Protein AF-A0A952P4X9-F1 (afdb_monomer_lite)

Radius of gyration: 35.98 Å; chains: 1; bounding box: 90×105×88 Å

Structure (mmCIF, N/CA/C/O backbone):
data_AF-A0A952P4X9-F1
#
_entry.id   AF-A0A952P4X9-F1
#
loop_
_atom_site.group_PDB
_atom_site.id
_atom_site.type_symbol
_atom_site.label_atom_id
_atom_site.label_alt_id
_atom_site.label_comp_id
_atom_site.label_asym_id
_atom_site.label_entity_id
_atom_site.label_seq_id
_atom_site.pdbx_PDB_ins_code
_atom_site.Cartn_x
_atom_site.Cartn_y
_atom_site.Cartn_z
_atom_site.occupancy
_atom_site.B_iso_or_equiv
_atom_site.auth_seq_id
_atom_site.auth_comp_id
_atom_site.auth_asym_id
_atom_site.auth_atom_id
_atom_site.pdbx_PDB_model_num
ATOM 1 N N . MET A 1 1 ? -51.549 -21.943 11.347 1.00 32.41 1 MET A N 1
ATOM 2 C CA . MET A 1 1 ? -50.900 -23.076 10.657 1.00 32.41 1 MET A CA 1
ATOM 3 C C . MET A 1 1 ? -51.012 -22.858 9.154 1.00 32.41 1 MET A C 1
ATOM 5 O O . MET A 1 1 ? -52.120 -22.736 8.662 1.00 32.41 1 MET A O 1
ATOM 9 N N . THR A 1 2 ? -49.853 -22.797 8.485 1.00 29.44 2 THR A N 1
ATOM 10 C CA . THR A 1 2 ? -49.583 -23.190 7.081 1.00 29.44 2 THR A CA 1
ATOM 11 C C . THR A 1 2 ? -50.312 -22.538 5.893 1.00 29.44 2 THR A C 1
ATOM 13 O O . THR A 1 2 ? -51.457 -22.871 5.633 1.00 29.44 2 THR A O 1
ATOM 16 N N . LYS A 1 3 ? -49.482 -21.843 5.078 1.00 28.17 3 LYS A N 1
ATOM 17 C CA . LYS A 1 3 ? -49.363 -21.866 3.592 1.00 28.17 3 LYS A CA 1
ATOM 18 C C . LYS A 1 3 ? -50.566 -21.354 2.769 1.00 28.17 3 LYS A C 1
ATOM 20 O O . LYS A 1 3 ? -51.696 -21.599 3.129 1.00 28.17 3 LYS A O 1
ATOM 25 N N . SER A 1 4 ? -50.457 -20.780 1.570 1.00 27.16 4 SER A N 1
ATOM 26 C CA . SER A 1 4 ? -49.415 -20.214 0.698 1.00 27.16 4 SER A CA 1
ATOM 27 C C . SER A 1 4 ? -50.123 -19.955 -0.664 1.00 27.16 4 SER A C 1
ATOM 29 O O . SER A 1 4 ? -51.123 -20.608 -0.950 1.00 27.16 4 SER A O 1
ATOM 31 N N . ILE A 1 5 ? -49.508 -19.139 -1.528 1.00 30.95 5 ILE A N 1
ATOM 32 C CA . ILE A 1 5 ? -49.584 -19.115 -3.011 1.00 30.95 5 ILE A CA 1
ATOM 33 C C . ILE A 1 5 ? -50.711 -18.323 -3.755 1.00 30.95 5 ILE A C 1
ATOM 35 O O . ILE A 1 5 ? -51.900 -18.509 -3.532 1.00 30.95 5 ILE A O 1
ATOM 39 N N . ILE A 1 6 ? -50.226 -17.592 -4.785 1.00 30.47 6 ILE A N 1
ATOM 40 C CA . ILE A 1 6 ? -50.795 -17.167 -6.099 1.00 30.47 6 ILE A CA 1
ATOM 41 C C . ILE A 1 6 ? -51.546 -15.820 -6.102 1.00 30.47 6 ILE A C 1
ATOM 43 O O . ILE A 1 6 ? -52.643 -15.722 -5.576 1.00 30.47 6 ILE A O 1
ATOM 47 N N . ALA A 1 7 ? -50.982 -14.690 -6.554 1.00 29.75 7 ALA A N 1
ATOM 48 C CA . ALA A 1 7 ? -50.354 -14.319 -7.841 1.00 29.75 7 ALA A CA 1
ATOM 49 C C . ALA A 1 7 ? -51.344 -14.030 -8.995 1.00 29.75 7 ALA A C 1
ATOM 51 O O . ALA A 1 7 ? -51.836 -14.923 -9.671 1.00 29.75 7 ALA A O 1
ATOM 52 N N . THR A 1 8 ? -51.549 -12.726 -9.196 1.00 28.73 8 THR A N 1
ATOM 53 C CA . THR A 1 8 ? -51.399 -11.974 -10.455 1.00 28.73 8 THR A CA 1
ATOM 54 C C . THR A 1 8 ? -52.226 -12.375 -11.683 1.00 28.73 8 THR A C 1
ATOM 56 O O . THR A 1 8 ? -51.993 -13.377 -12.352 1.00 28.73 8 THR A O 1
ATOM 59 N N . ILE A 1 9 ? -53.129 -11.455 -12.027 1.00 32.53 9 ILE A N 1
ATOM 60 C CA . ILE A 1 9 ? -53.928 -11.379 -13.250 1.00 32.53 9 ILE A CA 1
ATOM 61 C C . ILE A 1 9 ? -53.031 -11.056 -14.456 1.00 32.53 9 ILE A C 1
ATOM 63 O O . ILE A 1 9 ? -52.231 -10.122 -14.422 1.00 32.53 9 ILE A O 1
ATOM 67 N N . SER A 1 10 ? -53.218 -11.832 -15.522 1.00 26.70 10 SER A N 1
ATOM 68 C CA . SER A 1 10 ? -52.676 -11.652 -16.870 1.00 26.70 10 SER A CA 1
ATOM 69 C C . SER A 1 10 ? -53.755 -11.052 -17.777 1.00 26.70 10 SER A C 1
ATOM 71 O O . SER A 1 10 ? -54.879 -11.545 -17.765 1.00 26.70 10 SER A O 1
ATOM 73 N N . SER A 1 11 ? -53.434 -10.012 -18.552 1.00 26.03 11 SER A N 1
ATOM 74 C CA . SER A 1 11 ? -53.257 -10.121 -20.013 1.00 26.03 11 SER A CA 1
ATOM 75 C C . SER A 1 11 ? -53.333 -8.749 -20.693 1.00 26.03 11 SER A C 1
ATOM 77 O O . SER A 1 11 ? -54.352 -8.059 -20.647 1.00 26.03 11 SER A O 1
ATOM 79 N N . GLU A 1 12 ? -52.233 -8.407 -21.356 1.00 29.11 12 GLU A N 1
ATOM 80 C CA . GLU A 1 12 ? -52.056 -7.327 -22.323 1.00 29.11 12 GLU A CA 1
ATOM 81 C C . GLU A 1 12 ? -52.737 -7.594 -23.682 1.00 29.11 12 GLU A C 1
ATOM 83 O O . GLU A 1 12 ? -53.116 -8.721 -23.995 1.00 29.11 12 GLU A O 1
ATOM 88 N N . HIS A 1 13 ? -52.692 -6.535 -24.511 1.00 29.16 13 HIS A N 1
ATOM 89 C CA . HIS A 1 13 ? -52.721 -6.475 -25.985 1.00 29.16 13 HIS A CA 1
ATOM 90 C C . HIS A 1 13 ? -54.099 -6.297 -26.647 1.00 29.16 13 HIS A C 1
ATOM 92 O O . HIS A 1 13 ? -55.073 -6.922 -26.270 1.00 29.16 13 HIS A O 1
ATOM 98 N N . MET A 1 14 ? -54.282 -5.455 -27.674 1.00 25.31 14 MET A N 1
ATOM 99 C CA . MET A 1 14 ? -53.370 -4.799 -28.626 1.00 25.31 14 MET A CA 1
ATOM 100 C C . MET A 1 14 ? -54.181 -3.747 -29.414 1.00 25.31 14 MET A C 1
ATOM 102 O O . MET A 1 14 ? -55.337 -4.019 -29.711 1.00 25.31 14 MET A O 1
ATOM 106 N N . SER A 1 15 ? -53.582 -2.628 -29.854 1.00 24.78 15 SER A N 1
ATOM 107 C CA . SER A 1 15 ? -53.828 -2.032 -31.192 1.00 24.78 15 SER A CA 1
ATOM 108 C C . SER A 1 15 ? -53.040 -0.725 -31.394 1.00 24.78 15 SER A C 1
ATOM 110 O O . SER A 1 15 ? -53.233 0.249 -30.675 1.00 24.78 15 SER A O 1
ATOM 112 N N . LYS A 1 16 ? -52.166 -0.705 -32.410 1.00 34.16 16 LYS A N 1
ATOM 113 C CA . LYS A 1 16 ? -51.400 0.458 -32.916 1.00 34.16 16 LYS A CA 1
ATOM 114 C C . LYS A 1 16 ? -52.328 1.502 -33.572 1.00 34.16 16 LYS A C 1
ATOM 116 O O . LYS A 1 16 ? -53.415 1.139 -34.016 1.00 34.16 16 LYS A O 1
ATOM 121 N N . PRO A 1 17 ? -51.855 2.747 -33.788 1.00 30.44 17 PRO A N 1
ATOM 122 C CA . PRO A 1 17 ? -51.587 3.117 -35.185 1.00 30.44 17 PRO A CA 1
ATOM 123 C C . PRO A 1 17 ? -50.353 4.012 -35.415 1.00 30.44 17 PRO A C 1
ATOM 125 O O . PRO A 1 17 ? -49.915 4.786 -34.569 1.00 30.44 17 PRO A O 1
ATOM 128 N N . LYS A 1 18 ? -49.820 3.898 -36.637 1.00 33.72 18 LYS A N 1
ATOM 129 C CA . LYS A 1 18 ? -48.915 4.847 -37.298 1.00 33.72 18 LYS A CA 1
ATOM 130 C C . LYS A 1 18 ? -49.700 6.118 -37.652 1.00 33.72 18 LYS A C 1
ATOM 132 O O . LYS A 1 18 ? -50.714 5.971 -38.320 1.00 33.72 18 LYS A O 1
ATOM 137 N N . LEU A 1 19 ? -49.208 7.314 -37.318 1.00 28.53 19 LEU A N 1
ATOM 138 C CA . LEU A 1 19 ? -49.185 8.507 -38.189 1.00 28.53 19 LEU A CA 1
ATOM 139 C C . LEU A 1 19 ? -48.650 9.724 -37.416 1.00 28.53 19 LEU A C 1
ATOM 141 O O . LEU A 1 19 ? -49.180 10.067 -36.367 1.00 28.53 19 LEU A O 1
ATOM 145 N N . SER A 1 20 ? -47.652 10.392 -37.997 1.00 29.78 20 SER A N 1
ATOM 146 C CA . SER A 1 20 ? -47.421 11.851 -37.994 1.00 29.78 20 SER A CA 1
ATOM 147 C C . SER A 1 20 ? -45.937 12.185 -37.828 1.00 29.78 20 SER A C 1
ATOM 149 O O . SER A 1 20 ? -45.457 12.618 -36.787 1.00 29.78 20 SER A O 1
ATOM 151 N N . VAL A 1 21 ? -45.206 12.010 -38.929 1.00 34.38 21 VAL A N 1
ATOM 152 C CA . VAL A 1 21 ? -43.845 12.529 -39.154 1.00 34.38 21 VAL A CA 1
ATOM 153 C C . VAL A 1 21 ? -43.867 14.048 -39.441 1.00 34.38 21 VAL A C 1
ATOM 155 O O . VAL A 1 21 ? -42.848 14.640 -39.765 1.00 34.38 21 VAL A O 1
ATOM 158 N N . ALA A 1 22 ? -45.005 14.733 -39.285 1.00 33.94 22 ALA A N 1
ATOM 159 C CA . ALA A 1 22 ? -45.173 16.106 -39.767 1.00 33.94 22 ALA A CA 1
ATOM 160 C C . ALA A 1 22 ? -45.353 17.186 -38.680 1.00 33.94 22 ALA A C 1
ATOM 162 O O . ALA A 1 22 ? -45.488 18.351 -39.036 1.00 33.94 22 ALA A O 1
ATOM 163 N N . MET A 1 23 ? -45.316 16.865 -37.377 1.00 31.58 23 MET A N 1
ATOM 164 C CA . MET A 1 23 ? -45.564 17.871 -36.317 1.00 31.58 23 MET A CA 1
ATOM 165 C C . MET A 1 23 ? -44.428 18.125 -35.314 1.00 31.58 23 MET A C 1
ATOM 167 O O . MET A 1 23 ? -44.605 18.919 -34.398 1.00 31.58 23 MET A O 1
ATOM 171 N N . ILE A 1 24 ? -43.243 17.531 -35.492 1.00 34.97 24 ILE A N 1
ATOM 172 C CA . ILE A 1 24 ? -42.078 17.801 -34.615 1.00 34.97 24 ILE A CA 1
ATOM 173 C C . ILE A 1 24 ? -41.052 18.738 -35.285 1.00 34.97 24 ILE A C 1
ATOM 175 O O . ILE A 1 24 ? -40.188 19.310 -34.628 1.00 34.97 24 ILE A O 1
ATOM 179 N N . VAL A 1 25 ? -41.181 18.997 -36.590 1.00 33.19 25 VAL A N 1
ATOM 180 C CA . VAL A 1 25 ? -40.225 19.847 -37.325 1.00 33.19 25 VAL A CA 1
ATOM 181 C C . VAL A 1 25 ? -40.497 21.351 -37.137 1.00 33.19 25 VAL A C 1
ATOM 183 O O . VAL A 1 25 ? -39.601 22.160 -37.362 1.00 33.19 25 VAL A O 1
ATOM 186 N N . LEU A 1 26 ? -41.672 21.753 -36.633 1.00 30.41 26 LEU A N 1
ATOM 187 C CA . LEU A 1 26 ? -42.006 23.175 -36.448 1.00 30.41 26 LEU A CA 1
ATOM 188 C C . LEU A 1 26 ? -41.774 23.729 -35.028 1.00 30.41 26 LEU A C 1
ATOM 190 O O . LEU A 1 26 ? -41.735 24.944 -34.862 1.00 30.41 26 LEU A O 1
ATOM 194 N N . SER A 1 27 ? -41.544 22.885 -34.017 1.00 30.50 27 SER A N 1
ATOM 195 C CA . SER A 1 27 ? -41.203 23.324 -32.649 1.00 30.50 27 SER A CA 1
ATOM 196 C C . SER A 1 27 ? -39.694 23.449 -32.398 1.00 30.50 27 SER A C 1
ATOM 198 O O . SER A 1 27 ? -39.282 24.045 -31.408 1.00 30.50 27 SER A O 1
ATOM 200 N N . ILE A 1 28 ? -38.849 22.978 -33.324 1.00 36.59 28 ILE A N 1
ATOM 201 C CA . ILE A 1 28 ? -37.382 23.116 -33.235 1.00 36.59 28 ILE A CA 1
ATOM 202 C C . ILE A 1 28 ? -36.884 24.423 -33.889 1.00 36.59 28 ILE A C 1
ATOM 204 O O . ILE A 1 28 ? -35.758 24.855 -33.637 1.00 36.59 28 ILE A O 1
ATOM 208 N N . PHE A 1 29 ? -37.720 25.118 -34.669 1.00 33.12 29 PHE A N 1
ATOM 209 C CA . PHE A 1 29 ? -37.316 26.351 -35.361 1.00 33.12 29 PHE A CA 1
ATOM 210 C C . PHE A 1 29 ? -37.646 27.664 -34.632 1.00 33.12 29 PHE A C 1
ATOM 212 O O . PHE A 1 29 ? -37.093 28.692 -35.009 1.00 33.12 29 PHE A O 1
ATOM 219 N N . PHE A 1 30 ? -38.439 27.644 -33.551 1.00 32.16 30 PHE A N 1
ATOM 220 C CA . PHE A 1 30 ? -38.781 28.860 -32.786 1.00 32.16 30 PHE A CA 1
ATOM 221 C C . PHE A 1 30 ? -38.179 28.965 -31.371 1.00 32.16 30 PHE A C 1
ATOM 223 O O . PHE A 1 30 ? -38.340 29.995 -30.726 1.00 32.16 30 PHE A O 1
ATOM 230 N N . CYS A 1 31 ? -37.387 27.988 -30.911 1.00 29.19 31 CYS A N 1
ATOM 231 C CA . CYS A 1 31 ? -36.657 28.082 -29.631 1.00 29.19 31 CYS A CA 1
ATOM 232 C C . CYS A 1 31 ? -35.165 28.439 -29.769 1.00 29.19 31 CYS A C 1
ATOM 234 O O . CYS A 1 31 ? -34.421 28.336 -28.798 1.00 29.19 31 CYS A O 1
ATOM 236 N N . LYS A 1 32 ? -34.699 28.881 -30.946 1.00 33.06 32 LYS A N 1
ATOM 237 C CA . LYS A 1 32 ? -33.277 29.221 -31.150 1.00 33.06 32 LYS A CA 1
ATOM 238 C C . LYS A 1 32 ? -32.846 30.608 -30.657 1.00 33.06 32 LYS A C 1
ATOM 240 O O . LYS A 1 32 ? -31.648 30.838 -30.596 1.00 33.06 32 LYS A O 1
ATOM 245 N N . ASN A 1 33 ? -33.768 31.482 -30.240 1.00 34.50 33 ASN A N 1
ATOM 246 C CA . ASN A 1 33 ? -33.431 32.854 -29.818 1.00 34.50 33 ASN A CA 1
ATOM 247 C C . ASN A 1 33 ? -33.969 33.268 -28.433 1.00 34.50 33 ASN A C 1
ATOM 249 O O . ASN A 1 33 ? -33.958 34.452 -28.126 1.00 34.50 33 ASN A O 1
ATOM 253 N N . LEU A 1 34 ? -34.430 32.335 -27.586 1.00 31.61 34 LEU A N 1
ATOM 254 C CA . LEU A 1 34 ? -35.015 32.691 -26.274 1.00 31.61 34 LEU A CA 1
ATOM 255 C C . LEU A 1 34 ? -34.485 31.899 -25.066 1.00 31.61 34 LEU A C 1
ATOM 257 O O . LEU A 1 34 ? -35.055 31.972 -23.984 1.00 31.61 34 LEU A O 1
ATOM 261 N N . LEU A 1 35 ? -33.377 31.171 -25.226 1.00 33.81 35 LEU A N 1
ATOM 262 C CA . LEU A 1 35 ? -32.695 30.448 -24.138 1.00 33.81 35 LEU A CA 1
ATOM 263 C C . LEU A 1 35 ? -31.209 30.829 -24.015 1.00 33.81 35 LEU A C 1
ATOM 265 O O . LEU A 1 35 ? -30.405 30.048 -23.519 1.00 33.81 35 LEU A O 1
ATOM 269 N N . ALA A 1 36 ? -30.834 32.026 -24.478 1.00 34.59 36 ALA A N 1
ATOM 270 C CA . ALA A 1 36 ? -29.477 32.553 -24.314 1.00 34.59 36 ALA A CA 1
ATOM 271 C C . ALA A 1 36 ? -29.286 33.390 -23.031 1.00 34.59 36 ALA A C 1
ATOM 273 O O . ALA A 1 36 ? -28.145 33.679 -22.696 1.00 34.59 36 ALA A O 1
ATOM 274 N N . ASP A 1 37 ? -30.357 33.725 -22.298 1.00 37.84 37 ASP A N 1
ATOM 275 C CA . ASP A 1 37 ? -30.310 34.776 -21.261 1.00 37.84 37 ASP A CA 1
ATOM 276 C C . ASP A 1 37 ? -30.652 34.338 -19.822 1.00 37.84 37 ASP A C 1
ATOM 278 O O . ASP A 1 37 ? -30.674 35.177 -18.927 1.00 37.84 37 ASP A O 1
ATOM 282 N N . SER A 1 38 ? -30.911 33.054 -19.530 1.00 42.06 38 SER A N 1
ATOM 283 C CA . SER A 1 38 ? -31.477 32.673 -18.216 1.00 42.06 38 SER A CA 1
ATOM 284 C C . SER A 1 38 ? -30.684 31.679 -17.357 1.00 42.06 38 SER A C 1
ATOM 286 O O . SER A 1 38 ? -31.268 31.103 -16.441 1.00 42.06 38 SER A O 1
ATOM 288 N N . GLN A 1 39 ? -29.384 31.452 -17.587 1.00 47.34 39 GLN A N 1
ATOM 289 C CA . GLN A 1 39 ? -28.577 30.581 -16.703 1.00 47.34 39 GLN A CA 1
ATOM 290 C C . GLN A 1 39 ? -27.158 31.097 -16.404 1.00 47.34 39 GLN A C 1
ATOM 292 O O . GLN A 1 39 ? -26.222 30.314 -16.270 1.00 47.34 39 GLN A O 1
ATOM 297 N N . CYS A 1 40 ? -26.975 32.404 -16.211 1.00 54.59 40 CYS A N 1
ATOM 298 C CA . CYS A 1 40 ? -25.767 32.902 -15.543 1.00 54.59 40 CYS A CA 1
ATOM 299 C C . CYS A 1 40 ? -25.921 32.755 -14.012 1.00 54.59 40 CYS A C 1
ATOM 301 O O . CYS A 1 40 ? -26.041 33.730 -13.277 1.00 54.59 40 CYS A O 1
ATOM 303 N N . THR A 1 41 ? -25.971 31.519 -13.502 1.00 52.53 41 THR A N 1
ATOM 304 C CA . THR A 1 41 ? -25.835 31.257 -12.059 1.00 52.53 41 THR A CA 1
ATOM 305 C C . THR A 1 41 ? -24.380 31.479 -11.654 1.00 52.53 41 THR A C 1
ATOM 307 O O . THR A 1 41 ? -23.528 30.695 -12.061 1.00 52.53 41 THR A O 1
ATOM 310 N N . SER A 1 42 ? -24.109 32.541 -10.882 1.00 56.31 42 SER A N 1
ATOM 311 C CA . SER A 1 42 ? -22.811 32.902 -10.275 1.00 56.31 42 SER A CA 1
ATOM 312 C C . SER A 1 42 ? -21.582 32.408 -11.057 1.00 56.31 42 SER A C 1
ATOM 314 O O . SER A 1 42 ? -20.940 31.410 -10.702 1.00 56.31 42 SER A O 1
ATOM 316 N N . THR A 1 43 ? -21.244 33.121 -12.131 1.00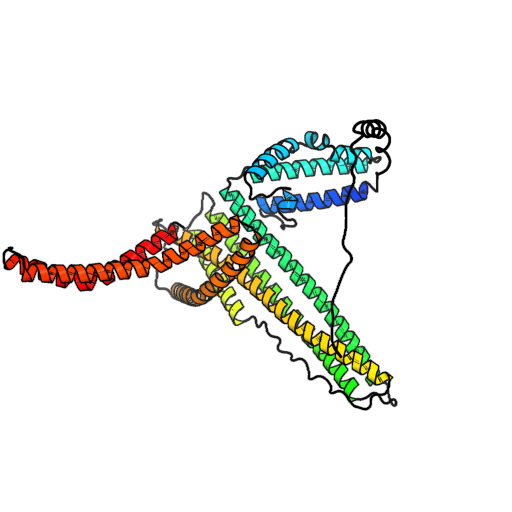 60.22 43 THR A N 1
ATOM 317 C CA . THR A 1 43 ? -20.021 32.918 -12.929 1.00 60.22 43 THR A CA 1
ATOM 318 C C . THR A 1 43 ? -18.777 32.753 -12.079 1.00 60.22 43 THR A C 1
ATOM 320 O O . THR A 1 43 ? -17.944 31.901 -12.374 1.00 60.22 43 THR A O 1
ATOM 323 N N . ASN A 1 44 ? -18.687 33.500 -10.982 1.00 64.12 44 ASN A N 1
ATOM 324 C CA . ASN A 1 44 ? -17.566 33.465 -10.058 1.00 64.12 44 ASN A CA 1
ATOM 325 C C . ASN A 1 44 ? -17.419 32.098 -9.356 1.00 64.12 44 ASN A C 1
ATOM 327 O O . ASN A 1 44 ? -16.320 31.546 -9.284 1.00 64.12 44 ASN A O 1
ATOM 331 N N . THR A 1 45 ? -18.517 31.482 -8.897 1.00 67.69 45 THR A N 1
ATOM 332 C CA . THR A 1 45 ? -18.468 30.150 -8.258 1.00 67.69 45 THR A CA 1
ATOM 333 C C . THR A 1 45 ? -18.158 29.055 -9.282 1.00 67.69 45 THR A C 1
ATOM 335 O O . THR A 1 45 ? -17.364 28.149 -9.011 1.00 67.69 45 THR A O 1
ATOM 338 N N . ALA A 1 46 ? -18.735 29.157 -10.484 1.00 69.06 46 ALA A N 1
ATOM 339 C CA . ALA A 1 46 ? -18.476 28.228 -11.581 1.00 69.06 46 ALA A CA 1
ATOM 340 C C . ALA A 1 46 ? -17.015 28.305 -12.065 1.00 69.06 46 ALA A C 1
ATOM 342 O O . ALA A 1 46 ? -16.364 27.268 -12.198 1.00 69.06 46 ALA A O 1
ATOM 343 N N . LEU A 1 47 ? -16.472 29.513 -12.247 1.00 74.56 47 LEU A N 1
ATOM 344 C CA . LEU A 1 47 ? -15.082 29.751 -12.636 1.00 74.56 47 LEU A CA 1
ATOM 345 C C . LEU A 1 47 ? -14.105 29.264 -11.562 1.00 74.56 47 LEU A C 1
ATOM 347 O O . LEU A 1 47 ? -13.157 28.557 -11.893 1.00 74.56 47 LEU A O 1
ATOM 351 N N . LYS A 1 48 ? -14.363 29.545 -10.276 1.00 78.62 48 LYS A N 1
ATOM 352 C CA . LYS A 1 48 ? -13.538 29.041 -9.163 1.00 78.62 48 LYS A CA 1
ATOM 353 C C . LYS A 1 48 ? -13.502 27.518 -9.109 1.00 78.62 48 LYS A C 1
ATOM 355 O O . LYS A 1 48 ? -12.425 26.941 -8.980 1.00 78.62 48 LYS A O 1
ATOM 360 N N . SER A 1 49 ? -14.651 26.854 -9.256 1.00 78.12 49 SER A N 1
ATOM 361 C CA . SER A 1 49 ? -14.701 25.385 -9.267 1.00 78.12 49 SER A CA 1
ATOM 362 C C . SER A 1 49 ? -13.964 24.784 -10.474 1.00 78.12 49 SER A C 1
ATOM 364 O O . SER A 1 49 ? -13.192 23.838 -10.312 1.00 78.12 49 SER A O 1
ATOM 366 N N . LYS A 1 50 ? -14.134 25.366 -11.672 1.00 80.50 50 LYS A N 1
ATOM 367 C CA . LYS A 1 50 ? -13.433 24.948 -12.896 1.00 80.50 50 LYS A CA 1
ATOM 368 C C . LYS A 1 50 ? -11.928 25.189 -12.798 1.00 80.50 50 LYS A C 1
ATOM 370 O O . LYS A 1 50 ? -11.165 24.307 -13.174 1.00 80.50 50 LYS A O 1
ATOM 375 N N . SER A 1 51 ? -11.506 26.333 -12.262 1.00 81.56 51 SER A N 1
ATOM 376 C CA . SER A 1 51 ? -10.095 26.675 -12.057 1.00 81.56 51 SER A CA 1
ATOM 377 C C . SER A 1 51 ? -9.430 25.742 -11.042 1.00 81.56 51 SER A C 1
ATOM 379 O O . SER A 1 51 ? -8.379 25.178 -11.328 1.00 81.56 51 SER A O 1
ATOM 381 N N . SER A 1 52 ? -10.092 25.460 -9.913 1.00 82.31 52 SER A N 1
ATOM 382 C CA . SER A 1 52 ? -9.590 24.499 -8.922 1.00 82.31 52 SER A CA 1
ATOM 383 C C . SER A 1 52 ? -9.472 23.081 -9.494 1.00 82.31 52 SER A C 1
ATOM 385 O O . SER A 1 52 ? -8.474 22.402 -9.266 1.00 82.31 52 SER A O 1
ATOM 387 N N . ASN A 1 53 ? -10.455 22.620 -10.277 1.00 83.88 53 ASN A N 1
ATOM 388 C CA . ASN A 1 53 ? -10.366 21.317 -10.942 1.00 83.88 53 ASN A CA 1
ATOM 389 C C . ASN A 1 53 ? -9.229 21.285 -11.981 1.00 83.88 53 ASN A C 1
ATOM 391 O O . ASN A 1 53 ? -8.487 20.309 -12.064 1.00 83.88 53 ASN A O 1
ATOM 395 N N . LEU A 1 54 ? -9.057 22.369 -12.741 1.00 84.69 54 LEU A N 1
ATOM 396 C CA . LEU A 1 54 ? -7.973 22.512 -13.709 1.00 84.69 54 LEU A CA 1
ATOM 397 C C . LEU A 1 54 ? -6.595 22.454 -13.037 1.00 84.69 54 LEU A C 1
ATOM 399 O O . LEU A 1 54 ? -5.700 21.783 -13.540 1.00 84.69 54 LEU A O 1
ATOM 403 N N . GLU A 1 55 ? -6.435 23.103 -11.888 1.00 85.81 55 GLU A N 1
ATOM 404 C CA . GLU A 1 55 ? -5.199 23.075 -11.104 1.00 85.81 55 GLU A CA 1
ATOM 405 C C . GLU A 1 55 ? -4.864 21.656 -10.633 1.00 85.81 55 GLU A C 1
ATOM 407 O O . GLU A 1 55 ? -3.757 21.177 -10.869 1.00 85.81 55 GLU A O 1
ATOM 412 N N . LYS A 1 56 ? -5.855 20.911 -10.126 1.00 83.31 56 LYS A N 1
ATOM 413 C CA . LYS A 1 56 ? -5.687 19.490 -9.771 1.00 83.31 56 LYS A CA 1
ATOM 414 C C . LYS A 1 56 ? -5.299 18.615 -10.963 1.00 83.31 56 LYS A C 1
ATOM 416 O O . LYS A 1 56 ? -4.534 17.661 -10.801 1.00 83.31 56 LYS A O 1
ATOM 421 N N . GLN A 1 57 ? -5.819 18.906 -12.159 1.00 85.19 57 GLN A N 1
ATOM 422 C CA . GLN A 1 57 ? -5.428 18.205 -13.387 1.00 85.19 57 GLN A CA 1
ATOM 423 C C . GLN A 1 57 ? -3.991 18.532 -13.793 1.00 85.19 57 GLN A C 1
ATOM 425 O O . GLN A 1 57 ? -3.258 17.621 -14.176 1.00 85.19 57 GLN A O 1
ATOM 430 N N . ILE A 1 58 ? -3.581 19.799 -13.682 1.00 85.62 58 ILE A N 1
ATOM 431 C CA . ILE A 1 58 ? -2.208 20.232 -13.960 1.00 85.62 58 ILE A CA 1
ATOM 432 C C . ILE A 1 58 ? -1.241 19.554 -12.991 1.00 85.62 58 ILE A C 1
ATOM 434 O O . ILE A 1 58 ? -0.293 18.925 -13.452 1.00 85.62 58 ILE A O 1
ATOM 438 N N . GLU A 1 59 ? -1.497 19.598 -11.683 1.00 83.38 59 GLU A N 1
ATOM 439 C CA . GLU A 1 59 ? -0.674 18.913 -10.674 1.00 83.38 59 GLU A CA 1
ATOM 440 C C . GLU A 1 59 ? -0.574 17.409 -10.948 1.00 83.38 59 GLU A C 1
ATOM 442 O O . GLU A 1 59 ? 0.515 16.843 -10.934 1.00 83.38 59 GLU A O 1
ATOM 447 N N . SER A 1 60 ? -1.697 16.767 -11.284 1.00 81.88 60 SER A N 1
ATOM 448 C CA . SER A 1 60 ? -1.745 15.334 -11.590 1.00 81.88 60 SER A CA 1
ATOM 449 C C . SER A 1 60 ? -0.902 14.961 -12.814 1.00 81.88 60 SER A C 1
ATOM 451 O O . SER A 1 60 ? -0.140 13.999 -12.766 1.00 81.88 60 SER A O 1
ATOM 453 N N . ILE A 1 61 ? -0.996 15.713 -13.911 1.00 86.94 61 ILE A N 1
ATOM 454 C CA . ILE A 1 61 ? -0.189 15.450 -15.112 1.00 86.94 61 ILE A CA 1
ATOM 455 C C . ILE A 1 61 ? 1.279 15.838 -14.914 1.00 86.94 61 ILE A C 1
ATOM 457 O O . ILE A 1 61 ? 2.168 15.187 -15.458 1.00 86.94 61 ILE A O 1
ATOM 461 N N . THR A 1 62 ? 1.547 16.876 -14.126 1.00 83.81 62 THR A N 1
ATOM 462 C CA . THR A 1 62 ? 2.916 17.298 -13.817 1.00 83.81 62 THR A CA 1
ATOM 463 C C . THR A 1 62 ? 3.595 16.232 -12.964 1.00 83.81 62 THR A C 1
ATOM 465 O O . THR A 1 62 ? 4.712 15.831 -13.270 1.00 83.81 62 THR A O 1
ATOM 468 N N . PHE A 1 63 ? 2.885 15.643 -12.000 1.00 81.25 63 PHE A N 1
ATOM 469 C CA . PHE A 1 63 ? 3.358 14.466 -11.280 1.00 81.25 63 PHE A CA 1
ATOM 470 C C . PHE A 1 63 ? 3.595 13.270 -12.216 1.00 81.25 63 PHE A C 1
ATOM 472 O O . PHE A 1 63 ? 4.624 12.607 -12.124 1.00 81.25 63 PHE A O 1
ATOM 479 N N . LEU A 1 64 ? 2.689 13.014 -13.164 1.00 83.88 64 LEU A N 1
ATOM 480 C CA . LEU A 1 64 ? 2.843 11.924 -14.134 1.00 83.88 64 LEU A CA 1
ATOM 481 C C . LEU A 1 64 ? 4.100 12.077 -15.012 1.00 83.88 64 LEU A C 1
ATOM 483 O O . LEU A 1 64 ? 4.757 11.085 -15.313 1.00 83.88 64 LEU A O 1
ATOM 487 N N . ILE A 1 65 ? 4.438 13.299 -15.433 1.00 82.62 65 ILE A N 1
ATOM 488 C CA . ILE A 1 65 ? 5.547 13.565 -16.366 1.00 82.62 65 ILE A CA 1
ATOM 489 C C . ILE A 1 65 ? 6.866 13.834 -15.630 1.00 82.62 65 ILE A C 1
ATOM 491 O O . ILE A 1 65 ? 7.923 13.364 -16.050 1.00 82.62 65 ILE A O 1
ATOM 495 N N . GLU A 1 66 ? 6.814 14.618 -14.557 1.00 76.56 66 GLU A N 1
ATOM 496 C CA . GLU A 1 66 ? 7.968 15.228 -13.884 1.00 76.56 66 GLU A CA 1
ATOM 497 C C . GLU A 1 66 ? 8.158 14.706 -12.452 1.00 76.56 66 GLU A C 1
ATOM 499 O O . GLU A 1 66 ? 9.172 15.004 -11.825 1.00 76.56 66 GLU A O 1
ATOM 504 N N . LYS A 1 67 ? 7.217 13.896 -11.938 1.00 67.12 67 LYS A N 1
ATOM 505 C CA . LYS A 1 67 ? 7.190 13.372 -10.557 1.00 67.12 67 LYS A CA 1
ATOM 506 C C . LYS A 1 67 ? 7.256 14.451 -9.473 1.00 67.12 67 LYS A C 1
ATOM 508 O O . LYS A 1 67 ? 7.669 14.177 -8.348 1.00 67.12 67 LYS A O 1
ATOM 513 N N . SER A 1 68 ? 6.833 15.669 -9.794 1.00 52.69 68 SER A N 1
ATOM 514 C CA . SER A 1 68 ? 6.698 16.771 -8.846 1.00 52.69 68 SER A CA 1
ATOM 515 C C . SER A 1 68 ? 5.232 16.926 -8.419 1.00 52.69 68 SER A C 1
ATOM 517 O O . SER A 1 68 ? 4.324 16.891 -9.248 1.00 52.69 68 SER A O 1
ATOM 519 N N . GLY A 1 69 ? 4.988 17.061 -7.112 1.00 60.38 69 GLY A N 1
ATOM 520 C CA . GLY A 1 69 ? 3.637 17.162 -6.537 1.00 60.38 69 GLY A CA 1
ATOM 521 C C . GLY A 1 69 ? 3.027 15.817 -6.117 1.00 60.38 69 GLY A C 1
ATOM 522 O O . GLY A 1 69 ? 3.755 14.870 -5.829 1.00 60.38 69 GLY A O 1
ATOM 523 N N . PHE A 1 70 ? 1.691 15.743 -6.057 1.00 60.22 70 PHE A N 1
ATOM 524 C CA . PHE A 1 70 ? 0.940 14.541 -5.666 1.00 60.22 70 PHE A CA 1
ATOM 525 C C . PHE A 1 70 ? -0.165 14.208 -6.689 1.00 60.22 70 PHE A C 1
ATOM 527 O O . PHE A 1 70 ? -0.817 15.119 -7.208 1.00 60.22 70 PHE A O 1
ATOM 534 N N . PRO A 1 71 ? -0.429 12.919 -6.972 1.00 72.12 71 PRO A N 1
ATOM 535 C CA . PRO A 1 71 ? -1.457 12.506 -7.926 1.00 72.12 71 PRO A CA 1
ATOM 536 C C . PRO A 1 71 ? -2.874 12.676 -7.348 1.00 72.12 71 PRO A C 1
ATOM 538 O O . PRO A 1 71 ? -3.365 11.820 -6.614 1.00 72.12 71 PRO A O 1
ATOM 541 N N . GLN A 1 72 ? -3.562 13.771 -7.691 1.00 69.56 72 GLN A N 1
ATOM 542 C CA . GLN A 1 72 ? -4.886 14.080 -7.128 1.00 69.56 72 GLN A CA 1
ATOM 543 C C . GLN A 1 72 ? -6.060 13.379 -7.839 1.00 69.56 72 GLN A C 1
ATOM 545 O O . GLN A 1 72 ? -7.067 13.057 -7.203 1.00 69.56 72 GLN A O 1
ATOM 550 N N . LEU A 1 73 ? -5.974 13.141 -9.154 1.00 77.56 73 LEU A N 1
ATOM 551 C CA . LEU A 1 73 ? -7.117 12.719 -9.980 1.00 77.56 73 LEU A CA 1
ATOM 552 C C . LEU A 1 73 ? -6.882 11.391 -10.725 1.00 77.56 73 LEU A C 1
ATOM 554 O O . LEU A 1 73 ? -5.754 11.059 -11.057 1.00 77.56 73 LEU A O 1
ATOM 558 N N . PRO A 1 74 ? -7.930 10.600 -11.022 1.00 78.69 74 PRO A N 1
ATOM 559 C CA . PRO A 1 74 ? -7.821 9.466 -11.938 1.00 78.69 74 PRO A CA 1
ATOM 560 C C . PRO A 1 74 ? -7.355 9.913 -13.317 1.00 78.69 74 PRO A C 1
ATOM 562 O O . PRO A 1 74 ? -7.754 10.984 -13.783 1.00 78.69 74 PRO A O 1
ATOM 565 N N . LEU A 1 75 ? -6.563 9.077 -13.990 1.00 80.81 75 LEU A N 1
ATOM 566 C CA . LEU A 1 75 ? -6.062 9.378 -15.331 1.00 80.81 75 LEU A CA 1
ATOM 567 C C . LEU A 1 75 ? -7.210 9.549 -16.330 1.00 80.81 75 LEU A C 1
ATOM 569 O O . LEU A 1 75 ? -7.134 10.404 -17.207 1.00 80.81 75 LEU A O 1
ATOM 573 N N . GLU A 1 76 ? -8.321 8.847 -16.123 1.00 77.94 76 GLU A N 1
ATOM 574 C CA . GLU A 1 76 ? -9.544 8.975 -16.909 1.00 77.94 76 GLU A CA 1
ATOM 575 C C . GLU A 1 76 ? -10.160 10.372 -16.758 1.00 77.94 76 GLU A C 1
ATOM 577 O O . GLU A 1 76 ? -10.649 10.937 -17.729 1.00 77.94 76 GLU A O 1
ATOM 582 N N . LEU A 1 77 ? -10.097 10.987 -15.569 1.00 77.50 77 LEU A N 1
ATOM 583 C CA . LEU A 1 77 ? -10.581 12.361 -15.366 1.00 77.50 77 LEU A CA 1
ATOM 584 C C . LEU A 1 77 ? -9.603 13.406 -15.906 1.00 77.50 77 LEU A C 1
ATOM 586 O O . LEU A 1 77 ? -10.018 14.494 -16.309 1.00 77.50 77 LEU A O 1
ATOM 590 N N . VAL A 1 78 ? -8.312 13.084 -15.923 1.00 80.44 78 VAL A N 1
ATOM 591 C CA . VAL A 1 78 ? -7.262 13.984 -16.395 1.00 80.44 78 VAL A CA 1
ATOM 592 C C . VAL A 1 78 ? -7.216 14.012 -17.926 1.00 80.44 78 VAL A C 1
ATOM 594 O O . VAL A 1 78 ? -7.222 15.090 -18.525 1.00 80.44 78 VAL A O 1
ATOM 597 N N . PHE A 1 79 ? -7.235 12.851 -18.581 1.00 81.06 79 PHE A N 1
ATOM 598 C CA . PHE A 1 79 ? -7.152 12.717 -20.038 1.00 81.06 79 PHE A CA 1
ATOM 599 C C . PHE A 1 79 ? -8.519 12.658 -20.736 1.00 81.06 79 PHE A C 1
ATOM 601 O O . PHE A 1 79 ? -8.599 13.000 -21.922 1.00 81.06 79 PHE A O 1
ATOM 608 N N . GLN A 1 80 ? -9.595 12.347 -19.998 1.00 78.44 80 GLN A N 1
ATOM 609 C CA . GLN A 1 80 ? -10.960 12.116 -20.509 1.00 78.44 80 GLN A CA 1
ATOM 610 C C . GLN A 1 80 ? -11.067 10.923 -21.468 1.00 78.44 80 GLN A C 1
ATOM 612 O O . GLN A 1 80 ? -12.036 10.815 -22.214 1.00 78.44 80 GLN A O 1
ATOM 617 N N . VAL A 1 81 ? -10.063 10.050 -21.458 1.00 78.69 81 VAL A N 1
ATOM 618 C CA . VAL A 1 81 ? -9.973 8.825 -22.254 1.00 78.69 81 VAL A CA 1
ATOM 619 C C . VAL A 1 81 ? -9.247 7.762 -21.446 1.00 78.69 81 VAL A C 1
ATOM 621 O O . VAL A 1 81 ? -8.503 8.096 -20.518 1.00 78.69 81 VAL A O 1
ATOM 624 N N . ASP A 1 82 ? -9.440 6.504 -21.826 1.00 72.38 82 ASP A N 1
ATOM 625 C CA . ASP A 1 82 ? -8.597 5.424 -21.335 1.00 72.38 82 ASP A CA 1
ATOM 626 C C . ASP A 1 82 ? -7.201 5.551 -21.961 1.00 72.38 82 ASP A C 1
ATOM 628 O O . ASP A 1 82 ? -7.041 5.548 -23.183 1.00 72.38 82 ASP A O 1
ATOM 632 N N . VAL A 1 83 ? -6.190 5.714 -21.109 1.00 71.94 83 VAL A N 1
ATOM 633 C CA . VAL A 1 83 ? -4.792 5.903 -21.517 1.00 71.94 83 VAL A CA 1
ATOM 634 C C . VAL A 1 83 ? -4.150 4.575 -21.948 1.00 71.94 83 VAL A C 1
ATOM 636 O O . VAL A 1 83 ? -3.089 4.575 -22.565 1.00 71.94 83 VAL A O 1
ATOM 639 N N . THR A 1 84 ? -4.792 3.442 -21.650 1.00 69.31 84 THR A N 1
ATOM 640 C CA . THR A 1 84 ? -4.329 2.101 -22.031 1.00 69.31 84 THR A CA 1
ATOM 641 C C . THR A 1 84 ? -4.805 1.669 -23.425 1.00 69.31 84 THR A C 1
ATOM 643 O O . THR A 1 84 ? -4.201 0.780 -24.026 1.00 69.31 84 THR A O 1
ATOM 646 N N . ASP A 1 85 ? -5.820 2.340 -23.984 1.00 77.06 85 ASP A N 1
ATOM 647 C CA . ASP A 1 85 ? -6.336 2.103 -25.337 1.00 77.06 85 ASP A CA 1
ATOM 648 C C . ASP A 1 85 ? -5.620 2.999 -26.366 1.00 77.06 85 ASP A C 1
ATOM 650 O O . ASP A 1 85 ? -5.846 4.211 -26.459 1.00 77.06 85 ASP A O 1
ATOM 654 N N . SER A 1 86 ? -4.768 2.385 -27.191 1.00 72.56 86 SER A N 1
ATOM 655 C CA . SER A 1 86 ? -3.938 3.086 -28.179 1.00 72.56 86 SER A CA 1
ATOM 656 C C . SER A 1 86 ? -4.743 3.830 -29.254 1.00 72.56 86 SER A C 1
ATOM 658 O O . SER A 1 86 ? -4.291 4.863 -29.759 1.00 72.56 86 SER A O 1
ATOM 660 N N . GLU A 1 87 ? -5.952 3.373 -29.593 1.00 77.69 87 GLU A N 1
ATOM 661 C CA . GLU A 1 87 ? -6.803 4.031 -30.588 1.00 77.69 87 GLU A CA 1
ATOM 662 C C . GLU A 1 87 ? -7.511 5.255 -29.997 1.00 77.69 87 GLU A C 1
ATOM 664 O O . GLU A 1 87 ? -7.609 6.299 -30.657 1.00 77.69 87 GLU A O 1
ATOM 669 N N . GLN A 1 88 ? -7.942 5.181 -28.735 1.00 78.75 88 GLN A N 1
ATOM 670 C CA . GLN A 1 88 ? -8.483 6.340 -28.019 1.00 78.75 88 GLN A CA 1
ATOM 671 C C . GLN A 1 88 ? -7.412 7.404 -27.774 1.00 78.75 88 GLN A C 1
ATOM 673 O O . GLN A 1 88 ? -7.667 8.589 -28.010 1.00 78.75 88 GLN A O 1
ATOM 678 N N . VAL A 1 89 ? -6.198 6.995 -27.395 1.00 79.00 89 VAL A N 1
ATOM 679 C CA . VAL A 1 89 ? -5.054 7.899 -27.205 1.00 79.00 89 VAL A CA 1
ATOM 680 C C . VAL A 1 89 ? -4.726 8.659 -28.492 1.00 79.00 89 VAL A C 1
ATOM 682 O O . VAL A 1 89 ? -4.598 9.884 -28.460 1.00 79.00 89 VAL A O 1
ATOM 685 N N . LYS A 1 90 ? -4.670 7.986 -29.650 1.00 80.00 90 LYS A N 1
ATOM 686 C CA . LYS A 1 90 ? -4.413 8.647 -30.945 1.00 80.00 90 LYS A CA 1
ATOM 687 C C . LYS A 1 90 ? -5.489 9.668 -31.309 1.00 80.00 90 LYS A C 1
ATOM 689 O O . LYS A 1 90 ? -5.161 10.782 -31.725 1.00 80.00 90 LYS A O 1
ATOM 694 N N . ARG A 1 91 ? -6.772 9.320 -31.146 1.00 82.69 91 ARG A N 1
ATOM 695 C CA . ARG A 1 91 ? -7.886 10.255 -31.397 1.00 82.69 91 ARG A CA 1
ATOM 696 C C . ARG A 1 91 ? -7.793 11.461 -30.474 1.00 82.69 91 ARG A C 1
ATOM 698 O O . ARG A 1 91 ? -7.882 12.600 -30.934 1.00 82.69 91 ARG A O 1
ATOM 705 N N . ARG A 1 92 ? -7.526 11.216 -29.192 1.00 83.88 92 ARG A N 1
ATOM 706 C CA . ARG A 1 92 ? -7.415 12.269 -28.191 1.00 83.88 92 ARG A CA 1
ATOM 707 C C . ARG A 1 92 ? -6.224 13.184 -28.431 1.00 83.88 92 ARG A C 1
ATOM 709 O O . ARG A 1 92 ? -6.360 14.396 -28.299 1.00 83.88 92 ARG A O 1
ATOM 716 N N . LEU A 1 93 ? -5.083 12.643 -28.847 1.00 85.62 93 LEU A N 1
ATOM 717 C CA . LEU A 1 93 ? -3.904 13.424 -29.212 1.00 85.62 93 LEU A CA 1
ATOM 718 C C . LEU A 1 93 ? -4.213 14.417 -30.343 1.00 85.62 93 LEU A C 1
ATOM 720 O O . LEU A 1 93 ? -3.815 15.580 -30.267 1.00 85.62 93 LEU A O 1
ATOM 724 N N . LEU A 1 94 ? -4.959 13.992 -31.368 1.00 85.56 94 LEU A N 1
ATOM 725 C CA . LEU A 1 94 ? -5.364 14.864 -32.477 1.00 85.56 94 LEU A CA 1
ATOM 726 C C . LEU A 1 94 ? -6.318 15.984 -32.039 1.00 85.56 94 LEU A C 1
ATOM 728 O O . LEU A 1 94 ? -6.244 17.089 -32.576 1.00 85.56 94 LEU A O 1
ATOM 732 N N . GLU A 1 95 ? -7.206 15.720 -31.081 1.00 83.25 95 GLU A N 1
ATOM 733 C CA . GLU A 1 95 ? -8.093 16.736 -30.501 1.00 83.25 95 GLU A CA 1
ATOM 734 C C . GLU A 1 95 ? -7.323 17.735 -29.633 1.00 83.25 95 GLU A C 1
ATOM 736 O O . GLU A 1 95 ? -7.460 18.944 -29.806 1.00 83.25 95 GLU A O 1
ATOM 741 N N . VAL A 1 96 ? -6.477 17.237 -28.729 1.00 85.75 96 VAL A N 1
ATOM 742 C CA . VAL A 1 96 ? -5.740 18.061 -27.764 1.00 85.75 96 VAL A CA 1
ATOM 743 C C . VAL A 1 96 ? -4.685 18.923 -28.460 1.00 85.75 96 VAL A C 1
ATOM 745 O O . VAL A 1 96 ? -4.514 20.080 -28.083 1.00 85.75 96 VAL A O 1
ATOM 748 N N . ARG A 1 97 ? -4.044 18.433 -29.534 1.00 86.94 97 ARG A N 1
ATOM 749 C CA . ARG A 1 97 ? -3.106 19.230 -30.353 1.00 86.94 97 ARG A CA 1
ATOM 750 C C . ARG A 1 97 ? -3.739 20.484 -30.954 1.00 86.94 97 ARG A C 1
ATOM 752 O O . ARG A 1 97 ? -3.036 21.467 -31.158 1.00 86.94 97 ARG A O 1
ATOM 759 N N . LYS A 1 98 ? -5.049 20.472 -31.219 1.00 87.44 98 LYS A N 1
ATOM 760 C CA . LYS A 1 98 ? -5.772 21.648 -31.728 1.00 87.44 98 LYS A CA 1
ATOM 761 C C . LYS A 1 98 ? -6.037 22.697 -30.649 1.00 87.44 98 LYS A C 1
ATOM 763 O O . LYS A 1 98 ? -6.455 23.788 -31.003 1.00 87.44 98 LYS A O 1
ATOM 768 N N . LEU A 1 99 ? -5.819 22.368 -29.373 1.00 87.25 99 LEU A N 1
ATOM 769 C CA . LEU A 1 99 ? -6.159 23.186 -28.204 1.00 87.25 99 LEU A CA 1
ATOM 770 C C . LEU A 1 99 ? -4.926 23.576 -27.363 1.00 87.25 99 LEU A C 1
ATOM 772 O O . LEU A 1 99 ? -5.053 23.894 -26.181 1.00 87.25 99 LEU A O 1
ATOM 776 N N . THR A 1 100 ? -3.720 23.519 -27.934 1.00 85.94 100 THR A N 1
ATOM 777 C CA . THR A 1 100 ? -2.456 23.840 -27.238 1.00 85.94 100 THR A CA 1
ATOM 778 C C . THR A 1 100 ? -2.138 25.335 -27.191 1.00 85.94 100 THR A C 1
ATOM 780 O O . THR A 1 100 ? -1.230 25.738 -26.468 1.00 85.94 100 THR A O 1
ATOM 783 N N . THR A 1 101 ? -2.868 26.172 -27.935 1.00 85.00 101 THR A N 1
ATOM 784 C CA . THR A 1 101 ? -2.659 27.630 -27.973 1.00 85.00 101 THR A CA 1
ATOM 785 C C . THR A 1 101 ? -3.806 28.366 -27.292 1.00 85.00 101 THR A C 1
ATOM 787 O O . THR A 1 101 ? -4.951 27.912 -27.325 1.00 85.00 101 THR A O 1
ATOM 790 N N . VAL A 1 102 ? -3.520 29.524 -26.697 1.00 83.69 102 VAL A N 1
ATOM 791 C CA . VAL A 1 102 ? -4.538 30.334 -26.006 1.00 83.69 102 VAL A CA 1
ATOM 792 C C . VAL A 1 102 ? -5.673 30.710 -26.962 1.00 83.69 102 VAL A C 1
ATOM 794 O O . VAL A 1 102 ? -6.832 30.486 -26.629 1.00 83.69 102 VAL A O 1
ATOM 797 N N . ASP A 1 103 ? -5.346 31.145 -28.179 1.00 84.06 103 ASP A N 1
ATOM 798 C CA . ASP A 1 103 ? -6.328 31.534 -29.200 1.00 84.06 103 ASP A CA 1
ATOM 799 C C . ASP A 1 103 ? -7.269 30.375 -29.565 1.00 84.06 103 ASP A C 1
ATOM 801 O O . ASP A 1 103 ? -8.481 30.544 -29.693 1.00 84.06 103 ASP A O 1
ATOM 805 N N . SER A 1 104 ? -6.735 29.154 -29.673 1.00 83.25 104 SER A N 1
ATOM 806 C CA . SER A 1 104 ? -7.553 27.970 -29.954 1.00 83.25 104 SER A CA 1
ATOM 807 C C . SER A 1 104 ? -8.508 27.608 -28.813 1.00 83.25 104 SER A C 1
ATOM 809 O O . SER A 1 104 ? -9.632 27.179 -29.069 1.00 83.25 104 SER A O 1
ATOM 811 N N . VAL A 1 105 ? -8.093 27.822 -27.561 1.00 83.25 105 VAL A N 1
ATOM 812 C CA . VAL A 1 105 ? -8.929 27.603 -26.372 1.00 83.25 105 VAL A CA 1
ATOM 813 C C . VAL A 1 105 ? -10.007 28.681 -26.265 1.00 83.25 105 VAL A C 1
ATOM 815 O O . VAL A 1 105 ? -11.145 28.376 -25.909 1.00 83.25 105 VAL A O 1
ATOM 818 N N . GLN A 1 106 ? -9.684 29.925 -26.613 1.00 83.94 106 GLN A N 1
ATOM 819 C CA . GLN A 1 106 ? -10.632 31.039 -26.596 1.00 83.94 106 GLN A CA 1
ATOM 820 C C . GLN A 1 106 ? -11.773 30.865 -27.608 1.00 83.94 106 GLN A C 1
ATOM 822 O O . GLN A 1 106 ? -12.893 31.288 -27.345 1.00 83.94 106 GLN A O 1
ATOM 827 N N . ASN A 1 107 ? -11.527 30.156 -28.712 1.00 82.50 107 ASN A N 1
ATOM 828 C CA . ASN A 1 107 ? -12.542 29.824 -29.719 1.00 82.50 107 ASN A CA 1
ATOM 829 C C . ASN A 1 107 ? -13.434 28.622 -29.338 1.00 82.50 107 ASN A C 1
ATOM 831 O O . ASN A 1 107 ? -14.189 28.110 -30.168 1.00 82.50 107 ASN A O 1
ATOM 835 N N . THR A 1 108 ? -13.336 28.112 -28.107 1.00 82.19 108 THR A N 1
ATOM 836 C CA . THR A 1 108 ? -14.186 27.008 -27.641 1.00 82.19 108 THR A CA 1
ATOM 837 C C . THR A 1 108 ? -15.516 27.518 -27.092 1.00 82.19 108 THR A C 1
ATOM 839 O O . THR A 1 108 ? -15.592 28.565 -26.449 1.00 82.19 108 THR A O 1
ATOM 842 N N . ARG A 1 109 ? -16.581 26.725 -27.277 1.00 79.62 109 ARG A N 1
ATOM 843 C CA . ARG A 1 109 ? -17.925 27.042 -26.755 1.00 79.62 109 ARG A CA 1
ATOM 844 C C . ARG A 1 109 ? -17.937 27.251 -25.240 1.00 79.62 109 ARG A C 1
ATOM 846 O O . ARG A 1 109 ? -18.692 28.084 -24.750 1.00 79.62 109 ARG A O 1
ATOM 853 N N . ASP A 1 110 ? -17.093 26.517 -24.519 1.00 74.00 110 ASP A N 1
ATOM 854 C CA . ASP A 1 110 ? -16.977 26.613 -23.064 1.00 74.00 110 ASP A CA 1
ATOM 855 C C . ASP A 1 110 ? -16.368 27.949 -22.623 1.00 74.00 110 ASP A C 1
ATOM 857 O O . ASP A 1 110 ? -16.820 28.531 -21.637 1.00 74.00 110 ASP A O 1
ATOM 861 N N . TYR A 1 111 ? -15.370 28.457 -23.355 1.00 80.31 111 TYR A N 1
ATOM 862 C CA . TYR A 1 111 ? -14.786 29.772 -23.093 1.00 80.31 111 TYR A CA 1
ATOM 863 C C . TYR A 1 111 ? -15.762 30.897 -23.444 1.00 80.31 111 TYR A C 1
ATOM 865 O O . TYR A 1 111 ? -15.973 31.802 -22.638 1.00 80.31 111 TYR A O 1
ATOM 873 N N . GLU A 1 112 ? -16.422 30.809 -24.604 1.00 79.62 112 GLU A N 1
ATOM 874 C CA . GLU A 1 112 ? -17.449 31.778 -25.000 1.00 79.62 112 GLU A CA 1
ATOM 875 C C . GLU A 1 112 ? -18.598 31.849 -23.987 1.00 79.62 112 GLU A C 1
ATOM 877 O O . GLU A 1 112 ? -19.080 32.938 -23.683 1.00 79.62 112 GLU A O 1
ATOM 882 N N . ALA A 1 113 ? -19.029 30.711 -23.436 1.00 78.12 113 ALA A N 1
ATOM 883 C CA . ALA A 1 113 ? -20.070 30.668 -22.413 1.00 78.12 113 ALA A CA 1
ATOM 884 C C . ALA A 1 113 ? -19.644 31.370 -21.109 1.00 78.12 113 ALA A C 1
ATOM 886 O O . ALA A 1 113 ? -20.448 32.085 -20.514 1.00 78.12 113 ALA A O 1
ATOM 887 N N . LEU A 1 114 ? -18.382 31.215 -20.686 1.00 75.12 114 LEU A N 1
ATOM 888 C CA . LEU A 1 114 ? -17.834 31.912 -19.515 1.00 75.12 114 LEU A CA 1
ATOM 889 C C . LEU A 1 114 ? -17.722 33.424 -19.752 1.00 75.12 114 LEU A C 1
ATOM 891 O O . LEU A 1 114 ? -18.063 34.206 -18.868 1.00 75.12 114 LEU A O 1
ATOM 895 N N . LEU A 1 115 ? -17.295 33.832 -20.952 1.00 78.19 115 LEU A N 1
ATOM 896 C CA . LEU A 1 115 ? -17.156 35.240 -21.321 1.00 78.19 115 LEU A CA 1
ATOM 897 C C . LEU A 1 115 ? -18.517 35.952 -21.373 1.00 78.19 115 LEU A C 1
ATOM 899 O O . LEU A 1 115 ? -18.652 37.051 -20.838 1.00 78.19 115 LEU A O 1
ATOM 903 N N . ARG A 1 116 ? -19.532 35.313 -21.976 1.00 74.88 116 ARG A N 1
ATOM 904 C CA . ARG A 1 116 ? -20.887 35.876 -22.145 1.00 74.88 116 ARG A CA 1
ATOM 905 C C . ARG A 1 116 ? -21.579 36.190 -20.825 1.00 74.88 116 ARG A C 1
ATOM 907 O O . ARG A 1 116 ? -22.399 37.097 -20.783 1.00 74.88 116 ARG A O 1
ATOM 914 N N . CYS A 1 117 ? -21.243 35.464 -19.764 1.00 68.12 117 CYS A N 1
ATOM 915 C CA . CYS A 1 117 ? -21.802 35.705 -18.441 1.00 68.12 117 CYS A CA 1
ATOM 916 C C . CYS A 1 117 ? -20.943 36.641 -17.560 1.00 68.12 117 CYS A C 1
ATOM 918 O O . CYS A 1 117 ? -21.303 36.858 -16.406 1.00 68.12 117 CYS A O 1
ATOM 920 N N . SER A 1 118 ? -19.827 37.193 -18.060 1.00 69.06 118 SER A N 1
ATOM 921 C CA . SER A 1 118 ? -18.937 38.082 -17.291 1.00 69.06 118 SER A CA 1
ATOM 922 C C . SER A 1 118 ? -19.147 39.561 -17.642 1.00 69.06 118 SER A C 1
ATOM 924 O O . SER A 1 118 ? -19.055 39.948 -18.807 1.00 69.06 118 SER A O 1
ATOM 926 N N . SER A 1 119 ? -19.407 40.407 -16.639 1.00 63.50 119 SER A N 1
ATOM 927 C CA . SER A 1 119 ? -19.583 41.862 -16.815 1.00 63.50 119 SER A CA 1
ATOM 928 C C . SER A 1 119 ? -18.417 42.699 -16.278 1.00 63.50 119 SER A C 1
ATOM 930 O O . SER A 1 119 ? -18.284 43.864 -16.645 1.00 63.50 119 SER A O 1
ATOM 932 N N . GLU A 1 120 ? -17.563 42.134 -15.420 1.00 71.12 120 GLU A N 1
ATOM 933 C CA . GLU A 1 120 ? -16.479 42.861 -14.752 1.00 71.12 120 GLU A CA 1
ATOM 934 C C . GLU A 1 120 ? -15.107 42.613 -15.399 1.00 71.12 120 GLU A C 1
ATOM 936 O O . GLU A 1 120 ? -14.731 41.478 -15.694 1.00 71.12 120 GLU A O 1
ATOM 941 N N . ALA A 1 121 ? -14.296 43.670 -15.534 1.00 69.62 121 ALA A N 1
ATOM 942 C CA . ALA A 1 121 ? -12.939 43.586 -16.093 1.00 69.62 121 ALA A CA 1
ATOM 943 C C . ALA A 1 121 ? -12.015 42.633 -15.305 1.00 69.62 121 ALA A C 1
ATOM 945 O O . ALA A 1 121 ? -11.121 42.005 -15.874 1.00 69.62 121 ALA A O 1
ATOM 946 N N . LYS A 1 122 ? -12.246 42.496 -13.992 1.00 70.94 122 LYS A N 1
ATOM 947 C CA . LYS A 1 122 ? -11.505 41.569 -13.129 1.00 70.94 122 LYS A CA 1
ATOM 948 C C . LYS A 1 122 ? -11.834 40.105 -13.449 1.00 70.94 122 LYS A C 1
ATOM 950 O O . LYS A 1 122 ? -10.917 39.302 -13.590 1.00 70.94 122 LYS A O 1
ATOM 955 N N . GLU A 1 123 ? -13.110 39.774 -13.646 1.00 73.06 123 GLU A N 1
ATOM 956 C CA . GLU A 1 123 ? -13.543 38.421 -14.024 1.00 73.06 123 GLU A CA 1
ATOM 957 C C . GLU A 1 123 ? -13.048 38.040 -15.425 1.00 73.06 123 GLU A C 1
ATOM 959 O O . GLU A 1 123 ? -12.599 36.918 -15.641 1.00 73.06 123 GLU A O 1
ATOM 964 N N . GLN A 1 124 ? -13.026 38.990 -16.363 1.00 78.31 124 GLN A N 1
ATOM 965 C CA . GLN A 1 124 ? -12.463 38.770 -17.701 1.00 78.31 124 GLN A CA 1
ATOM 966 C C . GLN A 1 124 ? -10.962 38.439 -17.659 1.00 78.31 124 GLN A C 1
ATOM 968 O O . GLN A 1 124 ? -10.498 37.573 -18.406 1.00 78.31 124 GLN A O 1
ATOM 973 N N . SER A 1 125 ? -10.202 39.072 -16.757 1.00 80.31 125 SER A N 1
ATOM 974 C CA . SER A 1 125 ? -8.789 38.741 -16.531 1.00 80.31 125 SER A CA 1
ATOM 975 C C . SER A 1 125 ? -8.608 37.328 -15.960 1.00 80.31 125 SER A C 1
ATOM 977 O O . SER A 1 125 ? -7.732 36.595 -16.419 1.00 80.31 125 SER A O 1
ATOM 979 N N . GLU A 1 126 ? -9.438 36.918 -14.996 1.00 81.31 126 GLU A N 1
ATOM 980 C CA . GLU A 1 126 ? -9.404 35.563 -14.417 1.00 81.31 126 GLU A CA 1
ATOM 981 C C . GLU A 1 126 ? -9.797 34.488 -15.452 1.00 81.31 126 GLU A C 1
ATOM 983 O O . GLU A 1 126 ? -9.181 33.423 -15.524 1.00 81.31 126 GLU A O 1
ATOM 988 N N . ILE A 1 127 ? -10.762 34.784 -16.330 1.00 82.31 127 ILE A N 1
ATOM 989 C CA . ILE A 1 127 ? -11.156 33.915 -17.452 1.00 82.31 127 ILE A CA 1
ATOM 990 C C . ILE A 1 127 ? -10.018 33.789 -18.480 1.00 82.31 127 ILE A C 1
ATOM 992 O O . ILE A 1 127 ? -9.752 32.697 -18.991 1.00 82.31 127 ILE A O 1
ATOM 996 N N . ALA A 1 128 ? -9.303 34.878 -18.779 1.00 84.50 128 ALA A N 1
ATOM 997 C CA . ALA A 1 128 ? -8.128 34.837 -19.649 1.00 84.50 128 ALA A CA 1
ATOM 998 C C . ALA A 1 128 ? -6.982 34.008 -19.039 1.00 84.50 128 ALA A C 1
ATOM 1000 O O . ALA A 1 128 ? -6.325 33.249 -19.756 1.00 84.50 128 ALA A O 1
ATOM 1001 N N . GLU A 1 129 ? -6.761 34.098 -17.724 1.00 86.12 129 GLU A N 1
ATOM 1002 C CA . GLU A 1 129 ? -5.803 33.239 -17.021 1.00 86.12 129 GLU A CA 1
ATOM 1003 C C . GLU A 1 129 ? -6.215 31.761 -17.085 1.00 86.12 129 GLU A C 1
ATOM 1005 O O . GLU A 1 129 ? -5.384 30.902 -17.392 1.00 86.12 129 GLU A O 1
ATOM 1010 N N . TYR A 1 130 ? -7.502 31.459 -16.892 1.00 84.62 130 TYR A N 1
ATOM 1011 C CA . TYR A 1 130 ? -8.039 30.107 -17.045 1.00 84.62 130 TYR A CA 1
ATOM 1012 C C . TYR A 1 130 ? -7.744 29.528 -18.439 1.00 84.62 130 TYR A C 1
ATOM 1014 O O . TYR A 1 130 ? -7.239 28.409 -18.539 1.00 84.62 130 TYR A O 1
ATOM 1022 N N . ALA A 1 131 ? -7.949 30.292 -19.520 1.00 85.88 131 ALA A N 1
ATOM 1023 C CA . ALA A 1 131 ? -7.618 29.838 -20.877 1.00 85.88 131 ALA A CA 1
ATOM 1024 C C . ALA A 1 131 ? -6.121 29.539 -21.066 1.00 85.88 131 ALA A C 1
ATOM 1026 O O . ALA A 1 131 ? -5.771 28.539 -21.698 1.00 85.88 131 ALA A O 1
ATOM 1027 N N . ARG A 1 132 ? -5.230 30.353 -20.480 1.00 88.50 132 ARG A N 1
ATOM 1028 C CA . ARG A 1 132 ? -3.780 30.080 -20.491 1.00 88.50 132 ARG A CA 1
ATOM 1029 C C . ARG A 1 132 ? -3.450 28.774 -19.773 1.00 88.50 132 ARG A C 1
ATOM 1031 O O . ARG A 1 132 ? -2.679 27.973 -20.296 1.00 88.50 132 ARG A O 1
ATOM 1038 N N . ARG A 1 133 ? -4.058 28.532 -18.609 1.00 87.88 133 ARG A N 1
ATOM 1039 C CA . ARG A 1 133 ? -3.865 27.292 -17.842 1.00 87.88 133 ARG A CA 1
ATOM 1040 C C . ARG A 1 133 ? -4.412 26.064 -18.582 1.00 87.88 133 ARG A C 1
ATOM 1042 O O . ARG A 1 133 ? -3.782 25.012 -18.548 1.00 87.88 133 ARG A O 1
ATOM 1049 N N . VAL A 1 134 ? -5.527 26.189 -19.307 1.00 87.19 134 VAL A N 1
ATOM 1050 C CA . VAL A 1 134 ? -6.065 25.108 -20.157 1.00 87.19 134 VAL A CA 1
ATOM 1051 C C . VAL A 1 134 ? -5.114 24.793 -21.314 1.00 87.19 134 VAL A C 1
ATOM 1053 O O . VAL A 1 134 ? -4.815 23.624 -21.553 1.00 87.19 134 VAL A O 1
ATOM 1056 N N . ALA A 1 135 ? -4.598 25.817 -22.001 1.00 88.12 135 ALA A N 1
ATOM 1057 C CA . ALA A 1 135 ? -3.605 25.632 -23.058 1.00 88.12 135 ALA A CA 1
ATOM 1058 C C . ALA A 1 135 ? -2.340 24.938 -22.516 1.00 88.12 135 ALA A C 1
ATOM 1060 O O . ALA A 1 135 ? -1.858 23.976 -23.113 1.00 88.12 135 ALA A O 1
ATOM 1061 N N . TYR A 1 136 ? -1.864 25.353 -21.337 1.00 89.44 136 TYR A N 1
ATOM 1062 C CA . TYR A 1 136 ? -0.734 24.724 -20.650 1.00 89.44 136 TYR A CA 1
ATOM 1063 C C . TYR A 1 136 ? -0.988 23.248 -20.308 1.00 89.44 136 TYR A C 1
ATOM 1065 O O . TYR A 1 136 ? -0.166 22.391 -20.634 1.00 89.44 136 TYR A O 1
ATOM 1073 N N . LEU A 1 137 ? -2.152 22.917 -19.738 1.00 89.00 137 LEU A N 1
ATOM 1074 C CA . LEU A 1 137 ? -2.545 21.528 -19.489 1.00 89.00 137 LEU A CA 1
ATOM 1075 C C . LEU A 1 137 ? -2.526 20.695 -20.781 1.00 89.00 137 LEU A C 1
ATOM 1077 O O . LEU A 1 137 ? -2.046 19.563 -20.780 1.00 89.00 137 LEU A O 1
ATOM 1081 N N . ASN A 1 138 ? -3.029 21.244 -21.889 1.00 89.69 138 ASN A N 1
ATOM 1082 C CA . ASN A 1 138 ? -3.051 20.552 -23.178 1.00 89.69 138 ASN A CA 1
ATOM 1083 C C . ASN A 1 138 ? -1.642 20.326 -23.745 1.00 89.69 138 ASN A C 1
ATOM 1085 O O . ASN A 1 138 ? -1.384 19.256 -24.294 1.00 89.69 138 ASN A O 1
ATOM 1089 N N . ILE A 1 139 ? -0.711 21.266 -23.558 1.00 89.25 139 ILE A N 1
ATOM 1090 C CA . ILE A 1 139 ? 0.709 21.071 -23.901 1.00 89.25 139 ILE A CA 1
ATOM 1091 C C . ILE A 1 139 ? 1.289 19.886 -23.122 1.00 89.25 139 ILE A C 1
ATOM 1093 O O . ILE A 1 139 ? 1.938 19.021 -23.711 1.00 89.25 139 ILE A O 1
ATOM 1097 N N . LEU A 1 140 ? 1.019 19.798 -21.818 1.00 87.69 140 LEU A N 1
ATOM 1098 C CA . LEU A 1 140 ? 1.500 18.685 -21.000 1.00 87.69 140 LEU A CA 1
ATOM 1099 C C . LEU A 1 140 ? 0.870 17.344 -21.415 1.00 87.69 140 LEU A C 1
ATOM 1101 O O . LEU A 1 140 ? 1.571 16.339 -21.498 1.00 87.69 140 LEU A O 1
ATOM 1105 N N . LYS A 1 141 ? -0.426 17.324 -21.754 1.00 89.12 141 LYS A N 1
ATOM 1106 C CA . LYS A 1 141 ? -1.094 16.130 -22.306 1.00 89.12 141 LYS A CA 1
ATOM 1107 C C . LYS A 1 141 ? -0.421 15.642 -23.586 1.00 89.12 141 LYS A C 1
ATOM 1109 O O . LYS A 1 141 ? -0.161 14.450 -23.718 1.00 89.12 141 LYS A O 1
ATOM 1114 N N . VAL A 1 142 ? -0.113 16.556 -24.509 1.00 88.50 142 VAL A N 1
ATOM 1115 C CA . VAL A 1 142 ? 0.609 16.229 -25.748 1.00 88.50 142 VAL A CA 1
ATOM 1116 C C . VAL A 1 142 ? 2.003 15.689 -25.433 1.00 88.50 142 VAL A C 1
ATOM 1118 O O . VAL A 1 142 ? 2.354 14.629 -25.938 1.00 88.50 142 VAL A O 1
ATOM 1121 N N . LYS A 1 143 ? 2.753 16.346 -24.537 1.00 87.75 143 LYS A N 1
ATOM 1122 C CA . LYS A 1 143 ? 4.084 15.897 -24.090 1.00 87.75 143 LYS A CA 1
ATOM 1123 C C . LYS A 1 143 ? 4.055 14.466 -23.544 1.00 87.75 143 LYS A C 1
ATOM 1125 O O . LYS A 1 143 ? 4.951 13.686 -23.843 1.00 87.75 143 LYS A O 1
ATOM 1130 N N . PHE A 1 144 ? 3.027 14.111 -22.770 1.00 87.69 144 PHE A N 1
ATOM 1131 C CA . PHE A 1 144 ? 2.847 12.746 -22.277 1.00 87.69 144 PHE A CA 1
ATOM 1132 C C . PHE A 1 144 ? 2.575 11.748 -23.416 1.00 87.69 144 PHE A C 1
ATOM 1134 O O . PHE A 1 144 ? 3.257 10.731 -23.512 1.00 87.69 144 PHE A O 1
ATOM 1141 N N . PHE A 1 145 ? 1.622 12.053 -24.301 1.00 86.12 145 PHE A N 1
ATOM 1142 C CA . PHE A 1 145 ? 1.248 11.178 -25.419 1.00 86.12 145 PHE A CA 1
ATOM 1143 C C . PHE A 1 145 ? 2.343 11.013 -26.486 1.00 86.12 145 PHE A C 1
ATOM 1145 O O . PHE A 1 145 ? 2.279 10.083 -27.285 1.00 86.12 145 PHE A O 1
ATOM 1152 N N . GLU A 1 146 ? 3.338 11.900 -26.521 1.00 85.75 146 GLU A N 1
ATOM 1153 C CA . GLU A 1 146 ? 4.493 11.804 -27.422 1.00 85.75 146 GLU A CA 1
ATOM 1154 C C . GLU A 1 146 ? 5.620 10.911 -26.883 1.00 85.75 146 GLU A C 1
ATOM 1156 O O . GLU A 1 146 ? 6.557 10.601 -27.622 1.00 85.75 146 GLU A O 1
ATOM 1161 N N . PHE A 1 147 ? 5.553 10.458 -25.625 1.00 81.88 147 PHE A N 1
ATOM 1162 C CA . PHE A 1 147 ? 6.511 9.468 -25.131 1.00 81.88 147 PHE A CA 1
ATOM 1163 C C . PHE A 1 147 ? 6.348 8.114 -25.845 1.00 81.88 147 PHE A C 1
ATOM 1165 O O . PHE A 1 147 ? 5.243 7.779 -26.263 1.00 81.88 147 PHE A O 1
ATOM 1172 N N . PRO A 1 148 ? 7.411 7.293 -25.944 1.00 81.81 148 PRO A N 1
ATOM 1173 C CA . PRO A 1 148 ? 7.288 5.910 -26.411 1.00 81.81 148 PRO A CA 1
ATOM 1174 C C . PRO A 1 148 ? 6.297 5.107 -25.553 1.00 81.81 148 PRO A C 1
ATOM 1176 O O . PRO A 1 148 ? 6.252 5.312 -24.338 1.00 81.81 148 PRO A O 1
ATOM 1179 N N . GLU A 1 149 ? 5.549 4.172 -26.153 1.00 75.88 149 GLU A N 1
ATOM 1180 C CA . GLU A 1 149 ? 4.509 3.382 -25.461 1.00 75.88 149 GLU A CA 1
ATOM 1181 C C . GLU A 1 149 ? 5.036 2.681 -24.198 1.00 75.88 149 GLU A C 1
ATOM 1183 O O . GLU A 1 149 ? 4.388 2.719 -23.152 1.00 75.88 149 GLU A O 1
ATOM 1188 N N . ASP A 1 150 ? 6.251 2.130 -24.248 1.00 71.19 150 ASP A N 1
ATOM 1189 C CA . ASP A 1 150 ? 6.886 1.468 -23.100 1.00 71.19 150 ASP A CA 1
ATOM 1190 C C . ASP A 1 150 ? 7.091 2.433 -21.924 1.00 71.19 150 ASP A C 1
ATOM 1192 O O . ASP A 1 150 ? 6.841 2.102 -20.765 1.00 71.19 150 ASP A O 1
ATOM 1196 N N . LYS A 1 151 ? 7.490 3.674 -22.223 1.00 75.00 151 LYS A N 1
ATOM 1197 C CA . LYS A 1 151 ? 7.676 4.720 -21.215 1.00 75.00 151 LYS A CA 1
ATOM 1198 C C . LYS A 1 151 ? 6.335 5.203 -20.669 1.00 75.00 151 LYS A C 1
ATOM 1200 O O . LYS A 1 151 ? 6.234 5.460 -19.472 1.00 75.00 151 LYS A O 1
ATOM 1205 N N . GLN A 1 152 ? 5.307 5.310 -21.512 1.00 76.69 152 GLN A N 1
ATOM 1206 C CA . GLN A 1 152 ? 3.959 5.678 -21.074 1.00 76.69 152 GLN A CA 1
ATOM 1207 C C . GLN A 1 152 ? 3.399 4.654 -20.085 1.00 76.69 152 GLN A C 1
ATOM 1209 O O . GLN A 1 152 ? 2.930 5.054 -19.022 1.00 76.69 152 GLN A O 1
ATOM 1214 N N . LYS A 1 153 ? 3.516 3.351 -20.382 1.00 75.50 153 LYS A N 1
ATOM 1215 C CA . LYS A 1 153 ? 3.065 2.272 -19.486 1.00 75.50 153 LYS A CA 1
ATOM 1216 C C . LYS A 1 153 ? 3.720 2.362 -18.111 1.00 75.50 153 LYS A C 1
ATOM 1218 O O . LYS A 1 153 ? 3.014 2.412 -17.110 1.00 75.50 153 LYS A O 1
ATOM 1223 N N . VAL A 1 154 ? 5.046 2.511 -18.063 1.00 72.44 154 VAL A N 1
ATOM 1224 C CA . VAL A 1 154 ? 5.787 2.651 -16.797 1.00 72.44 154 VAL A CA 1
ATOM 1225 C C . VAL A 1 154 ? 5.333 3.882 -16.002 1.00 72.44 154 VAL A C 1
ATOM 1227 O O . VAL A 1 154 ? 5.199 3.819 -14.780 1.00 72.44 154 VAL A O 1
ATOM 1230 N N . LEU A 1 155 ? 5.087 5.015 -16.668 1.00 78.06 155 LEU A N 1
ATOM 1231 C CA . LEU A 1 155 ? 4.601 6.227 -16.000 1.00 78.06 155 LEU A CA 1
ATOM 1232 C C . LEU A 1 155 ? 3.170 6.057 -15.473 1.00 78.06 155 LEU A C 1
ATOM 1234 O O . LEU A 1 155 ? 2.889 6.480 -14.354 1.00 78.06 155 LEU A O 1
ATOM 1238 N N . VAL A 1 156 ? 2.288 5.414 -16.244 1.00 81.50 156 VAL A N 1
ATOM 1239 C CA . VAL A 1 156 ? 0.899 5.119 -15.858 1.00 81.50 156 VAL A CA 1
ATOM 1240 C C . VAL A 1 156 ? 0.849 4.165 -14.667 1.00 81.50 156 VAL A C 1
ATOM 1242 O O . VAL A 1 156 ? 0.173 4.460 -13.686 1.00 81.50 156 VAL A O 1
ATOM 1245 N N . GLU A 1 157 ? 1.599 3.066 -14.702 1.00 72.50 157 GLU A N 1
ATOM 1246 C CA . GLU A 1 157 ? 1.671 2.098 -13.601 1.00 72.50 157 GLU A CA 1
ATOM 1247 C C . GLU A 1 157 ? 2.196 2.749 -12.316 1.00 72.50 157 GLU A C 1
ATOM 1249 O O . GLU A 1 157 ? 1.606 2.589 -11.244 1.00 72.50 157 GLU A O 1
ATOM 1254 N N . ASN A 1 158 ? 3.254 3.561 -12.425 1.00 70.31 158 ASN A N 1
ATOM 1255 C CA . ASN A 1 158 ? 3.790 4.307 -11.288 1.00 70.31 158 ASN A CA 1
ATOM 1256 C C . ASN A 1 158 ? 2.763 5.313 -10.747 1.00 70.31 158 ASN A C 1
ATOM 1258 O O . ASN A 1 158 ? 2.567 5.402 -9.539 1.00 70.31 158 ASN A O 1
ATOM 1262 N N . TYR A 1 159 ? 2.052 6.026 -11.625 1.00 77.31 159 TYR A N 1
ATOM 1263 C CA . TYR A 1 159 ? 1.002 6.965 -11.236 1.00 77.31 159 TYR A CA 1
ATOM 1264 C C . TYR A 1 159 ? -0.145 6.283 -10.490 1.00 77.31 159 TYR A C 1
ATOM 1266 O O . TYR A 1 159 ? -0.554 6.754 -9.429 1.00 77.31 159 TYR A O 1
ATOM 1274 N N . ILE A 1 160 ? -0.652 5.168 -11.023 1.00 75.19 160 ILE A N 1
ATOM 1275 C CA . ILE A 1 160 ? -1.739 4.396 -10.413 1.00 75.19 160 ILE A CA 1
ATOM 1276 C C . ILE A 1 160 ? -1.305 3.881 -9.037 1.00 75.19 160 ILE A C 1
ATOM 1278 O O . ILE A 1 160 ? -2.038 4.077 -8.069 1.00 75.19 160 ILE A O 1
ATOM 1282 N N . SER A 1 161 ? -0.095 3.317 -8.933 1.00 66.00 161 SER A N 1
ATOM 1283 C CA . SER A 1 161 ? 0.495 2.887 -7.658 1.00 66.00 161 SER A CA 1
ATOM 1284 C C . SER A 1 161 ? 0.602 4.050 -6.666 1.00 66.00 161 SER A C 1
ATOM 1286 O O . SER A 1 161 ? 0.115 3.965 -5.549 1.00 66.00 161 SER A O 1
ATOM 1288 N N . GLN A 1 162 ? 1.179 5.188 -7.054 1.00 67.12 162 GLN A N 1
ATOM 1289 C CA . GLN A 1 162 ? 1.347 6.335 -6.149 1.00 67.12 162 GLN A CA 1
ATOM 1290 C C . GLN A 1 162 ? 0.014 6.963 -5.723 1.00 67.12 162 GLN A C 1
ATOM 1292 O O . GLN A 1 162 ? -0.124 7.478 -4.613 1.00 67.12 162 GLN A O 1
ATOM 1297 N N . ARG A 1 163 ? -0.995 6.913 -6.591 1.00 71.25 163 ARG A N 1
ATOM 1298 C CA . ARG A 1 163 ? -2.330 7.413 -6.279 1.00 71.25 163 ARG A CA 1
ATOM 1299 C C . ARG A 1 163 ? -3.091 6.498 -5.331 1.00 71.25 163 ARG A C 1
ATOM 1301 O O . ARG A 1 163 ? -3.786 7.018 -4.458 1.00 71.25 163 ARG A O 1
ATOM 1308 N N . SER A 1 164 ? -2.969 5.175 -5.472 1.00 65.38 164 SER A N 1
ATOM 1309 C CA . SER A 1 164 ? -3.527 4.258 -4.473 1.00 65.38 164 SER A CA 1
ATOM 1310 C C . SER A 1 164 ? -2.905 4.547 -3.108 1.00 65.38 164 SER A C 1
ATOM 1312 O O . SER A 1 164 ? -3.645 4.854 -2.181 1.00 65.38 164 SER A O 1
ATOM 1314 N N . LEU A 1 165 ? -1.573 4.690 -3.036 1.00 62.09 165 LEU A N 1
ATOM 1315 C CA . LEU A 1 165 ? -0.865 5.064 -1.802 1.00 62.09 165 LEU A CA 1
ATOM 1316 C C . LEU A 1 165 ? -1.396 6.352 -1.153 1.00 62.09 165 LEU A C 1
ATOM 1318 O O . LEU A 1 165 ? -1.629 6.405 0.057 1.00 62.09 165 LEU A O 1
ATOM 1322 N N . SER A 1 166 ? -1.599 7.406 -1.949 1.00 64.62 166 SER A N 1
ATOM 1323 C CA . SER A 1 166 ? -2.110 8.688 -1.451 1.00 64.62 166 SER A CA 1
ATOM 1324 C C . SER A 1 166 ? -3.546 8.576 -0.923 1.00 64.62 166 SER A C 1
ATOM 1326 O O . SER A 1 166 ? -3.859 9.104 0.150 1.00 64.62 166 SER A O 1
ATOM 1328 N N . ASN A 1 167 ? -4.409 7.833 -1.622 1.00 67.19 167 ASN A N 1
ATOM 1329 C CA . ASN A 1 167 ? -5.769 7.550 -1.164 1.00 67.19 167 ASN A CA 1
ATOM 1330 C C . ASN A 1 167 ? -5.778 6.701 0.116 1.00 67.19 167 ASN A C 1
ATOM 1332 O O . ASN A 1 167 ? -6.588 6.951 1.013 1.00 67.19 167 ASN A O 1
ATOM 1336 N N . ASP A 1 168 ? -4.857 5.749 0.244 1.00 61.91 168 ASP A N 1
ATOM 1337 C CA . ASP A 1 168 ? -4.738 4.896 1.425 1.00 61.91 168 ASP A CA 1
ATOM 1338 C C . ASP A 1 168 ? -4.267 5.702 2.640 1.00 61.91 168 ASP A C 1
ATOM 1340 O O . ASP A 1 168 ? -4.739 5.485 3.757 1.00 61.91 168 ASP A O 1
ATOM 1344 N N . ARG A 1 169 ? -3.390 6.697 2.442 1.00 64.69 169 ARG A N 1
ATOM 1345 C CA . ARG A 1 169 ? -2.988 7.639 3.499 1.00 64.69 169 ARG A CA 1
ATOM 1346 C C . ARG A 1 169 ? -4.153 8.517 3.953 1.00 64.69 169 ARG A C 1
ATOM 1348 O O . ARG A 1 169 ? -4.377 8.657 5.153 1.00 64.69 169 ARG A O 1
ATOM 1355 N N . ALA A 1 170 ? -4.935 9.048 3.013 1.00 68.00 170 ALA A N 1
ATOM 1356 C CA . ALA A 1 170 ? -6.140 9.814 3.333 1.00 68.00 170 ALA A CA 1
ATOM 1357 C C . ALA A 1 170 ? -7.196 8.958 4.060 1.00 68.00 170 ALA A C 1
ATOM 1359 O O . ALA A 1 170 ? -7.929 9.464 4.908 1.00 68.00 170 ALA A O 1
ATOM 1360 N N . THR A 1 171 ? -7.268 7.662 3.753 1.00 70.12 171 THR A N 1
ATOM 1361 C CA . THR A 1 171 ? -8.171 6.713 4.422 1.00 70.12 171 THR A CA 1
ATOM 1362 C C . THR A 1 171 ? -7.736 6.444 5.860 1.00 70.12 171 THR A C 1
ATOM 1364 O O . THR A 1 171 ? -8.559 6.549 6.767 1.00 70.12 171 THR A O 1
ATOM 1367 N N . VAL A 1 172 ? -6.440 6.202 6.094 1.00 73.38 172 VAL A N 1
ATOM 1368 C CA . VAL A 1 172 ? -5.886 6.045 7.452 1.00 73.38 172 VAL A CA 1
ATOM 1369 C C . VAL A 1 172 ? -6.103 7.315 8.281 1.00 73.38 172 VAL A C 1
ATOM 1371 O O . VAL A 1 172 ? -6.577 7.222 9.407 1.00 73.38 172 VAL A O 1
ATOM 1374 N N . GLN A 1 173 ? -5.863 8.504 7.719 1.00 74.19 173 GLN A N 1
ATOM 1375 C CA . GLN A 1 173 ? -6.096 9.776 8.422 1.00 74.19 173 GLN A CA 1
ATOM 1376 C C . GLN A 1 173 ? -7.571 10.012 8.774 1.00 74.19 173 GLN A C 1
ATOM 1378 O O . GLN A 1 173 ? -7.876 10.506 9.858 1.00 74.19 173 GLN A O 1
ATOM 1383 N N . LYS A 1 174 ? -8.503 9.630 7.892 1.00 80.38 174 LYS A N 1
ATOM 1384 C CA . LYS A 1 174 ? -9.941 9.676 8.198 1.00 80.38 174 LYS A CA 1
ATOM 1385 C C . LYS A 1 174 ? -10.312 8.736 9.343 1.00 80.38 174 LYS A C 1
ATOM 1387 O O . LYS A 1 174 ? -11.115 9.113 10.192 1.00 80.38 174 LYS A O 1
ATOM 1392 N N . GLU A 1 175 ? -9.742 7.532 9.380 1.00 79.69 175 GLU A N 1
ATOM 1393 C CA . GLU A 1 175 ? -9.979 6.587 10.478 1.00 79.69 175 GLU A CA 1
ATOM 1394 C C . GLU A 1 175 ? -9.351 7.072 11.795 1.00 79.69 175 GLU A C 1
ATOM 1396 O O . GLU A 1 175 ? -9.971 6.910 12.844 1.00 79.69 175 GLU A O 1
ATOM 1401 N N . VAL A 1 176 ? -8.197 7.753 11.757 1.00 82.69 176 VAL A N 1
ATOM 1402 C CA . VAL A 1 176 ? -7.624 8.433 12.936 1.00 82.69 176 VAL A CA 1
ATOM 1403 C C . VAL A 1 176 ? -8.611 9.464 13.483 1.00 82.69 176 VAL A C 1
ATOM 1405 O O . VAL A 1 176 ? -9.018 9.351 14.634 1.00 82.69 176 VAL A O 1
ATOM 1408 N N . GLN A 1 177 ? -9.087 10.392 12.646 1.00 82.12 177 GLN A N 1
ATOM 1409 C CA . GLN A 1 177 ? -10.051 11.422 13.063 1.00 82.12 177 GLN A CA 1
ATOM 1410 C C . GLN A 1 177 ? -11.344 10.817 13.622 1.00 82.12 177 GLN A C 1
ATOM 1412 O O . GLN A 1 177 ? -11.881 11.280 14.629 1.00 82.12 177 GLN A O 1
ATOM 1417 N N . LYS A 1 178 ? -11.849 9.754 12.985 1.00 85.88 178 LYS A N 1
ATOM 1418 C CA . LYS A 1 178 ? -13.039 9.038 13.450 1.00 85.88 178 LYS A CA 1
ATOM 1419 C C . LYS A 1 178 ? -12.813 8.390 14.818 1.00 85.88 178 LYS A C 1
ATOM 1421 O O . LYS A 1 178 ? -13.700 8.439 15.667 1.00 85.88 178 LYS A O 1
ATOM 1426 N N . THR A 1 179 ? -11.646 7.789 15.030 1.00 82.62 179 THR A N 1
ATOM 1427 C CA . THR A 1 179 ? -11.306 7.112 16.287 1.00 82.62 179 THR A CA 1
ATOM 1428 C C . THR A 1 179 ? -11.049 8.116 17.409 1.00 82.62 179 THR A C 1
ATOM 1430 O O . THR A 1 179 ? -11.489 7.886 18.530 1.00 82.62 179 THR A O 1
ATOM 1433 N N . GLU A 1 180 ? -10.432 9.265 17.120 1.00 83.62 180 GLU A N 1
ATOM 1434 C CA . GLU A 1 180 ? -10.276 10.372 18.077 1.00 83.62 180 GLU A CA 1
ATOM 1435 C C . GLU A 1 180 ? -11.631 10.931 18.530 1.00 83.62 180 GLU A C 1
ATOM 1437 O O . GLU A 1 180 ? -11.848 11.153 19.725 1.00 83.62 180 GLU A O 1
ATOM 1442 N N . ALA A 1 181 ? -12.576 11.101 17.600 1.00 84.31 181 ALA A N 1
ATOM 1443 C CA . ALA A 1 181 ? -13.934 11.522 17.934 1.00 84.31 181 ALA A CA 1
ATOM 1444 C C . ALA A 1 181 ? -14.648 10.486 18.821 1.00 84.31 181 ALA A C 1
ATOM 1446 O O . ALA A 1 181 ? -15.248 10.854 19.831 1.00 84.31 181 ALA A O 1
ATOM 1447 N N . ALA A 1 182 ? -14.530 9.195 18.490 1.00 80.69 182 ALA A N 1
ATOM 1448 C CA . ALA A 1 182 ? -15.107 8.108 19.280 1.00 80.69 182 ALA A CA 1
ATOM 1449 C C . ALA A 1 182 ? -14.482 8.000 20.684 1.00 80.69 182 ALA A C 1
ATOM 1451 O O . ALA A 1 182 ? -15.201 7.785 21.658 1.00 80.69 182 ALA A O 1
ATOM 1452 N N . LEU A 1 183 ? -13.164 8.197 20.804 1.00 85.06 183 LEU A N 1
ATOM 1453 C CA . LEU A 1 183 ? -12.463 8.242 22.089 1.00 85.06 183 LEU A CA 1
ATOM 1454 C C . LEU A 1 183 ? -12.972 9.401 22.952 1.00 85.06 183 LEU A C 1
ATOM 1456 O O . LEU A 1 183 ? -13.287 9.204 24.123 1.00 85.06 183 LEU A O 1
ATOM 1460 N N . THR A 1 184 ? -13.095 10.592 22.363 1.00 83.62 184 THR A N 1
ATOM 1461 C CA . THR A 1 184 ? -13.606 11.783 23.058 1.00 83.62 184 THR A CA 1
ATOM 1462 C C . THR A 1 184 ? -15.037 11.562 23.555 1.00 83.62 184 THR A C 1
ATOM 1464 O O . THR A 1 184 ? -15.369 11.908 24.689 1.00 83.62 184 THR A O 1
ATOM 1467 N N . GLU A 1 185 ? -15.887 10.940 22.734 1.00 84.88 185 GLU A N 1
ATOM 1468 C CA . GLU A 1 185 ? -17.258 10.588 23.112 1.00 84.88 185 GLU A CA 1
ATOM 1469 C C . GLU A 1 185 ? -17.295 9.560 24.255 1.00 84.88 185 GLU A C 1
ATOM 1471 O O . GLU A 1 185 ? -18.041 9.743 25.220 1.00 84.88 185 GLU A O 1
ATOM 1476 N N . ALA A 1 186 ? -16.482 8.501 24.180 1.00 78.88 186 ALA A N 1
ATOM 1477 C CA . ALA A 1 186 ? -16.397 7.474 25.217 1.00 78.88 186 ALA A CA 1
ATOM 1478 C C . ALA A 1 186 ? -15.901 8.054 26.552 1.00 78.88 186 ALA A C 1
ATOM 1480 O O . ALA A 1 186 ? -16.499 7.795 27.594 1.00 78.88 186 ALA A O 1
ATOM 1481 N N . GLN A 1 187 ? -14.868 8.902 26.521 1.00 84.44 187 GLN A N 1
ATOM 1482 C CA . GLN A 1 187 ? -14.357 9.598 27.705 1.00 84.44 187 GLN A CA 1
ATOM 1483 C C . GLN A 1 187 ? -15.407 10.537 28.311 1.00 84.44 187 GLN A C 1
ATOM 1485 O O . GLN A 1 187 ? -15.605 10.525 29.523 1.00 84.44 187 GLN A O 1
ATOM 1490 N N . SER A 1 188 ? -16.140 11.289 27.483 1.00 85.00 188 SER A N 1
ATOM 1491 C CA . SER A 1 188 ? -17.225 12.157 27.955 1.00 85.00 188 SER A CA 1
ATOM 1492 C C . SER A 1 188 ? -18.343 11.367 28.649 1.00 85.00 188 SER A C 1
ATOM 1494 O O . SER A 1 188 ? -18.791 11.762 29.728 1.00 85.00 188 SER A O 1
ATOM 1496 N N . LYS A 1 189 ? -18.761 10.227 28.080 1.00 82.44 189 LYS A N 1
ATOM 1497 C CA . LYS A 1 189 ? -19.761 9.335 28.695 1.00 82.44 189 LYS A CA 1
ATOM 1498 C C . LYS A 1 189 ? -19.251 8.700 29.987 1.00 82.44 189 LYS A C 1
ATOM 1500 O O . LYS A 1 189 ? -20.027 8.545 30.929 1.00 82.44 189 LYS A O 1
ATOM 1505 N N . LEU A 1 190 ? -17.961 8.365 30.052 1.00 80.69 190 LEU A N 1
ATOM 1506 C CA . LEU A 1 190 ? -17.326 7.845 31.260 1.00 80.69 190 LEU A CA 1
ATOM 1507 C C . LEU A 1 190 ? -17.376 8.886 32.391 1.00 80.69 190 LEU A C 1
ATOM 1509 O O . LEU A 1 190 ? -17.852 8.566 33.479 1.00 80.69 190 LEU A O 1
ATOM 1513 N N . SER A 1 191 ? -16.995 10.139 32.114 1.00 78.69 191 SER A N 1
ATOM 1514 C CA . SER A 1 191 ? -17.046 11.240 33.088 1.00 78.69 191 SER A CA 1
ATOM 1515 C C . SER A 1 191 ? -18.465 11.499 33.607 1.00 78.69 191 SER A C 1
ATOM 1517 O O . SER A 1 191 ? -18.677 11.560 34.817 1.00 78.69 191 SER A O 1
ATOM 1519 N N . GLN A 1 192 ? -19.460 11.540 32.714 1.00 79.44 192 GLN A N 1
ATOM 1520 C CA . GLN A 1 192 ? -20.869 11.681 33.107 1.00 79.44 192 GLN A CA 1
ATOM 1521 C C . GLN A 1 192 ? -21.334 10.514 33.989 1.00 79.44 192 GLN A C 1
ATOM 1523 O O . GLN A 1 192 ? -22.019 10.718 34.992 1.00 79.44 192 GLN A O 1
ATOM 1528 N N . SER A 1 193 ? -20.937 9.280 33.659 1.00 67.81 193 SER A N 1
ATOM 1529 C CA . SER A 1 193 ? -21.296 8.106 34.461 1.00 67.81 193 SER A CA 1
ATOM 1530 C C . SER A 1 193 ? -20.671 8.133 35.862 1.00 67.81 193 SER A C 1
ATOM 1532 O O . SER A 1 193 ? -21.338 7.743 36.817 1.00 67.81 193 SER A O 1
ATOM 1534 N N . SER A 1 194 ? -19.446 8.658 36.002 1.00 62.72 194 SER A N 1
ATOM 1535 C CA . SER A 1 194 ? -18.774 8.804 37.298 1.00 62.72 194 SER A CA 1
ATOM 1536 C C . SER A 1 194 ? -19.380 9.902 38.174 1.00 62.72 194 SER A C 1
ATOM 1538 O O . SER A 1 194 ? -19.523 9.702 39.376 1.00 62.72 194 SER A O 1
ATOM 1540 N N . GLU A 1 195 ? -19.812 11.024 37.589 1.00 61.50 195 GLU A N 1
ATOM 1541 C CA . GLU A 1 195 ? -20.503 12.098 38.322 1.00 61.50 195 GLU A CA 1
ATOM 1542 C C . GLU A 1 195 ? -21.868 11.625 38.838 1.00 61.50 195 GLU A C 1
ATOM 1544 O O . GLU A 1 195 ? -22.236 11.873 39.983 1.00 61.50 195 GLU A O 1
ATOM 1549 N N . THR A 1 196 ? -22.587 10.840 38.031 1.00 58.22 196 THR A N 1
ATOM 1550 C CA . THR A 1 196 ? -23.899 10.298 38.418 1.00 58.22 196 THR A CA 1
ATOM 1551 C C . THR A 1 196 ? -23.810 9.216 39.512 1.00 58.22 196 THR A C 1
ATOM 1553 O O . THR A 1 196 ? -24.822 8.910 40.141 1.00 58.22 196 THR A O 1
ATOM 1556 N N . PHE A 1 197 ? -22.628 8.624 39.727 1.00 51.97 197 PHE A N 1
ATOM 1557 C CA . PHE A 1 197 ? -22.338 7.665 40.804 1.00 51.97 197 PHE A CA 1
ATOM 1558 C C . PHE A 1 197 ? -21.972 8.355 42.129 1.00 51.97 197 PHE A C 1
ATOM 1560 O O . PHE A 1 197 ? -22.164 7.766 43.189 1.00 51.97 197 PHE A O 1
ATOM 1567 N N . GLY A 1 198 ? -21.446 9.586 42.077 1.00 46.53 198 GLY A N 1
ATOM 1568 C CA . GLY A 1 198 ? -21.002 10.339 43.255 1.00 46.53 198 GLY A CA 1
ATOM 1569 C C . GLY A 1 198 ? -22.114 11.068 44.017 1.00 46.53 198 GLY A C 1
ATOM 1570 O O . GLY A 1 198 ? -21.923 11.372 45.190 1.00 46.53 198 GLY A O 1
ATOM 1571 N N . ASP A 1 199 ? -23.262 11.318 43.377 1.00 44.09 199 ASP A N 1
ATOM 1572 C CA . ASP A 1 199 ? -24.314 12.215 43.895 1.00 44.09 199 ASP A CA 1
ATOM 1573 C C . ASP A 1 199 ? -25.637 11.522 44.289 1.00 44.09 199 ASP A C 1
ATOM 1575 O O . ASP A 1 199 ? -26.565 12.181 44.762 1.00 44.09 199 ASP A O 1
ATOM 1579 N N . SER A 1 200 ? -25.785 10.203 44.107 1.00 44.16 200 SER A N 1
ATOM 1580 C CA . SER A 1 200 ? -27.055 9.513 44.392 1.00 44.16 200 SER A CA 1
ATOM 1581 C C . SER A 1 200 ? -27.050 8.760 45.723 1.00 44.16 200 SER A C 1
ATOM 1583 O O . SER A 1 200 ? -26.934 7.538 45.752 1.00 44.16 200 SER A O 1
ATOM 1585 N N . ASP A 1 201 ? -27.287 9.490 46.813 1.00 40.75 201 ASP A N 1
ATOM 1586 C CA . ASP A 1 201 ? -27.491 8.968 48.177 1.00 40.75 201 ASP A CA 1
ATOM 1587 C C . ASP A 1 201 ? -28.914 8.387 48.402 1.00 40.75 201 ASP A C 1
ATOM 1589 O O . ASP A 1 201 ? -29.441 8.350 49.513 1.00 40.75 201 ASP A O 1
ATOM 1593 N N . GLY A 1 202 ? -29.597 7.942 47.340 1.00 43.38 202 GLY A N 1
ATOM 1594 C CA . GLY A 1 202 ? -30.944 7.379 47.469 1.00 43.38 202 GLY A CA 1
ATOM 1595 C C . GLY A 1 202 ? -31.763 7.347 46.185 1.00 43.38 202 GLY A C 1
ATOM 1596 O O . GLY A 1 202 ? -32.655 8.166 45.998 1.00 43.38 202 GLY A O 1
ATOM 1597 N N . ALA A 1 203 ? -31.512 6.370 45.319 1.00 39.69 203 ALA A N 1
ATOM 1598 C CA . ALA A 1 203 ? -32.515 5.804 44.415 1.00 39.69 203 ALA A CA 1
ATOM 1599 C C . ALA A 1 203 ? -31.974 4.474 43.888 1.00 39.69 203 ALA A C 1
ATOM 1601 O O . ALA A 1 203 ? -30.799 4.378 43.548 1.00 39.69 203 ALA A O 1
ATOM 1602 N N . SER A 1 204 ? -32.823 3.455 43.839 1.00 46.44 204 SER A N 1
ATOM 1603 C CA . SER A 1 204 ? -32.533 2.088 43.407 1.00 46.44 204 SER A CA 1
ATOM 1604 C C . SER A 1 204 ? -32.102 1.995 41.934 1.00 46.44 204 SER A C 1
ATOM 1606 O O . SER A 1 204 ? -32.863 1.516 41.099 1.00 46.44 204 SER A O 1
ATOM 1608 N N . LYS A 1 205 ? -30.898 2.457 41.594 1.00 56.06 205 LYS A N 1
ATOM 1609 C CA . LYS A 1 205 ? -30.227 2.061 40.355 1.00 56.06 205 LYS A CA 1
ATOM 1610 C C . LYS A 1 205 ? -29.648 0.680 40.597 1.00 56.06 205 LYS A C 1
ATOM 1612 O O . LYS A 1 205 ? -28.874 0.512 41.532 1.00 56.06 205 LYS A O 1
ATOM 1617 N N . ASP A 1 206 ? -30.053 -0.289 39.789 1.00 66.31 206 ASP A N 1
ATOM 1618 C CA . ASP A 1 206 ? -29.498 -1.639 39.810 1.00 66.31 206 ASP A CA 1
ATOM 1619 C C . ASP A 1 206 ? -27.969 -1.541 39.643 1.00 66.31 206 ASP A C 1
ATOM 1621 O O . ASP A 1 206 ? -27.466 -1.176 38.573 1.00 66.31 206 ASP A O 1
ATOM 1625 N N . GLU A 1 207 ? -27.241 -1.734 40.745 1.00 71.56 207 GLU A N 1
ATOM 1626 C CA . GLU A 1 207 ? -25.804 -1.454 40.869 1.00 71.56 207 GLU A CA 1
ATOM 1627 C C . GLU A 1 207 ? -25.018 -2.234 39.805 1.00 71.56 207 GLU A C 1
ATOM 1629 O O . GLU A 1 207 ? -24.131 -1.687 39.148 1.00 71.56 207 GLU A O 1
ATOM 1634 N N . ASP A 1 208 ? -25.465 -3.457 39.516 1.00 76.12 208 ASP A N 1
ATOM 1635 C CA . ASP A 1 208 ? -24.916 -4.342 38.491 1.00 76.12 208 ASP A CA 1
ATOM 1636 C C . ASP A 1 208 ? -25.061 -3.777 37.067 1.00 76.12 208 ASP A C 1
ATOM 1638 O O . ASP A 1 208 ? -24.134 -3.869 36.258 1.00 76.12 208 ASP A O 1
ATOM 1642 N N . LEU A 1 209 ? -26.197 -3.148 36.734 1.00 79.06 209 LEU A N 1
ATOM 1643 C CA . LEU A 1 209 ? -26.402 -2.513 35.424 1.00 79.06 209 LEU A CA 1
ATOM 1644 C C . LEU A 1 209 ? -25.533 -1.265 35.272 1.00 79.06 209 LEU A C 1
ATOM 1646 O O . LEU A 1 209 ? -25.010 -0.989 34.187 1.00 79.06 209 LEU A O 1
ATOM 1650 N N . ALA A 1 210 ? -25.378 -0.504 36.352 1.00 77.06 210 ALA A N 1
ATOM 1651 C CA . ALA A 1 210 ? -24.531 0.675 36.367 1.00 77.06 210 ALA A CA 1
ATOM 1652 C C . ALA A 1 210 ? -23.050 0.288 36.193 1.00 77.06 210 ALA A C 1
ATOM 1654 O O . ALA A 1 210 ? -22.375 0.862 35.336 1.00 77.06 210 ALA A O 1
ATOM 1655 N N . VAL A 1 211 ? -22.582 -0.747 36.901 1.00 82.69 211 VAL A N 1
ATOM 1656 C CA . VAL A 1 211 ? -21.240 -1.331 36.740 1.00 82.69 211 VAL A CA 1
ATOM 1657 C C . VAL A 1 211 ? -21.038 -1.883 35.325 1.00 82.69 211 VAL A C 1
ATOM 1659 O O . VAL A 1 211 ? -20.041 -1.575 34.675 1.00 82.69 211 VAL A O 1
ATOM 1662 N N . ALA A 1 212 ? -22.001 -2.626 34.775 1.00 84.12 212 ALA A N 1
ATOM 1663 C CA . ALA A 1 212 ? -21.891 -3.164 33.419 1.00 84.12 212 ALA A CA 1
ATOM 1664 C C . ALA A 1 212 ? -21.778 -2.058 32.350 1.00 84.12 212 ALA A C 1
ATOM 1666 O O . ALA A 1 212 ? -21.017 -2.190 31.385 1.00 84.12 212 ALA A O 1
ATOM 1667 N N . LYS A 1 213 ? -22.504 -0.943 32.519 1.00 83.31 213 LYS A N 1
ATOM 1668 C CA . LYS A 1 213 ? -22.401 0.229 31.636 1.00 83.31 213 LYS A CA 1
ATOM 1669 C C . LYS A 1 213 ? -21.033 0.903 31.747 1.00 83.31 213 LYS A C 1
ATOM 1671 O O . LYS A 1 213 ? -20.453 1.213 30.707 1.00 83.31 213 LYS A O 1
ATOM 1676 N N . THR A 1 214 ? -20.508 1.120 32.955 1.00 84.69 214 THR A N 1
ATOM 1677 C CA . THR A 1 214 ? -19.189 1.751 33.141 1.00 84.69 214 THR A CA 1
ATOM 1678 C C . THR A 1 214 ? -18.068 0.869 32.599 1.00 84.69 214 THR A C 1
ATOM 1680 O O . THR A 1 214 ? -17.223 1.368 31.859 1.00 84.69 214 THR A O 1
ATOM 1683 N N . THR A 1 215 ? -18.110 -0.447 32.842 1.00 87.44 215 THR A N 1
ATOM 1684 C CA . THR A 1 215 ? -17.143 -1.404 32.273 1.00 87.44 215 THR A CA 1
ATOM 1685 C C . THR A 1 215 ? -17.185 -1.410 30.742 1.00 87.44 215 THR A C 1
ATOM 1687 O O . THR A 1 215 ? -16.137 -1.423 30.099 1.00 87.44 215 THR A O 1
ATOM 1690 N N . LEU A 1 216 ? -18.375 -1.340 30.128 1.00 86.88 216 LEU A N 1
ATOM 1691 C CA . LEU A 1 216 ? -18.495 -1.243 28.670 1.00 86.88 216 LEU A CA 1
ATOM 1692 C C . LEU A 1 216 ? -17.918 0.076 28.129 1.00 86.88 216 LEU A C 1
ATOM 1694 O O . LEU A 1 216 ? -17.244 0.060 27.103 1.00 86.88 216 LEU A O 1
ATOM 1698 N N . GLN A 1 217 ? -18.160 1.211 28.795 1.00 86.12 217 GLN A N 1
ATOM 1699 C CA . GLN A 1 217 ? -17.588 2.500 28.378 1.00 86.12 217 GLN A CA 1
ATOM 1700 C C . GLN A 1 217 ? -16.064 2.530 28.532 1.00 86.12 217 GLN A C 1
ATOM 1702 O O . GLN A 1 217 ? -15.376 3.021 27.638 1.00 86.12 217 GLN A O 1
ATOM 1707 N N . GLN A 1 218 ? -15.532 1.953 29.612 1.00 87.94 218 GLN A N 1
ATOM 1708 C CA . GLN A 1 218 ? -14.093 1.802 29.807 1.00 87.94 218 GLN A CA 1
ATOM 1709 C C . GLN A 1 218 ? -13.478 0.934 28.703 1.00 87.94 218 GLN A C 1
ATOM 1711 O O . GLN A 1 218 ? -12.529 1.363 28.054 1.00 87.94 218 GLN A O 1
ATOM 1716 N N . TYR A 1 219 ? -14.096 -0.213 28.394 1.00 90.44 219 TYR A N 1
ATOM 1717 C CA . TYR A 1 219 ? -13.698 -1.046 27.258 1.00 90.44 219 TYR A CA 1
ATOM 1718 C C . TYR A 1 219 ? -13.669 -0.251 25.943 1.00 90.44 219 TYR A C 1
ATOM 1720 O O . TYR A 1 219 ? -12.708 -0.360 25.188 1.00 90.44 219 TYR A O 1
ATOM 1728 N N . LEU A 1 220 ? -14.696 0.559 25.651 1.00 88.12 220 LEU A N 1
ATOM 1729 C CA . LEU A 1 220 ? -14.745 1.353 24.418 1.00 88.12 220 LEU A CA 1
ATOM 1730 C C . LEU A 1 220 ? -13.616 2.393 24.349 1.00 88.12 220 LEU A C 1
ATOM 1732 O O . LEU A 1 220 ? -13.035 2.579 23.278 1.00 88.12 220 LEU A O 1
ATOM 1736 N N . ALA A 1 221 ? -13.289 3.042 25.469 1.00 86.81 221 ALA A N 1
ATOM 1737 C CA . ALA A 1 221 ? -12.194 4.007 25.549 1.00 86.81 221 ALA A CA 1
ATOM 1738 C C . ALA A 1 221 ? -10.819 3.337 25.377 1.00 86.81 221 ALA A C 1
ATOM 1740 O O . ALA A 1 221 ? -10.003 3.797 24.571 1.00 86.81 221 ALA A O 1
ATOM 1741 N N . ASP A 1 222 ? -10.581 2.220 26.066 1.00 88.12 222 ASP A N 1
ATOM 1742 C CA . ASP A 1 222 ? -9.332 1.461 25.966 1.00 88.12 222 ASP A CA 1
ATOM 1743 C C . ASP A 1 222 ? -9.160 0.897 24.544 1.00 88.12 222 ASP A C 1
ATOM 1745 O O . ASP A 1 222 ? -8.096 1.020 23.935 1.00 88.12 222 ASP A O 1
ATOM 1749 N N . TYR A 1 223 ? -10.237 0.366 23.956 1.00 87.25 223 TYR A N 1
ATOM 1750 C CA . TYR A 1 223 ? -10.249 -0.170 22.595 1.00 87.25 223 TYR A CA 1
ATOM 1751 C C . TYR A 1 223 ? -9.959 0.895 21.528 1.00 87.25 223 TYR A C 1
ATOM 1753 O O . TYR A 1 223 ? -9.218 0.640 20.571 1.00 87.25 223 TYR A O 1
ATOM 1761 N N . ALA A 1 224 ? -10.526 2.096 21.682 1.00 87.00 224 ALA A N 1
ATOM 1762 C CA . ALA A 1 224 ? -10.248 3.230 20.804 1.00 87.00 224 ALA A CA 1
ATOM 1763 C C . ALA A 1 224 ? -8.794 3.713 20.945 1.00 87.00 224 ALA A C 1
ATOM 1765 O O . ALA A 1 224 ? -8.152 4.024 19.940 1.00 87.00 224 ALA A O 1
ATOM 1766 N N . THR A 1 225 ? -8.253 3.710 22.166 1.00 88.94 225 THR A N 1
ATOM 1767 C CA . THR A 1 225 ? -6.853 4.067 22.441 1.00 88.94 225 THR A CA 1
ATOM 1768 C C . THR A 1 225 ? -5.891 3.079 21.781 1.00 88.94 225 THR A C 1
ATOM 1770 O O . THR A 1 225 ? -5.035 3.492 20.998 1.00 88.94 225 THR A O 1
ATOM 1773 N N . GLU A 1 226 ? -6.097 1.773 21.984 1.00 89.12 226 GLU A N 1
ATOM 1774 C CA . GLU A 1 226 ? -5.310 0.709 21.341 1.00 89.12 226 GLU A CA 1
ATOM 1775 C C . GLU A 1 226 ? -5.374 0.823 19.806 1.00 89.12 226 GLU A C 1
ATOM 1777 O O . GLU A 1 226 ? -4.390 0.616 19.093 1.00 89.12 226 GLU A O 1
ATOM 1782 N N . HIS A 1 227 ? -6.541 1.187 19.260 1.00 88.00 227 HIS A N 1
ATOM 1783 C CA . HIS A 1 227 ? -6.675 1.394 17.822 1.00 88.00 227 HIS A CA 1
ATOM 1784 C C . HIS A 1 227 ? -5.914 2.608 17.307 1.00 88.00 227 HIS A C 1
ATOM 1786 O O . HIS A 1 227 ? -5.311 2.521 16.238 1.00 88.00 227 HIS A O 1
ATOM 1792 N N . LEU A 1 228 ? -5.916 3.715 18.047 1.00 87.88 228 LEU A N 1
ATOM 1793 C CA . LEU A 1 228 ? -5.141 4.897 17.691 1.00 87.88 228 LEU A CA 1
ATOM 1794 C C . LEU A 1 228 ? -3.641 4.618 17.708 1.00 87.88 228 LEU A C 1
ATOM 1796 O O . LEU A 1 228 ? -2.941 5.045 16.792 1.00 87.88 228 LEU A O 1
ATOM 1800 N N . GLU A 1 229 ? -3.148 3.879 18.700 1.00 88.44 229 GLU A N 1
ATOM 1801 C CA . GLU A 1 229 ? -1.749 3.444 18.747 1.00 88.44 229 GLU A CA 1
ATOM 1802 C C . GLU A 1 229 ? -1.391 2.584 17.533 1.00 88.44 229 GLU A C 1
ATOM 1804 O O . GLU A 1 229 ? -0.382 2.835 16.870 1.00 88.44 229 GLU A O 1
ATOM 1809 N N . PHE A 1 230 ? -2.266 1.641 17.170 1.00 88.75 230 PHE A N 1
ATOM 1810 C CA . PHE A 1 230 ? -2.116 0.859 15.947 1.00 88.75 230 PHE A CA 1
ATOM 1811 C C . PHE A 1 230 ? -2.061 1.749 14.692 1.00 88.75 230 PHE A C 1
ATOM 1813 O O . PHE A 1 230 ? -1.170 1.580 13.862 1.00 88.75 230 PHE A O 1
ATOM 1820 N N . LEU A 1 231 ? -2.982 2.708 14.534 1.00 88.19 231 LEU A N 1
ATOM 1821 C CA . LEU A 1 231 ? -3.014 3.584 13.355 1.00 88.19 231 LEU A CA 1
ATOM 1822 C C . LEU A 1 231 ? -1.771 4.485 13.271 1.00 88.19 231 LEU A C 1
ATOM 1824 O O . LEU A 1 231 ? -1.232 4.665 12.178 1.00 88.19 231 LEU A O 1
ATOM 1828 N N . LYS A 1 232 ? -1.272 4.989 14.407 1.00 87.62 232 LYS A N 1
ATOM 1829 C CA . LYS A 1 232 ? -0.020 5.761 14.479 1.00 87.62 232 LYS A CA 1
ATOM 1830 C C . LYS A 1 232 ? 1.188 4.922 14.069 1.00 87.62 232 LYS A C 1
ATOM 1832 O O . LYS A 1 232 ? 2.000 5.380 13.268 1.00 87.62 232 LYS A O 1
ATOM 1837 N N . LEU A 1 233 ? 1.271 3.679 14.550 1.00 88.06 233 LEU A N 1
ATOM 1838 C CA . LEU A 1 233 ? 2.318 2.744 14.140 1.00 88.06 233 LEU A CA 1
ATOM 1839 C C . LEU A 1 233 ? 2.260 2.478 12.628 1.00 88.06 233 LEU A C 1
ATOM 1841 O O . LEU A 1 233 ? 3.290 2.481 11.959 1.00 88.06 233 LEU A O 1
ATOM 1845 N N . ILE A 1 234 ? 1.063 2.287 12.063 1.00 88.12 234 ILE A N 1
ATOM 1846 C CA . ILE A 1 234 ? 0.890 2.130 10.612 1.00 88.12 234 ILE A CA 1
ATOM 1847 C C . ILE A 1 234 ? 1.376 3.369 9.854 1.00 88.12 234 ILE A C 1
ATOM 1849 O O . ILE A 1 234 ? 2.047 3.217 8.834 1.00 88.12 234 ILE A O 1
ATOM 1853 N N . GLU A 1 235 ? 1.063 4.579 10.321 1.00 86.12 235 GLU A N 1
ATOM 1854 C CA . GLU A 1 235 ? 1.527 5.812 9.677 1.00 86.12 235 GLU A CA 1
ATOM 1855 C C . GLU A 1 235 ? 3.059 5.922 9.699 1.00 86.12 235 GLU A C 1
ATOM 1857 O O . GLU A 1 235 ? 3.665 6.200 8.664 1.00 86.12 235 GLU A O 1
ATOM 1862 N N . GLU A 1 236 ? 3.702 5.610 10.825 1.00 87.75 236 GLU A N 1
ATOM 1863 C CA . GLU A 1 236 ? 5.165 5.580 10.942 1.00 87.75 236 GLU A CA 1
ATOM 1864 C C . GLU A 1 236 ? 5.804 4.576 9.966 1.00 87.75 236 GLU A C 1
ATOM 1866 O O . GLU A 1 236 ? 6.780 4.886 9.268 1.00 87.75 236 GLU A O 1
ATOM 1871 N N . LYS A 1 237 ? 5.233 3.368 9.868 1.00 88.38 237 LYS A N 1
ATOM 1872 C CA . LYS A 1 237 ? 5.710 2.341 8.932 1.00 88.38 237 LYS A CA 1
ATOM 1873 C C . LYS A 1 237 ? 5.488 2.762 7.479 1.00 88.38 237 LYS A C 1
ATOM 1875 O O . LYS A 1 237 ? 6.385 2.562 6.663 1.00 88.38 237 LYS A O 1
ATOM 1880 N N . LYS A 1 238 ? 4.353 3.394 7.155 1.00 86.12 238 LYS A N 1
ATOM 1881 C CA . LYS A 1 238 ? 4.080 3.954 5.819 1.00 86.12 238 LYS A CA 1
ATOM 1882 C C . LYS A 1 238 ? 5.102 5.023 5.433 1.00 86.12 238 LYS A C 1
ATOM 1884 O O . LYS A 1 238 ? 5.676 4.939 4.354 1.00 86.12 238 LYS A O 1
ATOM 1889 N N . VAL A 1 239 ? 5.406 5.967 6.326 1.00 86.12 239 VAL A N 1
ATOM 1890 C CA . VAL A 1 239 ? 6.421 7.010 6.080 1.00 86.12 239 VAL A CA 1
ATOM 1891 C C . VAL A 1 239 ? 7.803 6.399 5.832 1.00 86.12 239 VAL A C 1
ATOM 1893 O O . VAL A 1 239 ? 8.532 6.836 4.939 1.00 86.12 239 VAL A O 1
ATOM 1896 N N . SER A 1 240 ? 8.158 5.365 6.597 1.00 88.12 240 SER A N 1
ATOM 1897 C CA . SER A 1 240 ? 9.421 4.643 6.419 1.00 88.12 240 SER A CA 1
ATOM 1898 C C . SER A 1 240 ? 9.483 3.925 5.065 1.00 88.12 240 SER A C 1
ATOM 1900 O O . SER A 1 240 ? 10.500 4.005 4.375 1.00 88.12 240 SER A O 1
ATOM 1902 N N . LEU A 1 241 ? 8.388 3.280 4.647 1.00 87.19 241 LEU A N 1
ATOM 1903 C CA . LEU A 1 241 ? 8.288 2.629 3.340 1.00 87.19 241 LEU A CA 1
ATOM 1904 C C . LEU A 1 241 ? 8.357 3.634 2.182 1.00 87.19 241 LEU A C 1
ATOM 1906 O O . LEU A 1 241 ? 9.071 3.390 1.211 1.00 87.19 241 LEU A O 1
ATOM 1910 N N . ASP A 1 242 ? 7.671 4.774 2.293 1.00 82.25 242 ASP A N 1
ATOM 1911 C CA . ASP A 1 242 ? 7.700 5.847 1.291 1.00 82.25 242 ASP A CA 1
ATOM 1912 C C . ASP A 1 242 ? 9.123 6.376 1.079 1.00 82.25 242 ASP A C 1
ATOM 1914 O O . ASP A 1 242 ? 9.540 6.626 -0.055 1.00 82.25 242 ASP A O 1
ATOM 1918 N N . LYS A 1 243 ? 9.901 6.495 2.163 1.00 86.75 243 LYS A N 1
ATOM 1919 C CA . LYS A 1 243 ? 11.312 6.881 2.095 1.00 86.75 243 LYS A CA 1
ATOM 1920 C C . LYS A 1 243 ? 12.137 5.857 1.311 1.00 86.75 243 LYS A C 1
ATOM 1922 O O . LYS A 1 243 ? 12.826 6.241 0.368 1.00 86.75 243 LYS A O 1
ATOM 1927 N N . ILE A 1 244 ? 12.024 4.569 1.647 1.00 86.94 244 ILE A N 1
ATOM 1928 C CA . ILE A 1 244 ? 12.727 3.489 0.931 1.00 86.94 244 ILE A CA 1
ATOM 1929 C C . ILE A 1 244 ? 12.324 3.491 -0.550 1.00 86.94 244 ILE A C 1
ATOM 1931 O O . ILE A 1 244 ? 13.182 3.441 -1.433 1.00 86.94 244 ILE A O 1
ATOM 1935 N N . LYS A 1 245 ? 11.024 3.621 -0.844 1.00 85.19 245 LYS A N 1
ATOM 1936 C CA . LYS A 1 245 ? 10.496 3.687 -2.212 1.00 85.19 245 LYS A CA 1
ATOM 1937 C C . LYS A 1 245 ? 11.086 4.858 -2.996 1.00 85.19 245 LYS A C 1
ATOM 1939 O O . LYS A 1 245 ? 11.485 4.684 -4.147 1.00 85.19 245 LYS A O 1
ATOM 1944 N N . ALA A 1 246 ? 11.157 6.045 -2.396 1.00 80.75 246 ALA A N 1
ATOM 1945 C CA . ALA A 1 246 ? 11.738 7.223 -3.035 1.00 80.75 246 ALA A CA 1
ATOM 1946 C C . ALA A 1 246 ? 13.229 7.023 -3.349 1.00 80.75 246 ALA A C 1
ATOM 1948 O O . ALA A 1 246 ? 13.679 7.354 -4.448 1.00 80.75 246 ALA A O 1
ATOM 1949 N N . GLU A 1 247 ? 13.985 6.433 -2.421 1.00 84.31 247 GLU A N 1
ATOM 1950 C CA . GLU A 1 247 ? 15.409 6.144 -2.605 1.00 84.31 247 GLU A CA 1
ATOM 1951 C C . GLU A 1 247 ? 15.641 5.090 -3.703 1.00 84.31 247 GLU A C 1
ATOM 1953 O O . GLU A 1 247 ? 16.486 5.289 -4.577 1.00 84.31 247 GLU A O 1
ATOM 1958 N N . VAL A 1 248 ? 14.854 4.006 -3.729 1.00 84.06 248 VAL A N 1
ATOM 1959 C CA . VAL A 1 248 ? 14.873 3.002 -4.812 1.00 84.06 248 VAL A CA 1
ATOM 1960 C C . VAL A 1 248 ? 14.518 3.645 -6.155 1.00 84.06 248 VAL A C 1
ATOM 1962 O O . VAL A 1 248 ? 15.250 3.477 -7.131 1.00 84.06 248 VAL A O 1
ATOM 1965 N N . GLY A 1 249 ? 13.452 4.445 -6.206 1.00 77.69 249 GLY A N 1
ATOM 1966 C CA . GLY A 1 249 ? 13.027 5.147 -7.416 1.00 77.69 249 GLY A CA 1
ATOM 1967 C C . GLY A 1 249 ? 14.089 6.107 -7.963 1.00 77.69 249 GLY A C 1
ATOM 1968 O O . GLY A 1 249 ? 14.290 6.171 -9.178 1.00 77.69 249 GLY A O 1
ATOM 1969 N N . ALA A 1 250 ? 14.809 6.812 -7.087 1.00 81.62 250 ALA A N 1
ATOM 1970 C CA . ALA A 1 250 ? 15.913 7.688 -7.472 1.00 81.62 250 ALA A CA 1
ATOM 1971 C C . ALA A 1 250 ? 17.103 6.902 -8.050 1.00 81.62 250 ALA A C 1
ATOM 1973 O O . ALA A 1 250 ? 17.715 7.341 -9.026 1.00 81.62 250 ALA A O 1
ATOM 1974 N N . LEU A 1 251 ? 17.421 5.730 -7.492 1.00 83.12 251 LEU A N 1
ATOM 1975 C CA . LEU A 1 251 ? 18.478 4.867 -8.025 1.00 83.12 251 LEU A CA 1
ATOM 1976 C C . LEU A 1 251 ? 18.110 4.275 -9.387 1.00 83.12 251 LEU A C 1
ATOM 1978 O O . LEU A 1 251 ? 18.956 4.270 -10.278 1.00 83.12 251 LEU A O 1
ATOM 1982 N N . ILE A 1 252 ? 16.855 3.854 -9.580 1.00 81.06 252 ILE A N 1
ATOM 1983 C CA . ILE A 1 252 ? 16.355 3.399 -10.887 1.00 81.06 252 ILE A CA 1
ATOM 1984 C C . ILE A 1 252 ? 16.514 4.510 -11.933 1.00 81.06 252 ILE A C 1
ATOM 1986 O O . ILE A 1 252 ? 16.993 4.259 -13.033 1.00 81.06 252 ILE A O 1
ATOM 1990 N N . GLN A 1 253 ? 16.173 5.756 -11.593 1.00 78.56 253 GLN A N 1
ATOM 1991 C CA . GLN A 1 253 ? 16.332 6.883 -12.520 1.00 78.56 253 GLN A CA 1
ATOM 1992 C C . GLN A 1 253 ? 17.790 7.147 -12.899 1.00 78.56 253 GLN A C 1
ATOM 1994 O O . GLN A 1 253 ? 18.073 7.453 -14.055 1.00 78.56 253 GLN A O 1
ATOM 1999 N N . ARG A 1 254 ? 18.719 7.035 -11.943 1.00 81.56 254 ARG A N 1
ATOM 2000 C CA . ARG A 1 254 ? 20.151 7.188 -12.231 1.00 81.56 254 ARG A CA 1
ATOM 2001 C C . ARG A 1 254 ? 20.685 6.038 -13.082 1.00 81.56 254 ARG A C 1
ATOM 2003 O O . ARG A 1 254 ? 21.496 6.290 -13.965 1.00 81.56 254 ARG A O 1
ATOM 2010 N N . GLU A 1 255 ? 20.224 4.812 -12.847 1.00 82.69 255 GLU A N 1
ATOM 2011 C CA . GLU A 1 255 ? 20.595 3.632 -13.642 1.00 82.69 255 GLU A CA 1
ATOM 2012 C C . GLU A 1 255 ? 20.130 3.740 -15.099 1.00 82.69 255 GLU A C 1
ATOM 2014 O O . GLU A 1 255 ? 20.868 3.361 -16.000 1.00 82.69 255 GLU A O 1
ATOM 2019 N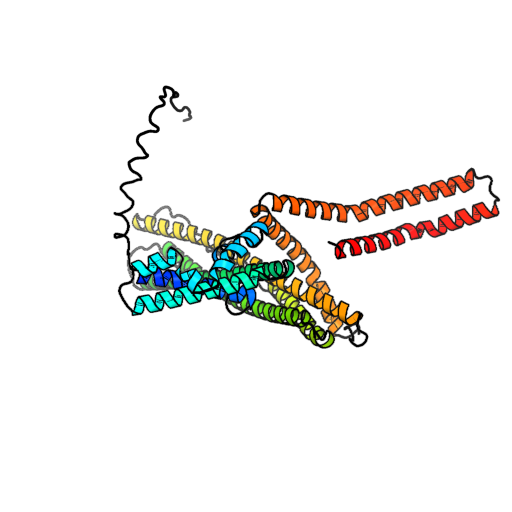 N . GLN A 1 256 ? 18.966 4.348 -15.332 1.00 79.62 256 GLN A N 1
ATOM 2020 C CA . GLN A 1 256 ? 18.417 4.598 -16.669 1.00 79.62 256 GLN A CA 1
ATOM 2021 C C . GLN A 1 256 ? 19.040 5.801 -17.397 1.00 79.62 256 GLN A C 1
ATOM 2023 O O . GLN A 1 256 ? 18.648 6.097 -18.525 1.00 79.62 256 GLN A O 1
ATOM 2028 N N . SER A 1 257 ? 19.963 6.532 -16.767 1.00 78.88 257 SER A N 1
ATOM 2029 C CA . SER A 1 257 ? 20.620 7.679 -17.398 1.00 78.88 257 SER A CA 1
ATOM 2030 C C . SER A 1 257 ? 21.779 7.242 -18.300 1.00 78.88 257 SER A C 1
ATOM 2032 O O . SER A 1 257 ? 22.500 6.298 -17.980 1.00 78.88 257 SER A O 1
ATOM 2034 N N . ASP A 1 258 ? 22.013 7.971 -19.395 1.00 67.38 258 ASP A N 1
ATOM 2035 C CA . ASP A 1 258 ? 23.040 7.630 -20.400 1.00 67.38 258 ASP A CA 1
ATOM 2036 C C . ASP A 1 258 ? 24.479 7.559 -19.837 1.00 67.38 258 ASP A C 1
ATOM 2038 O O . ASP A 1 258 ? 25.357 6.956 -20.450 1.00 67.38 258 ASP A O 1
ATOM 2042 N N . ASN A 1 259 ? 24.726 8.136 -18.652 1.00 70.00 259 ASN A N 1
ATOM 2043 C CA . ASN A 1 259 ? 26.026 8.164 -17.967 1.00 70.00 259 ASN A CA 1
ATOM 2044 C C . ASN A 1 259 ? 26.051 7.330 -16.670 1.00 70.00 259 ASN A C 1
ATOM 2046 O O . ASN A 1 259 ? 26.838 7.616 -15.765 1.00 70.00 259 ASN A O 1
ATOM 2050 N N . ALA A 1 260 ? 25.180 6.328 -16.534 1.00 75.69 260 ALA A N 1
ATOM 2051 C CA . ALA A 1 260 ? 25.078 5.529 -15.316 1.00 75.69 260 ALA A CA 1
ATOM 2052 C C . ALA A 1 260 ? 26.400 4.813 -14.964 1.00 75.69 260 ALA A C 1
ATOM 2054 O O . ALA A 1 260 ? 26.851 3.902 -15.660 1.00 75.69 260 ALA A O 1
ATOM 2055 N N . ASN A 1 261 ? 27.008 5.182 -13.831 1.00 83.00 261 ASN A N 1
ATOM 2056 C CA . ASN A 1 261 ? 28.165 4.473 -13.289 1.00 83.00 261 ASN A CA 1
ATOM 2057 C C . ASN A 1 261 ? 27.712 3.311 -12.392 1.00 83.00 261 ASN A C 1
ATOM 2059 O O . ASN A 1 261 ? 27.401 3.491 -11.215 1.00 83.00 261 ASN A O 1
ATOM 2063 N N . VAL A 1 262 ? 27.707 2.098 -12.948 1.00 82.12 262 VAL A N 1
ATOM 2064 C CA . VAL A 1 262 ? 27.250 0.875 -12.263 1.00 82.12 262 VAL A CA 1
ATOM 2065 C C . VAL A 1 262 ? 27.974 0.638 -10.930 1.00 82.12 262 VAL A C 1
ATOM 2067 O O . VAL A 1 262 ? 27.334 0.248 -9.955 1.00 82.12 262 VAL A O 1
ATOM 2070 N N . ALA A 1 263 ? 29.280 0.915 -10.854 1.00 80.94 263 ALA A N 1
ATOM 2071 C CA . ALA A 1 263 ? 30.072 0.695 -9.640 1.00 80.94 263 ALA A CA 1
ATOM 2072 C C . ALA A 1 263 ? 29.675 1.637 -8.488 1.00 80.94 263 ALA A C 1
ATOM 2074 O O . ALA A 1 263 ? 29.790 1.272 -7.321 1.00 80.94 263 ALA A O 1
ATOM 2075 N N . GLU A 1 264 ? 29.176 2.831 -8.809 1.00 85.31 264 GLU A N 1
ATOM 2076 C CA . GLU A 1 264 ? 28.700 3.812 -7.829 1.00 85.31 264 GLU A CA 1
ATOM 2077 C C . GLU A 1 264 ? 27.254 3.533 -7.391 1.00 85.31 264 GLU A C 1
ATOM 2079 O O . GLU A 1 264 ? 26.888 3.773 -6.242 1.00 85.31 264 GLU A O 1
ATOM 2084 N N . LEU A 1 265 ? 26.433 2.982 -8.291 1.00 86.19 265 LEU A N 1
ATOM 2085 C CA . LEU A 1 265 ? 25.020 2.682 -8.038 1.00 86.19 265 LEU A CA 1
ATOM 2086 C C . LEU A 1 265 ? 24.798 1.364 -7.284 1.00 86.19 265 LEU A C 1
ATOM 2088 O O . LEU A 1 265 ? 23.786 1.215 -6.595 1.00 86.19 265 LEU A O 1
ATOM 2092 N N . LEU A 1 266 ? 25.725 0.410 -7.390 1.00 86.06 266 LEU A N 1
ATOM 2093 C CA . LEU A 1 266 ? 25.574 -0.917 -6.793 1.00 86.06 266 LEU A CA 1
ATOM 2094 C C . LEU A 1 266 ? 25.537 -0.897 -5.247 1.00 86.06 266 LEU A C 1
ATOM 2096 O O . LEU A 1 266 ? 24.599 -1.474 -4.692 1.00 86.06 266 LEU A O 1
ATOM 2100 N N . PRO A 1 267 ? 26.457 -0.222 -4.520 1.00 87.06 267 PRO A N 1
ATOM 2101 C CA . PRO A 1 267 ? 26.407 -0.176 -3.056 1.00 87.06 267 PRO A CA 1
ATOM 2102 C C . PRO A 1 267 ? 25.114 0.421 -2.466 1.00 87.06 267 PRO A C 1
ATOM 2104 O O . PRO A 1 267 ? 24.541 -0.222 -1.582 1.00 87.06 267 PRO A O 1
ATOM 2107 N N . PRO A 1 268 ? 24.604 1.589 -2.921 1.00 87.88 268 PRO A N 1
ATOM 2108 C CA . PRO A 1 268 ? 23.345 2.124 -2.403 1.00 87.88 268 PRO A CA 1
ATOM 2109 C C . PRO A 1 268 ? 22.139 1.274 -2.826 1.00 87.88 268 PRO A C 1
ATOM 2111 O O . PRO A 1 268 ? 21.203 1.126 -2.047 1.00 87.88 268 PRO A O 1
ATOM 2114 N N . SER A 1 269 ? 22.168 0.633 -4.003 1.00 87.56 269 SER A N 1
ATOM 2115 C CA . SER A 1 269 ? 21.118 -0.321 -4.387 1.00 87.56 269 SER A CA 1
ATOM 2116 C C . SER A 1 269 ? 21.092 -1.554 -3.482 1.00 87.56 269 SER A C 1
ATOM 2118 O O . SER A 1 269 ? 20.007 -2.044 -3.170 1.00 87.56 269 SER A O 1
ATOM 2120 N N . ASN A 1 270 ? 22.257 -2.058 -3.061 1.00 87.44 270 ASN A N 1
ATOM 2121 C CA . ASN A 1 270 ? 22.352 -3.173 -2.119 1.00 87.44 270 ASN A CA 1
ATOM 2122 C C . ASN A 1 270 ? 21.774 -2.776 -0.760 1.00 87.44 270 ASN A C 1
ATOM 2124 O O . ASN A 1 270 ? 20.945 -3.497 -0.219 1.00 87.44 270 ASN A O 1
ATOM 2128 N N . LEU A 1 271 ? 22.156 -1.596 -0.260 1.00 88.62 271 LEU A N 1
ATOM 2129 C CA . LEU A 1 271 ? 21.677 -1.077 1.018 1.00 88.62 271 LEU A CA 1
ATOM 2130 C C . LEU A 1 271 ? 20.153 -0.901 1.033 1.00 88.62 271 LEU A C 1
ATOM 2132 O O . LEU A 1 271 ? 19.507 -1.326 1.985 1.00 88.62 271 LEU A O 1
ATOM 2136 N N . ASN A 1 272 ? 19.565 -0.336 -0.022 1.00 86.56 272 ASN A N 1
ATOM 2137 C CA . ASN A 1 272 ? 18.112 -0.154 -0.092 1.00 86.56 272 ASN A CA 1
ATOM 2138 C C . ASN A 1 272 ? 17.373 -1.492 -0.156 1.00 86.56 272 ASN A C 1
ATOM 2140 O O . ASN A 1 272 ? 16.306 -1.643 0.438 1.00 86.56 272 ASN A O 1
ATOM 2144 N N . TRP A 1 273 ? 17.941 -2.487 -0.843 1.00 89.62 273 TRP A N 1
ATOM 2145 C CA . TRP A 1 273 ? 17.403 -3.843 -0.819 1.00 89.62 273 TRP A CA 1
ATOM 2146 C C . TRP A 1 273 ? 17.463 -4.445 0.592 1.00 89.62 273 TRP A C 1
ATOM 2148 O O . TRP A 1 273 ? 16.449 -4.956 1.060 1.00 89.62 273 TRP A O 1
ATOM 2158 N N . GLU A 1 274 ? 18.600 -4.326 1.291 1.00 89.00 274 GLU A N 1
ATOM 2159 C CA . GLU A 1 274 ? 18.753 -4.781 2.682 1.00 89.00 274 GLU A CA 1
ATOM 2160 C C . GLU A 1 274 ? 17.711 -4.116 3.597 1.00 89.00 274 GLU A C 1
ATOM 2162 O O . GLU A 1 274 ? 16.983 -4.803 4.307 1.00 89.00 274 GLU A O 1
ATOM 2167 N N . GLN A 1 275 ? 17.564 -2.791 3.517 1.00 89.75 275 GLN A N 1
ATOM 2168 C CA . GLN A 1 275 ? 16.570 -2.039 4.288 1.00 89.75 275 GLN A CA 1
ATOM 2169 C C . GLN A 1 275 ? 15.135 -2.475 3.982 1.00 89.75 275 GLN A C 1
ATOM 2171 O O . GLN A 1 275 ? 14.308 -2.548 4.888 1.00 89.75 275 GLN A O 1
ATOM 2176 N N . THR A 1 276 ? 14.831 -2.789 2.720 1.00 87.00 276 THR A N 1
ATOM 2177 C CA . THR A 1 276 ? 13.500 -3.273 2.334 1.00 87.00 276 THR A CA 1
ATOM 2178 C C . THR A 1 276 ? 13.229 -4.667 2.902 1.00 87.00 276 THR A C 1
ATOM 2180 O O . THR A 1 276 ? 12.125 -4.936 3.375 1.00 87.00 276 THR A O 1
ATOM 2183 N N . VAL A 1 277 ? 14.229 -5.555 2.883 1.00 87.44 277 VAL A N 1
ATOM 2184 C CA . VAL A 1 277 ? 14.141 -6.894 3.488 1.00 87.44 277 VAL A CA 1
ATOM 2185 C C . VAL A 1 277 ? 13.902 -6.788 4.989 1.00 87.44 277 VAL A C 1
ATOM 2187 O O . VAL A 1 277 ? 12.966 -7.402 5.505 1.00 87.44 277 VAL A O 1
ATOM 2190 N N . ASP A 1 278 ? 14.714 -5.981 5.669 1.00 87.12 278 ASP A N 1
ATOM 2191 C CA . ASP A 1 278 ? 14.646 -5.796 7.115 1.00 87.12 278 ASP A CA 1
ATOM 2192 C C . ASP A 1 278 ? 13.288 -5.170 7.508 1.00 87.12 278 ASP A C 1
ATOM 2194 O O . ASP A 1 278 ? 12.636 -5.648 8.437 1.00 87.12 278 ASP A O 1
ATOM 2198 N N . PHE A 1 279 ? 12.789 -4.190 6.737 1.00 88.00 279 PHE A N 1
ATOM 2199 C CA . PHE A 1 279 ? 11.454 -3.603 6.917 1.00 88.00 279 PHE A CA 1
ATOM 2200 C C . PHE A 1 279 ? 10.333 -4.641 6.785 1.00 88.00 279 PHE A C 1
ATOM 2202 O O . PHE A 1 279 ? 9.426 -4.684 7.613 1.00 88.00 279 PHE A O 1
ATOM 2209 N N . ILE A 1 280 ? 10.386 -5.503 5.766 1.00 84.44 280 ILE A N 1
ATOM 2210 C CA . ILE A 1 280 ? 9.383 -6.559 5.575 1.00 84.44 280 ILE A CA 1
ATOM 2211 C C . ILE A 1 280 ? 9.443 -7.578 6.715 1.00 84.44 280 ILE A C 1
ATOM 2213 O O . ILE A 1 280 ? 8.397 -7.973 7.226 1.00 84.44 280 ILE A O 1
ATOM 2217 N N . SER A 1 281 ? 10.638 -7.999 7.134 1.00 82.31 281 SER A N 1
ATOM 2218 C CA . SER A 1 281 ? 10.792 -8.946 8.245 1.00 82.31 281 SER A CA 1
ATOM 2219 C C . SER A 1 281 ? 10.187 -8.388 9.537 1.00 82.31 281 SER A C 1
ATOM 2221 O O . SER A 1 281 ? 9.395 -9.069 10.197 1.00 82.31 281 SER A O 1
ATOM 2223 N N . ASP A 1 282 ? 10.471 -7.122 9.848 1.00 83.75 282 ASP A N 1
ATOM 2224 C CA . ASP A 1 282 ? 9.879 -6.407 10.979 1.00 83.75 282 ASP A CA 1
ATOM 2225 C C . ASP A 1 282 ? 8.349 -6.310 10.858 1.00 83.75 282 ASP A C 1
ATOM 2227 O O . ASP A 1 282 ? 7.616 -6.597 11.802 1.00 83.75 282 ASP A O 1
ATOM 2231 N N . LEU A 1 283 ? 7.835 -6.024 9.664 1.00 80.81 283 LEU A N 1
ATOM 2232 C CA . LEU A 1 283 ? 6.401 -5.912 9.413 1.00 80.81 283 LEU A CA 1
ATOM 2233 C C . LEU A 1 283 ? 5.641 -7.246 9.549 1.00 80.81 283 LEU A C 1
ATOM 2235 O O . LEU A 1 283 ? 4.460 -7.274 9.908 1.00 80.81 283 LEU A O 1
ATOM 2239 N N . PHE A 1 284 ? 6.297 -8.372 9.271 1.00 71.88 284 PHE A N 1
ATOM 2240 C CA . PHE A 1 284 ? 5.721 -9.704 9.471 1.00 71.88 284 PHE A CA 1
ATOM 2241 C C . PHE A 1 284 ? 5.805 -10.184 10.921 1.00 71.88 284 PHE A C 1
ATOM 2243 O O . PHE A 1 284 ? 4.898 -10.887 11.365 1.00 71.88 284 PHE A O 1
ATOM 2250 N N . LYS A 1 285 ? 6.853 -9.804 11.661 1.00 71.88 285 LYS A N 1
ATOM 2251 C CA . LYS A 1 285 ? 7.062 -10.224 13.056 1.00 71.88 285 LYS A CA 1
ATOM 2252 C C . LYS A 1 285 ? 6.388 -9.302 14.079 1.00 71.88 285 LYS A C 1
ATOM 2254 O O . LYS A 1 285 ? 5.961 -9.785 15.122 1.00 71.88 285 LYS A O 1
ATOM 2259 N N . GLY A 1 286 ? 6.304 -8.001 13.800 1.00 61.66 286 GLY A N 1
ATOM 2260 C CA . GLY A 1 286 ? 5.956 -6.968 14.781 1.00 61.66 286 GLY A CA 1
ATOM 2261 C C . GLY A 1 286 ? 4.520 -6.441 14.730 1.00 61.66 286 GLY A C 1
ATOM 2262 O O . GLY A 1 286 ? 4.043 -5.895 15.721 1.00 61.66 286 GLY A O 1
ATOM 2263 N N . LEU A 1 287 ? 3.798 -6.599 13.615 1.00 68.25 287 LEU A N 1
ATOM 2264 C CA . LEU A 1 287 ? 2.432 -6.072 13.485 1.00 68.25 287 LEU A CA 1
ATOM 2265 C C . LEU A 1 287 ? 1.391 -7.105 13.916 1.00 68.25 287 LEU A C 1
ATOM 2267 O O . LEU A 1 287 ? 0.950 -7.952 13.134 1.00 68.25 287 LEU A O 1
ATOM 2271 N N . ASN A 1 288 ? 0.988 -7.009 15.184 1.00 64.81 288 ASN A N 1
ATOM 2272 C CA . ASN A 1 288 ? -0.102 -7.800 15.729 1.00 64.81 288 ASN A CA 1
ATOM 2273 C C . ASN A 1 288 ? -1.445 -7.197 15.287 1.00 64.81 288 ASN A C 1
ATOM 2275 O O . ASN A 1 288 ? -1.771 -6.057 15.606 1.00 64.81 288 ASN A O 1
ATOM 2279 N N . VAL A 1 289 ? -2.205 -7.955 14.497 1.00 68.25 289 VAL A N 1
ATOM 2280 C CA . VAL A 1 289 ? -3.489 -7.507 13.925 1.00 68.25 289 VAL A CA 1
ATOM 2281 C C . VAL A 1 289 ? -4.640 -7.676 14.927 1.00 68.25 289 VAL A C 1
ATOM 2283 O O . VAL A 1 289 ? -5.672 -7.007 14.828 1.00 68.25 289 VAL A O 1
ATOM 2286 N N . GLY A 1 290 ? -4.456 -8.579 15.896 1.00 66.00 290 GLY A N 1
ATOM 2287 C CA . GLY A 1 290 ? -5.404 -8.840 16.973 1.00 66.00 290 GLY A CA 1
ATOM 2288 C C . GLY A 1 290 ? -5.477 -7.696 17.982 1.00 66.00 290 GLY A C 1
ATOM 2289 O O . GLY A 1 290 ? -4.565 -6.879 18.084 1.00 66.00 290 GLY A O 1
ATOM 2290 N N . THR A 1 291 ? -6.581 -7.651 18.722 1.00 67.31 291 THR A N 1
ATOM 2291 C CA . THR A 1 291 ? -6.762 -6.718 19.840 1.00 67.31 291 THR A CA 1
ATOM 2292 C C . THR A 1 291 ? -6.363 -7.433 21.120 1.00 67.31 291 THR A C 1
ATOM 2294 O O . THR A 1 291 ? -6.676 -8.615 21.269 1.00 67.31 291 THR A O 1
ATOM 2297 N N . GLN A 1 292 ? -5.660 -6.753 22.022 1.00 74.50 292 GLN A N 1
ATOM 2298 C CA . GLN A 1 292 ? -5.269 -7.343 23.310 1.00 74.50 292 GLN A CA 1
ATOM 2299 C C . GLN A 1 292 ? -6.379 -7.188 24.351 1.00 74.50 292 GLN A C 1
ATOM 2301 O O . GLN A 1 292 ? -6.417 -7.922 25.333 1.00 74.50 292 GLN A O 1
ATOM 2306 N N . ILE A 1 293 ? -7.292 -6.248 24.109 1.00 79.88 293 ILE A N 1
ATOM 2307 C CA . ILE A 1 293 ? -8.443 -5.987 24.962 1.00 79.88 293 ILE A CA 1
ATOM 2308 C C . ILE A 1 293 ? -9.595 -6.913 24.563 1.00 79.88 293 ILE A C 1
ATOM 2310 O O . ILE A 1 293 ? -10.019 -6.953 23.397 1.00 79.88 293 ILE A O 1
ATOM 2314 N N . ASP A 1 294 ? -10.118 -7.635 25.552 1.00 81.94 294 ASP A N 1
ATOM 2315 C CA . ASP A 1 294 ? -11.300 -8.473 25.408 1.00 81.94 294 ASP A CA 1
ATOM 2316 C C . ASP A 1 294 ? -12.578 -7.729 25.783 1.00 81.94 294 ASP A C 1
ATOM 2318 O O . ASP A 1 294 ? -12.632 -6.955 26.737 1.00 81.94 294 ASP A O 1
ATOM 2322 N N . LEU A 1 295 ? -13.625 -7.975 24.992 1.00 85.50 295 LEU A N 1
ATOM 2323 C CA . LEU A 1 295 ? -14.965 -7.478 25.278 1.00 85.50 295 LEU A CA 1
ATOM 2324 C C . LEU A 1 295 ? -15.468 -8.166 26.559 1.00 85.50 295 LEU A C 1
ATOM 2326 O O . LEU A 1 295 ? -15.467 -9.400 26.582 1.00 85.50 295 LEU A O 1
ATOM 2330 N N . PRO A 1 296 ? -15.916 -7.416 27.584 1.00 86.50 296 PRO A N 1
ATOM 2331 C CA . PRO A 1 296 ? -16.430 -8.000 28.820 1.00 86.50 296 PRO A CA 1
ATOM 2332 C C . PRO A 1 296 ? -17.638 -8.907 28.557 1.00 86.50 296 PRO A C 1
ATOM 2334 O O . PRO A 1 296 ? -18.315 -8.786 27.530 1.00 86.50 296 PRO A O 1
ATOM 2337 N N . GLU A 1 297 ? -17.928 -9.821 29.480 1.00 86.56 297 GLU A N 1
ATOM 2338 C CA . GLU A 1 297 ? -19.133 -10.647 29.397 1.00 86.56 297 GLU A CA 1
ATOM 2339 C C . GLU A 1 297 ? -20.396 -9.778 29.550 1.00 86.56 297 GLU A C 1
ATOM 2341 O O . GLU A 1 297 ? -20.392 -8.804 30.309 1.00 86.56 297 GLU A O 1
ATOM 2346 N N . PRO A 1 298 ? -21.469 -10.061 28.788 1.00 87.25 298 PRO A N 1
ATOM 2347 C CA . PRO A 1 298 ? -22.695 -9.282 28.876 1.00 87.25 298 PRO A CA 1
ATOM 2348 C C . PRO A 1 298 ? -23.420 -9.569 30.194 1.00 87.25 298 PRO A C 1
ATOM 2350 O O . PRO A 1 298 ? -23.481 -10.715 30.632 1.00 87.25 298 PRO A O 1
ATOM 2353 N N . LEU A 1 299 ? -24.046 -8.544 30.776 1.00 84.12 299 LEU A N 1
ATOM 2354 C CA . LEU A 1 299 ? -24.901 -8.719 31.951 1.00 84.12 299 LEU A CA 1
ATOM 2355 C C . LEU A 1 299 ? -26.107 -9.622 31.628 1.00 84.12 299 LEU A C 1
ATOM 2357 O O . LEU A 1 299 ? -26.871 -9.346 30.691 1.00 84.12 299 LEU A O 1
ATOM 2361 N N . GLU A 1 300 ? -26.301 -10.678 32.421 1.00 81.44 300 GLU A N 1
ATOM 2362 C CA . GLU A 1 300 ? -27.434 -11.592 32.270 1.00 81.44 300 GLU A CA 1
ATOM 2363 C C . GLU A 1 300 ? -28.780 -10.878 32.498 1.00 81.44 300 GLU A C 1
ATOM 2365 O O . GLU A 1 300 ? -28.878 -9.960 33.317 1.00 81.44 300 GLU A O 1
ATOM 2370 N N . PRO A 1 301 ? -29.842 -11.267 31.770 1.00 73.06 301 PRO A N 1
ATOM 2371 C CA . PRO A 1 301 ? -31.152 -10.653 31.929 1.00 73.06 301 PRO A CA 1
ATOM 2372 C C . PRO A 1 301 ? -31.736 -10.985 33.304 1.00 73.06 301 PRO A C 1
ATOM 2374 O O . PRO A 1 301 ? -32.003 -12.146 33.615 1.00 73.06 301 PRO A O 1
ATOM 2377 N N . GLN A 1 302 ? -31.987 -9.959 34.116 1.00 69.00 302 GLN A N 1
ATOM 2378 C CA . GLN A 1 302 ? -32.695 -10.128 35.379 1.00 69.00 302 GLN A CA 1
ATOM 2379 C C . GLN A 1 302 ? -34.215 -10.219 35.159 1.00 69.00 302 GLN A C 1
ATOM 2381 O O . GLN A 1 302 ? -34.798 -9.519 34.333 1.00 69.00 302 GLN A O 1
ATOM 2386 N N . ASN A 1 303 ? -34.890 -11.064 35.944 1.00 57.78 303 ASN A N 1
ATOM 2387 C CA . ASN A 1 303 ? -36.341 -11.290 35.846 1.00 57.78 303 ASN A CA 1
ATOM 2388 C C . ASN A 1 303 ? -37.201 -10.169 36.477 1.00 57.78 303 ASN A C 1
ATOM 2390 O O . ASN A 1 303 ? -38.427 -10.277 36.471 1.00 57.78 303 ASN A O 1
ATOM 2394 N N . LYS A 1 304 ? -36.593 -9.131 37.072 1.00 61.16 304 LYS A N 1
ATOM 2395 C CA . LYS A 1 304 ? -37.283 -8.086 37.850 1.00 61.16 304 LYS A CA 1
ATOM 2396 C C . LYS A 1 304 ? -36.693 -6.691 37.610 1.00 61.16 304 LYS A C 1
ATOM 2398 O O . LYS A 1 304 ? -36.200 -6.067 38.540 1.00 61.16 304 LYS A O 1
ATOM 2403 N N . PHE A 1 305 ? -36.764 -6.193 36.382 1.00 62.88 305 PHE A N 1
ATOM 2404 C CA . PHE A 1 305 ? -36.496 -4.776 36.129 1.00 62.88 305 PHE A CA 1
ATOM 2405 C C . PHE A 1 305 ? -37.755 -3.935 36.380 1.00 62.88 305 PHE A C 1
ATOM 2407 O O . PHE A 1 305 ? -38.865 -4.379 36.072 1.00 62.88 305 PHE A O 1
ATOM 2414 N N . SER A 1 306 ? -37.592 -2.723 36.920 1.00 67.19 306 SER A N 1
ATOM 2415 C CA . SER A 1 306 ? -38.625 -1.688 36.802 1.00 67.19 306 SER A CA 1
ATOM 2416 C C . SER A 1 306 ? -38.790 -1.283 35.325 1.00 67.19 306 SER A C 1
ATOM 2418 O O . SER A 1 306 ? -37.911 -1.557 34.505 1.00 67.19 306 SER A O 1
ATOM 2420 N N . ASP A 1 307 ? -39.897 -0.632 34.947 1.00 68.88 307 ASP A N 1
ATOM 2421 C CA . ASP A 1 307 ? -40.125 -0.221 33.548 1.00 68.88 307 ASP A CA 1
ATOM 2422 C C . ASP A 1 307 ? -39.019 0.722 33.011 1.00 68.88 307 ASP A C 1
ATOM 2424 O O . ASP A 1 307 ? -38.685 0.678 31.822 1.00 68.88 307 ASP A O 1
ATOM 2428 N N . GLU A 1 308 ? -38.410 1.543 33.876 1.00 69.00 308 GLU A N 1
ATOM 2429 C CA . GLU A 1 308 ? -37.260 2.396 33.533 1.00 69.00 308 GLU A CA 1
ATOM 2430 C C . GLU A 1 308 ? -35.963 1.587 33.391 1.00 69.00 308 GLU A C 1
ATOM 2432 O O . GLU A 1 308 ? -35.262 1.732 32.384 1.00 69.00 308 GLU A O 1
ATOM 2437 N N . ASP A 1 309 ? -35.687 0.661 34.313 1.00 69.50 309 ASP A N 1
ATOM 2438 C CA . ASP A 1 309 ? -34.492 -0.192 34.248 1.00 69.50 309 ASP A CA 1
ATOM 2439 C C . ASP A 1 309 ? -34.532 -1.147 33.050 1.00 69.50 309 ASP A C 1
ATOM 2441 O O . ASP A 1 309 ? -33.506 -1.425 32.431 1.00 69.50 309 ASP A O 1
ATOM 2445 N N . ALA A 1 310 ? -35.721 -1.602 32.645 1.00 76.25 310 ALA A N 1
ATOM 2446 C CA . ALA A 1 310 ? -35.900 -2.439 31.462 1.00 76.25 310 ALA A CA 1
ATOM 2447 C C . ALA A 1 310 ? -35.514 -1.688 30.175 1.00 76.25 310 ALA A C 1
ATOM 2449 O O . ALA A 1 310 ? -34.889 -2.252 29.267 1.00 76.25 310 ALA A O 1
ATOM 2450 N N . LYS A 1 311 ? -35.842 -0.392 30.095 1.00 79.88 311 LYS A N 1
ATOM 2451 C CA . LYS A 1 311 ? -35.452 0.475 28.975 1.00 79.88 311 LYS A CA 1
ATOM 2452 C C . LYS A 1 311 ? -33.943 0.717 28.971 1.00 79.88 311 LYS A C 1
ATOM 2454 O O . LYS A 1 311 ? -33.308 0.638 27.912 1.00 79.88 311 LYS A O 1
ATOM 2459 N N . ASP A 1 312 ? -33.363 0.938 30.140 1.00 77.75 312 ASP A N 1
ATOM 2460 C CA . ASP A 1 312 ? -31.932 1.154 30.321 1.00 77.75 312 ASP A CA 1
ATOM 2461 C C . ASP A 1 312 ? -31.095 -0.100 30.027 1.00 77.75 312 ASP A C 1
ATOM 2463 O O . ASP A 1 312 ? -30.081 -0.012 29.326 1.00 77.75 312 ASP A O 1
ATOM 2467 N N . TYR A 1 313 ? -31.557 -1.274 30.456 1.00 82.75 313 TYR A N 1
ATOM 2468 C CA . TYR A 1 313 ? -30.983 -2.573 30.108 1.00 82.75 313 TYR A CA 1
ATOM 2469 C C . TYR A 1 313 ? -31.073 -2.834 28.598 1.00 82.75 313 TYR A C 1
ATOM 2471 O O . TYR A 1 313 ? -30.089 -3.229 27.971 1.00 82.75 313 TYR A O 1
ATOM 2479 N N . SER A 1 314 ? -32.214 -2.527 27.965 1.00 84.31 314 SER A N 1
ATOM 2480 C CA . SER A 1 314 ? -32.364 -2.670 26.508 1.00 84.31 314 SER A CA 1
ATOM 2481 C C . SER A 1 314 ? -31.386 -1.784 25.723 1.00 84.31 314 SER A C 1
ATOM 2483 O O . SER A 1 314 ? -30.903 -2.175 24.657 1.00 84.31 314 SER A O 1
ATOM 2485 N N . THR A 1 315 ? -31.063 -0.604 26.260 1.00 86.12 315 THR A N 1
ATOM 2486 C CA . THR A 1 315 ? -30.089 0.326 25.676 1.00 86.12 315 THR A CA 1
ATOM 2487 C C . THR A 1 315 ? -28.668 -0.207 25.845 1.00 86.12 315 THR A C 1
ATOM 2489 O O . THR A 1 315 ? -27.901 -0.209 24.883 1.00 86.12 315 THR A O 1
ATOM 2492 N N . TYR A 1 316 ? -28.341 -0.741 27.025 1.00 86.38 316 TYR A N 1
ATOM 2493 C CA . TYR A 1 316 ? -27.065 -1.408 27.286 1.00 86.38 316 TYR A CA 1
ATOM 2494 C C . TYR A 1 316 ? -26.836 -2.608 26.353 1.00 86.38 316 TYR A C 1
ATOM 2496 O O . TYR A 1 316 ? -25.804 -2.670 25.690 1.00 86.38 316 TYR A O 1
ATOM 2504 N N . ILE A 1 317 ? -27.805 -3.520 26.219 1.00 89.50 317 ILE A N 1
ATOM 2505 C CA . ILE A 1 317 ? -27.667 -4.703 25.352 1.00 89.50 317 ILE A CA 1
ATOM 2506 C C . ILE A 1 317 ? -27.499 -4.314 23.879 1.00 89.50 317 ILE A C 1
ATOM 2508 O O . ILE A 1 317 ? -26.720 -4.944 23.159 1.00 89.50 317 ILE A O 1
ATOM 2512 N N . LYS A 1 318 ? -28.180 -3.255 23.418 1.00 90.25 318 LYS A N 1
ATOM 2513 C CA . LYS A 1 318 ? -27.960 -2.705 22.071 1.00 90.25 318 LYS A CA 1
ATOM 2514 C C . LYS A 1 318 ? -26.537 -2.176 21.906 1.00 90.25 318 LYS A C 1
ATOM 2516 O O . LYS A 1 318 ? -25.866 -2.583 20.960 1.00 90.25 318 LYS A O 1
ATOM 2521 N N . ALA A 1 319 ? -26.061 -1.355 22.842 1.00 87.00 319 ALA A N 1
ATOM 2522 C CA . ALA A 1 319 ? -24.697 -0.826 22.818 1.00 87.00 319 ALA A CA 1
ATOM 2523 C C . ALA A 1 319 ? -23.643 -1.947 22.866 1.00 87.00 319 ALA A C 1
ATOM 2525 O O . ALA A 1 319 ? -22.656 -1.906 22.137 1.00 87.00 319 ALA A O 1
ATOM 2526 N N . TYR A 1 320 ? -23.880 -2.995 23.659 1.00 90.50 320 TYR A N 1
ATOM 2527 C CA . TYR A 1 320 ? -23.025 -4.177 23.720 1.00 90.50 320 TYR A CA 1
ATOM 2528 C C . TYR A 1 320 ? -22.981 -4.926 22.378 1.00 90.50 320 TYR A C 1
ATOM 2530 O O . TYR A 1 320 ? -21.911 -5.283 21.879 1.00 90.50 320 TYR A O 1
ATOM 2538 N N . ALA A 1 321 ? -24.141 -5.147 21.752 1.00 88.50 321 ALA A N 1
ATOM 2539 C CA . ALA A 1 321 ? -24.224 -5.793 20.444 1.00 88.50 321 ALA A CA 1
ATOM 2540 C C . ALA A 1 321 ? -23.535 -4.967 19.343 1.00 88.50 321 ALA A C 1
ATOM 2542 O O . ALA A 1 321 ? -22.887 -5.536 18.460 1.00 88.50 321 ALA A O 1
ATOM 2543 N N . GLU A 1 322 ? -23.646 -3.639 19.401 1.00 89.38 322 GLU A N 1
ATOM 2544 C CA . GLU A 1 322 ? -22.935 -2.714 18.515 1.00 89.38 322 GLU A CA 1
ATOM 2545 C C . GLU A 1 322 ? -21.421 -2.771 18.738 1.00 89.38 322 GLU A C 1
ATOM 2547 O O . GLU A 1 322 ? -20.684 -2.936 17.767 1.00 89.38 322 GLU A O 1
ATOM 2552 N N . ALA A 1 323 ? -20.953 -2.756 19.989 1.00 87.25 323 ALA A N 1
ATOM 2553 C CA . ALA A 1 323 ? -19.535 -2.894 20.331 1.00 87.25 323 ALA A CA 1
ATOM 2554 C C . ALA A 1 323 ? -18.947 -4.224 19.829 1.00 87.25 323 ALA A C 1
ATOM 2556 O O . ALA A 1 323 ? -17.847 -4.259 19.272 1.00 87.25 323 ALA A O 1
ATOM 2557 N N . LYS A 1 324 ? -19.706 -5.321 19.943 1.00 88.25 324 LYS A N 1
ATOM 2558 C CA . LYS A 1 324 ? -19.312 -6.636 19.418 1.00 88.25 324 LYS A CA 1
ATOM 2559 C C . LYS A 1 324 ? -19.152 -6.634 17.894 1.00 88.25 324 LYS A C 1
ATOM 2561 O O . LYS A 1 324 ? -18.198 -7.220 17.386 1.00 88.25 324 LYS A O 1
ATOM 2566 N N . ARG A 1 325 ? -20.066 -5.987 17.160 1.00 86.31 325 ARG A N 1
ATOM 2567 C CA . ARG A 1 325 ? -19.961 -5.836 15.695 1.00 86.31 325 ARG A CA 1
ATOM 2568 C C . ARG A 1 325 ? -18.793 -4.934 15.312 1.00 86.31 325 ARG A C 1
ATOM 2570 O O . ARG A 1 325 ? -17.987 -5.322 14.475 1.00 86.31 325 ARG A O 1
ATOM 2577 N N . ALA A 1 326 ? -18.660 -3.791 15.982 1.00 83.88 326 ALA A N 1
ATOM 2578 C CA . ALA A 1 326 ? -17.579 -2.842 15.754 1.00 83.88 326 ALA A CA 1
ATOM 2579 C C . ALA A 1 326 ? -16.199 -3.487 15.955 1.00 83.88 326 ALA A C 1
ATOM 2581 O O . ALA A 1 326 ? -15.308 -3.256 15.142 1.00 83.88 326 ALA A O 1
ATOM 2582 N N . ARG A 1 327 ? -16.039 -4.360 16.964 1.00 84.00 327 ARG A N 1
ATOM 2583 C CA . ARG A 1 327 ? -14.799 -5.128 17.176 1.00 84.00 327 ARG A CA 1
ATOM 2584 C C . ARG A 1 327 ? -14.437 -5.973 15.951 1.00 84.00 327 ARG A C 1
ATOM 2586 O O . ARG A 1 327 ? -13.294 -5.937 15.507 1.00 84.00 327 ARG A O 1
ATOM 2593 N N . LEU A 1 328 ? -15.400 -6.712 15.394 1.00 81.81 328 LEU A N 1
ATOM 2594 C CA . LEU A 1 328 ? -15.176 -7.563 14.219 1.00 81.81 328 LEU A CA 1
ATOM 2595 C C . LEU A 1 328 ? -14.831 -6.738 12.976 1.00 81.81 328 LEU A C 1
ATOM 2597 O O . LEU A 1 328 ? -13.839 -7.035 12.307 1.00 81.81 328 LEU A O 1
ATOM 2601 N N . ASP A 1 329 ? -15.610 -5.692 12.701 1.00 82.56 329 ASP A N 1
ATOM 2602 C CA . ASP A 1 329 ? -15.386 -4.801 11.559 1.00 82.56 329 ASP A CA 1
ATOM 2603 C C . ASP A 1 329 ? -14.008 -4.134 11.651 1.00 82.56 329 ASP A C 1
ATOM 2605 O O . ASP A 1 329 ? -13.271 -4.046 10.669 1.00 82.56 329 ASP A O 1
ATOM 2609 N N . GLN A 1 330 ? -13.612 -3.705 12.848 1.00 83.12 330 GLN A N 1
ATOM 2610 C CA . GLN A 1 330 ? -12.318 -3.079 13.068 1.00 83.12 330 GLN A CA 1
ATOM 2611 C C . GLN A 1 330 ? -11.160 -4.077 12.945 1.00 83.12 330 GLN A C 1
ATOM 2613 O O . GLN A 1 330 ? -10.146 -3.738 12.340 1.00 83.12 330 GLN A O 1
ATOM 2618 N N . THR A 1 331 ? -11.287 -5.319 13.424 1.00 81.44 331 THR A N 1
ATOM 2619 C CA . THR A 1 331 ? -10.272 -6.363 13.180 1.00 81.44 331 THR A CA 1
ATOM 2620 C C . THR A 1 331 ? -10.108 -6.657 11.686 1.00 81.44 331 THR A C 1
ATOM 2622 O O . THR A 1 331 ? -8.979 -6.796 11.206 1.00 81.44 331 THR A O 1
ATOM 2625 N N . GLN A 1 332 ? -11.206 -6.699 10.923 1.00 79.19 332 GLN A N 1
ATOM 2626 C CA . GLN A 1 332 ? -11.145 -6.850 9.466 1.00 79.19 332 GLN A CA 1
ATOM 2627 C C . GLN A 1 332 ? -10.406 -5.676 8.816 1.00 79.19 332 GLN A C 1
ATOM 2629 O O . GLN A 1 332 ? -9.470 -5.899 8.051 1.00 79.19 332 GLN A O 1
ATOM 2634 N N . LYS A 1 333 ? -10.736 -4.437 9.197 1.00 81.31 333 LYS A N 1
ATOM 2635 C CA . LYS A 1 333 ? -10.042 -3.236 8.709 1.00 81.31 333 LYS A CA 1
ATOM 2636 C C . LYS A 1 333 ? -8.557 -3.223 9.059 1.00 81.31 333 LYS A C 1
ATOM 2638 O O . LYS A 1 333 ? -7.734 -2.936 8.198 1.00 81.31 333 LYS A O 1
ATOM 2643 N N . ARG A 1 334 ? -8.183 -3.565 10.298 1.00 83.69 334 ARG A N 1
ATOM 2644 C CA . ARG A 1 334 ? -6.769 -3.677 10.707 1.00 83.69 334 ARG A CA 1
ATOM 2645 C C . ARG A 1 334 ? -6.029 -4.692 9.834 1.00 83.69 334 ARG A C 1
ATOM 2647 O O . ARG A 1 334 ? -4.911 -4.428 9.402 1.00 83.69 334 ARG A O 1
ATOM 2654 N N . THR A 1 335 ? -6.672 -5.821 9.532 1.00 80.88 335 THR A N 1
ATOM 2655 C CA . THR A 1 335 ? -6.121 -6.855 8.644 1.00 80.88 335 THR A CA 1
ATOM 2656 C C . THR A 1 335 ? -5.918 -6.328 7.227 1.00 80.88 335 THR A C 1
ATOM 2658 O O . THR A 1 335 ? -4.865 -6.550 6.635 1.00 80.88 335 THR A O 1
ATOM 2661 N N . GLU A 1 336 ? -6.905 -5.615 6.688 1.00 77.94 336 GLU A N 1
ATOM 2662 C CA . GLU A 1 336 ? -6.838 -5.003 5.361 1.00 77.94 336 GLU A CA 1
ATOM 2663 C C . GLU A 1 336 ? -5.706 -3.973 5.270 1.00 77.94 336 GLU A C 1
ATOM 2665 O O . GLU A 1 336 ? -4.863 -4.084 4.385 1.00 77.94 336 GLU A O 1
ATOM 2670 N N . ILE A 1 337 ? -5.610 -3.059 6.241 1.00 82.00 337 ILE A N 1
ATOM 2671 C CA . ILE A 1 337 ? -4.557 -2.034 6.318 1.00 82.00 337 ILE A CA 1
ATOM 2672 C C . ILE A 1 337 ? -3.158 -2.667 6.372 1.00 82.00 337 ILE A C 1
ATOM 2674 O O . ILE A 1 337 ? -2.241 -2.216 5.685 1.00 82.00 337 ILE A O 1
ATOM 2678 N N . VAL A 1 338 ? -2.975 -3.720 7.177 1.00 82.88 338 VAL A N 1
ATOM 2679 C CA . VAL A 1 338 ? -1.684 -4.423 7.270 1.00 82.88 338 VAL A CA 1
ATOM 2680 C C . VAL A 1 338 ? -1.362 -5.157 5.973 1.00 82.88 338 VAL A C 1
ATOM 2682 O O . VAL A 1 338 ? -0.215 -5.135 5.534 1.00 82.88 338 VAL A O 1
ATOM 2685 N N . ASN A 1 339 ? -2.345 -5.802 5.345 1.00 76.88 339 ASN A N 1
ATOM 2686 C CA . ASN A 1 339 ? -2.136 -6.512 4.085 1.00 76.88 339 ASN A CA 1
ATOM 2687 C C . ASN A 1 339 ? -1.811 -5.563 2.927 1.00 76.88 339 ASN A C 1
ATOM 2689 O O . ASN A 1 339 ? -0.951 -5.890 2.112 1.00 76.88 339 ASN A O 1
ATOM 2693 N N . ASP A 1 340 ? -2.447 -4.396 2.881 1.00 75.88 340 ASP A N 1
ATOM 2694 C CA . ASP A 1 340 ? -2.122 -3.327 1.938 1.00 75.88 340 ASP A CA 1
ATOM 2695 C C . ASP A 1 340 ? -0.670 -2.855 2.124 1.00 75.88 340 ASP A C 1
ATOM 2697 O O . ASP A 1 340 ? 0.133 -2.890 1.191 1.00 75.88 340 ASP A O 1
ATOM 2701 N N . LEU A 1 341 ? -0.270 -2.553 3.363 1.00 81.88 341 LEU A N 1
ATOM 2702 C CA . LEU A 1 341 ? 1.106 -2.157 3.662 1.00 81.88 341 LEU A CA 1
ATOM 2703 C C . LEU A 1 341 ? 2.131 -3.255 3.312 1.00 81.88 341 LEU A C 1
ATOM 2705 O O . LEU A 1 341 ? 3.192 -2.960 2.759 1.00 81.88 341 LEU A O 1
ATOM 2709 N N . ARG A 1 342 ? 1.806 -4.530 3.575 1.00 79.25 342 ARG A N 1
ATOM 2710 C CA . ARG A 1 342 ? 2.611 -5.688 3.138 1.00 79.25 342 ARG A CA 1
ATOM 2711 C C . ARG A 1 342 ? 2.779 -5.694 1.628 1.00 79.25 342 ARG A C 1
ATOM 2713 O O . ARG A 1 342 ? 3.896 -5.827 1.139 1.00 79.25 342 ARG A O 1
ATOM 2720 N N . PHE A 1 343 ? 1.678 -5.560 0.897 1.00 76.31 343 PHE A N 1
ATOM 2721 C CA . PHE A 1 343 ? 1.675 -5.581 -0.559 1.00 76.31 343 PHE A CA 1
ATOM 2722 C C . PHE A 1 343 ? 2.572 -4.484 -1.143 1.00 76.31 343 PHE A C 1
ATOM 2724 O O . PHE A 1 343 ? 3.420 -4.771 -1.988 1.00 76.31 343 PHE A O 1
ATOM 2731 N N . GLN A 1 344 ? 2.460 -3.258 -0.635 1.00 75.69 344 GLN A N 1
ATOM 2732 C CA . GLN A 1 344 ? 3.303 -2.138 -1.055 1.00 75.69 344 GLN A CA 1
ATOM 2733 C C . GLN A 1 344 ? 4.783 -2.403 -0.763 1.00 75.69 344 GLN A C 1
ATOM 2735 O O . GLN A 1 344 ? 5.636 -2.190 -1.626 1.00 75.69 344 GLN A O 1
ATOM 2740 N N . ALA A 1 345 ? 5.096 -2.939 0.420 1.00 82.94 345 ALA A N 1
ATOM 2741 C CA . ALA A 1 345 ? 6.461 -3.309 0.772 1.00 82.94 345 ALA A CA 1
ATOM 2742 C C . ALA A 1 345 ? 7.035 -4.363 -0.190 1.00 82.94 345 ALA A C 1
ATOM 2744 O O . ALA A 1 345 ? 8.184 -4.254 -0.617 1.00 82.94 345 ALA A O 1
ATOM 2745 N N . PHE A 1 346 ? 6.225 -5.338 -0.615 1.00 78.00 346 PHE A N 1
ATOM 2746 C CA . PHE A 1 346 ? 6.640 -6.334 -1.604 1.00 78.00 346 PHE A CA 1
ATOM 2747 C C . PHE A 1 346 ? 6.882 -5.772 -2.998 1.00 78.00 346 PHE A C 1
ATOM 2749 O O . PHE A 1 346 ? 7.795 -6.241 -3.684 1.00 78.00 346 PHE A O 1
AT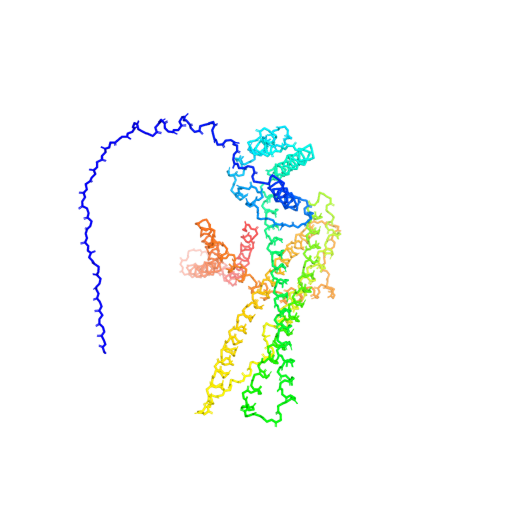OM 2756 N N . GLN A 1 347 ? 6.098 -4.783 -3.425 1.00 75.12 347 GLN A N 1
ATOM 2757 C CA . GLN A 1 347 ? 6.362 -4.089 -4.684 1.00 75.12 347 GLN A CA 1
ATOM 2758 C C . GLN A 1 347 ? 7.737 -3.419 -4.638 1.00 75.12 347 GLN A C 1
ATOM 2760 O O . GLN A 1 347 ? 8.571 -3.683 -5.503 1.00 75.12 347 GLN A O 1
ATOM 2765 N N . VAL A 1 348 ? 8.020 -2.666 -3.571 1.00 82.31 348 VAL A N 1
ATOM 2766 C CA . VAL A 1 348 ? 9.322 -2.007 -3.374 1.00 82.31 348 VAL A CA 1
ATOM 2767 C C . VAL A 1 348 ? 10.461 -3.026 -3.310 1.00 82.31 348 VAL A C 1
ATOM 2769 O O . VAL A 1 348 ? 11.503 -2.820 -3.926 1.00 82.31 348 VAL A O 1
ATOM 2772 N N . LEU A 1 349 ? 10.263 -4.169 -2.644 1.00 83.69 349 LEU A N 1
ATOM 2773 C CA . LEU A 1 349 ? 11.257 -5.246 -2.608 1.00 83.69 349 LEU A CA 1
ATOM 2774 C C . LEU A 1 349 ? 11.549 -5.803 -3.998 1.00 83.69 349 LEU A C 1
ATOM 2776 O O . LEU A 1 349 ? 12.700 -6.102 -4.319 1.00 83.69 349 LEU A O 1
ATOM 2780 N N . THR A 1 350 ? 10.505 -5.984 -4.802 1.00 78.56 350 THR A N 1
ATOM 2781 C CA . THR A 1 350 ? 10.629 -6.505 -6.163 1.00 78.56 350 THR A CA 1
ATOM 2782 C C . THR A 1 350 ? 11.403 -5.517 -7.028 1.00 78.56 350 THR A C 1
ATOM 2784 O O . THR A 1 350 ? 12.370 -5.916 -7.674 1.00 78.56 350 THR A O 1
ATOM 2787 N N . GLU A 1 351 ? 11.060 -4.229 -6.970 1.00 77.19 351 GLU A N 1
ATOM 2788 C CA . GLU A 1 351 ? 11.775 -3.156 -7.672 1.00 77.19 351 GLU A CA 1
ATOM 2789 C C . GLU A 1 351 ? 13.246 -3.067 -7.236 1.00 77.19 351 GLU A C 1
ATOM 2791 O O . GLU A 1 351 ? 14.150 -3.070 -8.076 1.00 77.19 351 GLU A O 1
ATOM 2796 N N . ALA A 1 352 ? 13.507 -3.061 -5.924 1.00 83.75 352 ALA A N 1
ATOM 2797 C CA . ALA A 1 352 ? 14.856 -3.021 -5.364 1.00 83.75 352 ALA A CA 1
ATOM 2798 C C . ALA A 1 352 ? 15.671 -4.267 -5.748 1.00 83.75 352 ALA A C 1
ATOM 2800 O O . ALA A 1 352 ? 16.846 -4.161 -6.102 1.00 83.75 352 ALA A O 1
ATOM 2801 N N . GLY A 1 353 ? 15.051 -5.450 -5.722 1.00 83.25 353 GLY A N 1
ATOM 2802 C CA . GLY A 1 353 ? 15.671 -6.715 -6.111 1.00 83.25 353 GLY A CA 1
ATOM 2803 C C . GLY A 1 353 ? 15.997 -6.783 -7.603 1.00 83.25 353 GLY A C 1
ATOM 2804 O O . GLY A 1 353 ? 17.093 -7.208 -7.971 1.00 83.25 353 GLY A O 1
ATOM 2805 N N . GLN A 1 354 ? 15.091 -6.316 -8.466 1.00 80.44 354 GLN A N 1
ATOM 2806 C CA . GLN A 1 354 ? 15.323 -6.220 -9.909 1.00 80.44 354 GLN A CA 1
ATOM 2807 C C . GLN A 1 354 ? 16.440 -5.226 -10.233 1.00 80.44 354 GLN A C 1
ATOM 2809 O O . GLN A 1 354 ? 17.340 -5.554 -11.008 1.00 80.44 354 GLN A O 1
ATOM 2814 N N . LEU A 1 355 ? 16.422 -4.036 -9.620 1.00 82.75 355 LEU A N 1
ATOM 2815 C CA . LEU A 1 355 ? 17.493 -3.049 -9.758 1.00 82.75 355 LEU A CA 1
ATOM 2816 C C . LEU A 1 355 ? 18.840 -3.656 -9.351 1.00 82.75 355 LEU A C 1
ATOM 2818 O O . LEU A 1 355 ? 19.781 -3.644 -10.145 1.00 82.75 355 LEU A O 1
ATOM 2822 N N . ARG A 1 356 ? 18.905 -4.257 -8.158 1.00 85.88 356 ARG A N 1
ATOM 2823 C CA . ARG A 1 356 ? 20.103 -4.919 -7.632 1.00 85.88 356 ARG A CA 1
ATOM 2824 C C . ARG A 1 356 ? 20.610 -5.990 -8.599 1.00 85.88 356 ARG A C 1
ATOM 2826 O O . ARG A 1 356 ? 21.781 -5.976 -8.964 1.00 85.88 356 ARG A O 1
ATOM 2833 N N . SER A 1 357 ? 19.735 -6.881 -9.068 1.00 82.00 357 SER A N 1
ATOM 2834 C CA . SER A 1 357 ? 20.099 -7.954 -10.002 1.00 82.00 357 SER A CA 1
ATOM 2835 C C . SER A 1 357 ? 20.631 -7.421 -11.336 1.00 82.00 357 SER A C 1
ATOM 2837 O O . SER A 1 357 ? 21.611 -7.957 -11.854 1.00 82.00 357 SER A O 1
ATOM 2839 N N . ARG A 1 358 ? 20.015 -6.372 -11.900 1.00 82.62 358 ARG A N 1
ATOM 2840 C CA . ARG A 1 358 ? 20.489 -5.739 -13.145 1.00 82.62 358 ARG A CA 1
ATOM 2841 C C . ARG A 1 358 ? 21.856 -5.092 -12.959 1.00 82.62 358 ARG A C 1
ATOM 2843 O O . ARG A 1 358 ? 22.744 -5.302 -13.783 1.00 82.62 358 ARG A O 1
ATOM 2850 N N . LEU A 1 359 ? 22.050 -4.367 -11.857 1.00 85.88 359 LEU A N 1
ATOM 2851 C CA . LEU A 1 359 ? 23.332 -3.745 -11.535 1.00 85.88 359 LEU A CA 1
ATOM 2852 C C . LEU A 1 359 ? 24.430 -4.793 -11.321 1.00 85.88 359 LEU A C 1
ATOM 2854 O O . LEU A 1 359 ? 25.522 -4.616 -11.852 1.00 85.88 359 LEU A O 1
ATOM 2858 N N . PHE A 1 360 ? 24.151 -5.911 -10.642 1.00 84.38 360 PHE A N 1
ATOM 2859 C CA . PHE A 1 360 ? 25.106 -7.022 -10.524 1.00 84.38 360 PHE A CA 1
ATOM 2860 C C . PHE A 1 360 ? 25.455 -7.637 -11.882 1.00 84.38 360 PHE A C 1
ATOM 2862 O O . PHE A 1 360 ? 26.633 -7.825 -12.177 1.00 84.38 360 PHE A O 1
ATOM 2869 N N . LEU A 1 361 ? 24.462 -7.888 -12.741 1.00 82.19 361 LEU A N 1
ATOM 2870 C CA . LEU A 1 361 ? 24.694 -8.419 -14.087 1.00 82.19 361 LEU A CA 1
ATOM 2871 C C . LEU A 1 361 ? 25.573 -7.476 -14.932 1.00 82.19 361 LEU A C 1
ATOM 2873 O O . LEU A 1 361 ? 26.477 -7.924 -15.638 1.00 82.19 361 LEU A O 1
ATOM 2877 N N . ASN A 1 362 ? 25.321 -6.168 -14.862 1.00 81.25 362 ASN A N 1
ATOM 2878 C CA . ASN A 1 362 ? 26.087 -5.158 -15.594 1.00 81.25 362 ASN A CA 1
ATOM 2879 C C . ASN A 1 362 ? 27.492 -4.958 -15.004 1.00 81.25 362 ASN A C 1
ATOM 2881 O O . ASN A 1 362 ? 28.456 -4.757 -15.747 1.00 81.25 362 ASN A O 1
ATOM 2885 N N . CYS A 1 363 ? 27.622 -5.073 -13.683 1.00 82.25 363 CYS A N 1
ATOM 2886 C CA . CYS A 1 363 ? 28.893 -5.082 -12.969 1.00 82.25 363 CYS A CA 1
ATOM 2887 C C . CYS A 1 363 ? 29.754 -6.266 -13.431 1.00 82.25 363 CYS A C 1
ATOM 2889 O O . CYS A 1 363 ? 30.889 -6.065 -13.847 1.00 82.25 363 CYS A O 1
ATOM 2891 N N . ASP A 1 364 ? 29.177 -7.469 -13.508 1.00 77.06 364 ASP A N 1
ATOM 2892 C CA . ASP A 1 364 ? 29.863 -8.688 -13.957 1.00 77.06 364 ASP A CA 1
ATOM 2893 C C . ASP A 1 364 ? 30.346 -8.622 -15.416 1.00 77.06 364 ASP A C 1
ATOM 2895 O O . ASP A 1 364 ? 31.324 -9.273 -15.787 1.00 77.06 364 ASP A O 1
ATOM 2899 N N . ARG A 1 365 ? 29.669 -7.835 -16.260 1.00 76.62 365 ARG A N 1
ATOM 2900 C CA . ARG A 1 365 ? 30.065 -7.593 -17.657 1.00 76.62 365 ARG A CA 1
ATOM 2901 C C . ARG A 1 365 ? 31.195 -6.570 -17.791 1.00 76.62 365 ARG A C 1
ATOM 2903 O O . ARG A 1 365 ? 31.821 -6.502 -18.847 1.00 76.62 365 ARG A O 1
ATOM 2910 N N . THR A 1 366 ? 31.471 -5.787 -16.749 1.00 70.75 366 THR A N 1
ATOM 2911 C CA . THR A 1 366 ? 32.422 -4.672 -16.787 1.00 70.75 366 THR A CA 1
ATOM 2912 C C . THR A 1 366 ? 33.636 -4.989 -15.916 1.00 70.75 366 THR A C 1
ATOM 2914 O O . THR A 1 366 ? 33.534 -5.075 -14.700 1.00 70.75 366 THR A O 1
ATOM 2917 N N . SER A 1 367 ? 34.833 -5.082 -16.502 1.00 58.41 367 SER A N 1
ATOM 2918 C CA . SER A 1 367 ? 36.067 -5.501 -15.801 1.00 58.41 367 SER A CA 1
ATOM 2919 C C . SER A 1 367 ? 36.555 -4.572 -14.671 1.00 58.41 367 SER A C 1
ATOM 2921 O O . SER A 1 367 ? 37.617 -4.809 -14.106 1.00 58.41 367 SER A O 1
ATOM 2923 N N . LYS A 1 368 ? 35.840 -3.477 -14.393 1.00 64.94 368 LYS A N 1
ATOM 2924 C CA . LYS A 1 368 ? 36.171 -2.449 -13.391 1.00 64.94 368 LYS A CA 1
ATOM 2925 C C . LYS A 1 368 ? 35.239 -2.464 -12.178 1.00 64.94 368 LYS A C 1
ATOM 2927 O O . LYS A 1 368 ? 35.329 -1.571 -11.342 1.00 64.94 368 LYS A O 1
ATOM 2932 N N . CYS A 1 369 ? 34.324 -3.425 -12.106 1.00 68.88 369 CYS A N 1
ATOM 2933 C CA . CYS A 1 369 ? 33.361 -3.521 -11.026 1.00 68.88 369 CYS A CA 1
ATOM 2934 C C . CYS A 1 369 ? 33.611 -4.817 -10.249 1.00 68.88 369 CYS A C 1
ATOM 2936 O O . CYS A 1 369 ? 33.335 -5.911 -10.739 1.00 68.88 369 CYS A O 1
ATOM 2938 N N . ASP A 1 370 ? 34.164 -4.690 -9.041 1.00 63.69 370 ASP A N 1
ATOM 2939 C CA . ASP A 1 370 ? 34.271 -5.807 -8.106 1.00 63.69 370 ASP A CA 1
ATOM 2940 C C . ASP A 1 370 ? 32.875 -6.093 -7.546 1.00 63.69 370 ASP A C 1
ATOM 2942 O O . ASP A 1 370 ? 32.466 -5.567 -6.508 1.00 63.69 370 ASP A O 1
ATOM 2946 N N . GLY A 1 371 ? 32.112 -6.920 -8.263 1.00 58.06 371 GLY A N 1
ATOM 2947 C CA . GLY A 1 371 ? 30.872 -7.479 -7.741 1.00 58.06 371 GLY A CA 1
ATOM 2948 C C . GLY A 1 371 ? 31.170 -8.157 -6.405 1.00 58.06 371 GLY A C 1
ATOM 2949 O O . GLY A 1 371 ? 32.152 -8.891 -6.304 1.00 58.06 371 GLY A O 1
ATOM 2950 N N . HIS A 1 372 ? 30.358 -7.886 -5.379 1.00 59.97 372 HIS A N 1
ATOM 2951 C CA . HIS A 1 372 ? 30.479 -8.382 -4.000 1.00 59.97 372 HIS A CA 1
ATOM 2952 C C . HIS A 1 372 ? 30.473 -9.930 -3.894 1.00 59.97 372 HIS A C 1
ATOM 2954 O O . HIS A 1 372 ? 29.561 -10.532 -3.341 1.00 59.97 372 HIS A O 1
ATOM 2960 N N . ARG A 1 373 ? 31.502 -10.595 -4.422 1.00 59.84 373 ARG A N 1
ATOM 2961 C C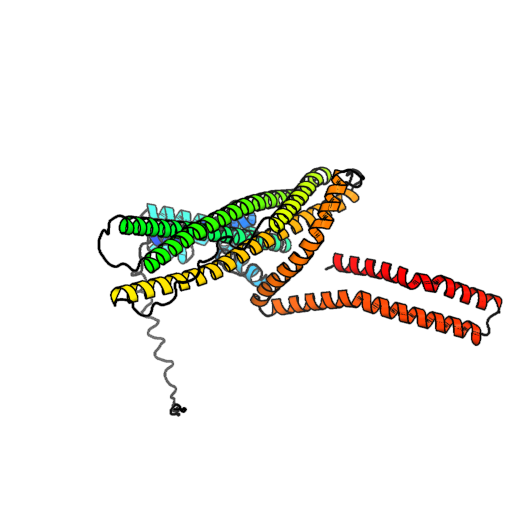A . ARG A 1 373 ? 31.674 -12.055 -4.492 1.00 59.84 373 ARG A CA 1
ATOM 2962 C C . ARG A 1 373 ? 32.682 -12.575 -3.467 1.00 59.84 373 ARG A C 1
ATOM 2964 O O . ARG A 1 373 ? 32.916 -13.777 -3.386 1.00 59.84 373 ARG A O 1
ATOM 2971 N N . SER A 1 374 ? 33.298 -11.687 -2.689 1.00 63.50 374 SER A N 1
ATOM 2972 C CA . SER A 1 374 ? 34.200 -12.076 -1.609 1.00 63.50 374 SER A CA 1
ATOM 2973 C C . SER A 1 374 ? 33.421 -12.722 -0.459 1.00 63.50 374 SER A C 1
ATOM 2975 O O . SER A 1 374 ? 32.315 -12.309 -0.122 1.00 63.50 374 SER A O 1
ATOM 2977 N N . LEU A 1 375 ? 33.979 -13.748 0.176 1.00 58.91 375 LEU A N 1
ATOM 2978 C CA . LEU A 1 375 ? 33.412 -14.298 1.408 1.00 58.91 375 LEU A CA 1
ATOM 2979 C C . LEU A 1 375 ? 33.728 -13.331 2.559 1.00 58.91 375 LEU A C 1
ATOM 2981 O O . LEU A 1 375 ? 34.773 -13.429 3.193 1.00 58.91 375 LEU A O 1
ATOM 2985 N N . ASN A 1 376 ? 32.848 -12.354 2.781 1.00 72.69 376 ASN A N 1
ATOM 2986 C CA . ASN A 1 376 ? 32.926 -11.378 3.870 1.00 72.69 376 ASN A CA 1
ATOM 2987 C C . ASN A 1 376 ? 31.654 -11.463 4.732 1.00 72.69 376 ASN A C 1
ATOM 2989 O O . ASN A 1 376 ? 30.594 -11.841 4.233 1.00 72.69 376 ASN A O 1
ATOM 2993 N N . ALA A 1 377 ? 31.740 -11.073 6.007 1.00 72.12 377 ALA A N 1
ATOM 2994 C CA . ALA A 1 377 ? 30.627 -11.052 6.957 1.00 72.12 377 ALA A CA 1
ATOM 2995 C C . ALA A 1 377 ? 29.390 -10.324 6.404 1.00 72.12 377 ALA A C 1
ATOM 2997 O O . ALA A 1 377 ? 28.270 -10.789 6.596 1.00 72.12 377 ALA A O 1
ATOM 2998 N N . LYS A 1 378 ? 29.593 -9.241 5.637 1.00 73.38 378 LYS A N 1
ATOM 2999 C CA . LYS A 1 378 ? 28.509 -8.524 4.950 1.00 73.38 378 LYS A CA 1
ATOM 3000 C C . LYS A 1 378 ? 27.781 -9.396 3.915 1.00 73.38 378 LYS A C 1
ATOM 3002 O O . LYS A 1 378 ? 26.561 -9.467 3.925 1.00 73.38 378 LYS A O 1
ATOM 3007 N N . ASN A 1 379 ? 28.518 -10.120 3.075 1.00 70.38 379 ASN A N 1
ATOM 3008 C CA . ASN A 1 379 ? 27.924 -10.970 2.037 1.00 70.38 379 ASN A CA 1
ATOM 3009 C C . ASN A 1 379 ? 27.246 -12.214 2.633 1.00 70.38 379 ASN A C 1
ATOM 3011 O O . ASN A 1 379 ? 26.276 -12.722 2.076 1.00 70.38 379 ASN A O 1
ATOM 3015 N N . LEU A 1 380 ? 27.727 -12.687 3.787 1.00 73.38 380 LEU A N 1
ATOM 3016 C CA . LEU A 1 380 ? 27.087 -13.769 4.531 1.00 73.38 380 LEU A CA 1
ATOM 3017 C C . LEU A 1 380 ? 25.763 -13.315 5.172 1.00 73.38 380 LEU A C 1
ATOM 3019 O O . LEU A 1 380 ? 24.790 -14.065 5.153 1.00 73.38 380 LEU A O 1
ATOM 3023 N N . ALA A 1 381 ? 25.709 -12.081 5.685 1.00 76.56 381 ALA A N 1
ATOM 3024 C CA . ALA A 1 381 ? 24.474 -11.465 6.170 1.00 76.56 381 ALA A CA 1
ATOM 3025 C C . ALA A 1 381 ? 23.460 -11.250 5.033 1.00 76.56 381 ALA A C 1
ATOM 3027 O O . ALA A 1 381 ? 22.286 -11.578 5.189 1.00 76.56 381 ALA A O 1
ATOM 3028 N N . ASP A 1 382 ? 23.912 -10.800 3.861 1.00 75.12 382 ASP A N 1
ATOM 3029 C CA . ASP A 1 382 ? 23.059 -10.666 2.673 1.00 75.12 382 ASP A CA 1
ATOM 3030 C C . ASP A 1 382 ? 22.507 -12.015 2.195 1.00 75.12 382 ASP A C 1
ATOM 3032 O O . ASP A 1 382 ? 21.349 -12.105 1.791 1.00 75.12 382 ASP A O 1
ATOM 3036 N N . PHE A 1 383 ? 23.306 -13.080 2.282 1.00 75.44 383 PHE A N 1
ATOM 3037 C CA . PHE A 1 383 ? 22.846 -14.435 1.988 1.00 75.44 383 PHE A CA 1
ATOM 3038 C C . PHE A 1 383 ? 21.799 -14.923 3.000 1.00 75.44 383 PHE A C 1
ATOM 3040 O O . PHE A 1 383 ? 20.791 -15.510 2.607 1.00 75.44 383 PHE A O 1
ATOM 3047 N N . ALA A 1 384 ? 21.996 -14.650 4.294 1.00 77.44 384 ALA A N 1
ATOM 3048 C CA . ALA A 1 384 ? 21.016 -14.978 5.328 1.00 77.44 384 ALA A CA 1
ATOM 3049 C C . ALA A 1 384 ? 19.681 -14.247 5.100 1.00 77.44 384 ALA A C 1
ATOM 3051 O O . ALA A 1 384 ? 18.625 -14.875 5.160 1.00 77.44 384 ALA A O 1
ATOM 3052 N N . ARG A 1 385 ? 19.733 -12.957 4.746 1.00 79.06 385 ARG A N 1
ATOM 3053 C CA . ARG A 1 385 ? 18.561 -12.159 4.352 1.00 79.06 385 ARG A CA 1
ATOM 3054 C C . ARG A 1 385 ? 17.843 -12.730 3.132 1.00 79.06 385 ARG A C 1
ATOM 3056 O O . ARG A 1 385 ? 16.616 -12.773 3.109 1.00 79.06 385 ARG A O 1
ATOM 3063 N N . GLU A 1 386 ? 18.587 -13.202 2.129 1.00 78.12 386 GLU A N 1
ATOM 3064 C CA . GLU A 1 386 ? 17.990 -13.837 0.949 1.00 78.12 386 GLU A CA 1
ATOM 3065 C C . GLU A 1 386 ? 17.237 -15.122 1.331 1.00 78.12 386 GLU A C 1
ATOM 3067 O O . GLU A 1 386 ? 16.126 -15.340 0.857 1.00 78.12 386 GLU A O 1
ATOM 3072 N N . ILE A 1 387 ? 17.783 -15.940 2.238 1.00 74.12 387 ILE A N 1
ATOM 3073 C CA . ILE A 1 387 ? 17.089 -17.132 2.752 1.00 74.12 387 ILE A CA 1
ATOM 3074 C C . ILE A 1 387 ? 15.842 -16.742 3.553 1.00 74.12 387 ILE A C 1
ATOM 3076 O O . ILE A 1 387 ? 14.783 -17.339 3.359 1.00 74.12 387 ILE A O 1
ATOM 3080 N N . GLU A 1 388 ? 15.954 -15.750 4.438 1.00 73.94 388 GLU A N 1
ATOM 3081 C CA . GLU A 1 388 ? 14.853 -15.298 5.295 1.00 73.94 388 GLU A CA 1
ATOM 3082 C C . GLU A 1 388 ? 13.671 -14.771 4.477 1.00 73.94 388 GLU A C 1
ATOM 3084 O O . GLU A 1 388 ? 12.514 -15.017 4.824 1.00 73.94 388 GLU A O 1
ATOM 3089 N N . ILE A 1 389 ? 13.945 -14.089 3.364 1.00 74.56 389 ILE A N 1
ATOM 3090 C CA . ILE A 1 389 ? 12.891 -13.477 2.565 1.00 74.56 389 ILE A CA 1
ATOM 3091 C C . ILE A 1 389 ? 12.239 -14.431 1.561 1.00 74.56 389 ILE A C 1
ATOM 3093 O O . ILE A 1 389 ? 11.152 -14.130 1.075 1.00 74.56 389 ILE A O 1
ATOM 3097 N N . VAL A 1 390 ? 12.834 -15.585 1.242 1.00 71.50 390 VAL A N 1
ATOM 3098 C CA . VAL A 1 390 ? 12.267 -16.544 0.269 1.00 71.50 390 VAL A CA 1
ATOM 3099 C C . VAL A 1 390 ? 10.862 -17.032 0.662 1.00 71.50 390 VAL A C 1
ATOM 3101 O O . VAL A 1 390 ? 9.959 -16.917 -0.171 1.00 71.50 390 VAL A O 1
ATOM 3104 N N . PRO A 1 391 ? 10.602 -17.519 1.895 1.00 65.44 391 PRO A N 1
ATOM 3105 C CA . PRO A 1 391 ? 9.253 -17.916 2.308 1.00 65.44 391 PRO A CA 1
ATOM 3106 C C . PRO A 1 391 ? 8.257 -16.759 2.209 1.00 65.44 391 PRO A C 1
ATOM 3108 O O . PRO A 1 391 ? 7.115 -16.938 1.786 1.00 65.44 391 PRO A O 1
ATOM 3111 N N . ILE A 1 392 ? 8.721 -15.558 2.553 1.00 65.50 392 ILE A N 1
ATOM 3112 C CA . ILE A 1 392 ? 7.924 -14.339 2.545 1.00 65.50 392 ILE A CA 1
ATOM 3113 C C . ILE A 1 392 ? 7.579 -13.935 1.095 1.00 65.50 392 ILE A C 1
ATOM 3115 O O . ILE A 1 392 ? 6.421 -13.648 0.803 1.00 65.50 392 ILE A O 1
ATOM 3119 N N . LYS A 1 393 ? 8.534 -14.010 0.154 1.00 63.78 393 LYS A N 1
ATOM 3120 C CA . LYS A 1 393 ? 8.323 -13.793 -1.293 1.00 63.78 393 LYS A CA 1
ATOM 3121 C C . LYS A 1 393 ? 7.308 -14.777 -1.881 1.00 63.78 393 LYS A C 1
ATOM 3123 O O . LYS A 1 393 ? 6.514 -14.386 -2.730 1.00 63.78 393 LYS A O 1
ATOM 3128 N N . VAL A 1 394 ? 7.296 -16.036 -1.434 1.00 62.06 394 VAL A N 1
ATOM 3129 C CA . VAL A 1 394 ? 6.321 -17.045 -1.896 1.00 62.06 394 VAL A CA 1
ATOM 3130 C C . VAL A 1 394 ? 4.910 -16.724 -1.398 1.00 62.06 394 VAL A C 1
ATOM 3132 O O . VAL A 1 394 ? 3.961 -16.761 -2.181 1.00 62.06 394 VAL A O 1
ATOM 3135 N N . GLN A 1 395 ? 4.762 -16.355 -0.122 1.00 56.31 395 GLN A N 1
ATOM 3136 C CA . GLN A 1 395 ? 3.473 -15.917 0.428 1.00 56.31 395 GLN A CA 1
ATOM 3137 C C . GLN A 1 395 ? 2.971 -14.644 -0.268 1.00 56.31 395 GLN A C 1
ATOM 3139 O O . GLN A 1 395 ? 1.805 -14.565 -0.654 1.00 56.31 395 GLN A O 1
ATOM 3144 N N . ALA A 1 396 ? 3.867 -13.684 -0.498 1.00 52.62 396 ALA A N 1
ATOM 3145 C CA . ALA A 1 396 ? 3.586 -12.446 -1.211 1.00 52.62 396 ALA A CA 1
ATOM 3146 C C . ALA A 1 396 ? 3.171 -12.676 -2.660 1.00 52.62 396 ALA A C 1
ATOM 3148 O O . ALA A 1 396 ? 2.180 -12.104 -3.090 1.00 52.62 396 ALA A O 1
ATOM 3149 N N . GLY A 1 397 ? 3.889 -13.532 -3.394 1.00 49.84 397 GLY A N 1
ATOM 3150 C CA . GLY A 1 397 ? 3.561 -13.897 -4.771 1.00 49.84 397 GLY A CA 1
ATOM 3151 C C . GLY A 1 397 ? 2.197 -14.579 -4.881 1.00 49.84 397 GLY A C 1
ATOM 3152 O O . GLY A 1 397 ? 1.465 -14.339 -5.835 1.00 49.84 397 GLY A O 1
ATOM 3153 N N . GLY A 1 398 ? 1.813 -15.375 -3.877 1.00 48.34 398 GLY A N 1
ATOM 3154 C CA . GLY A 1 398 ? 0.466 -15.938 -3.781 1.00 48.34 398 GLY A CA 1
ATOM 3155 C C . GLY A 1 398 ? -0.610 -14.868 -3.565 1.00 48.34 398 GLY A C 1
ATOM 3156 O O . GLY A 1 398 ? -1.619 -14.858 -4.266 1.00 48.34 398 GLY A O 1
ATOM 3157 N N . VAL A 1 399 ? -0.393 -13.938 -2.631 1.00 49.38 399 VAL A N 1
ATOM 3158 C CA . VAL A 1 399 ? -1.360 -12.873 -2.304 1.00 49.38 399 VAL A CA 1
ATOM 3159 C C . VAL A 1 399 ? -1.447 -11.813 -3.408 1.00 49.38 399 VAL A C 1
ATOM 3161 O O . VAL A 1 399 ? -2.550 -11.406 -3.772 1.00 49.38 399 VAL A O 1
ATOM 3164 N N . SER A 1 400 ? -0.319 -11.406 -3.994 1.00 44.84 400 SER A N 1
ATOM 3165 C CA . SER A 1 400 ? -0.270 -10.453 -5.107 1.00 44.84 400 SER A CA 1
ATOM 3166 C C . SER A 1 400 ? -0.952 -11.023 -6.342 1.00 44.84 400 SER A C 1
ATOM 3168 O O . SER A 1 400 ? -1.759 -10.328 -6.947 1.00 44.84 400 SER A O 1
ATOM 3170 N N . LYS A 1 401 ? -0.742 -12.309 -6.659 1.00 52.53 401 LYS A N 1
ATOM 3171 C CA . LYS A 1 401 ? -1.451 -12.976 -7.757 1.00 52.53 401 LYS A CA 1
ATOM 3172 C C . LYS A 1 401 ? -2.947 -13.087 -7.501 1.00 52.53 401 LYS A C 1
ATOM 3174 O O . LYS A 1 401 ? -3.705 -12.939 -8.446 1.00 52.53 401 LYS A O 1
ATOM 3179 N N . VAL A 1 402 ? -3.396 -13.285 -6.259 1.00 49.41 402 VAL A N 1
ATOM 3180 C CA . VAL A 1 402 ? -4.832 -13.290 -5.906 1.00 49.41 402 VAL A CA 1
ATOM 3181 C C . VAL A 1 402 ? -5.460 -11.892 -6.019 1.00 49.41 402 VAL A C 1
ATOM 3183 O O . VAL A 1 402 ? -6.614 -11.765 -6.432 1.00 49.41 402 VAL A O 1
ATOM 3186 N N . LEU A 1 403 ? -4.721 -10.832 -5.692 1.00 45.22 403 LEU A N 1
ATOM 3187 C CA . LEU A 1 403 ? -5.183 -9.449 -5.852 1.00 45.22 403 LEU A CA 1
ATOM 3188 C C . LEU A 1 403 ? -5.147 -8.996 -7.320 1.00 45.22 403 LEU A C 1
ATOM 3190 O O . LEU A 1 403 ? -6.117 -8.405 -7.786 1.00 45.22 403 LEU A O 1
ATOM 3194 N N . GLU A 1 404 ? -4.111 -9.366 -8.080 1.00 47.94 404 GLU A N 1
ATOM 3195 C CA . GLU A 1 404 ? -4.077 -9.247 -9.545 1.00 47.94 404 GLU A CA 1
ATOM 3196 C C . GLU A 1 404 ? -5.230 -10.025 -10.180 1.00 47.94 404 GLU A C 1
ATOM 3198 O O . GLU A 1 404 ? -5.862 -9.526 -11.102 1.00 47.94 404 GLU A O 1
ATOM 3203 N N . PHE A 1 405 ? -5.557 -11.217 -9.671 1.00 50.47 405 PHE A N 1
ATOM 3204 C CA . PHE A 1 405 ? -6.701 -12.012 -10.119 1.00 50.47 405 PHE A CA 1
ATOM 3205 C C . PHE A 1 405 ? -8.009 -11.249 -9.904 1.00 50.47 405 PHE A C 1
ATOM 3207 O O . PHE A 1 405 ? -8.818 -11.157 -10.820 1.00 50.47 405 PHE A O 1
ATOM 3214 N N . LYS A 1 406 ? -8.202 -10.630 -8.731 1.00 48.12 406 LYS A N 1
ATOM 3215 C CA . LYS A 1 406 ? -9.358 -9.755 -8.471 1.00 48.12 406 LYS A CA 1
ATOM 3216 C C . LYS A 1 406 ? -9.386 -8.525 -9.388 1.00 48.12 406 LYS A C 1
ATOM 3218 O O . LYS A 1 406 ? -10.451 -8.196 -9.901 1.00 48.12 406 LYS A O 1
ATOM 3223 N N . GLY A 1 407 ? -8.242 -7.885 -9.635 1.00 41.66 407 GLY A N 1
ATOM 3224 C CA . GLY A 1 407 ? -8.133 -6.739 -10.545 1.00 41.66 407 GLY A CA 1
ATOM 3225 C C . GLY A 1 407 ? -8.403 -7.107 -12.010 1.00 41.66 407 GLY A C 1
ATOM 3226 O O . GLY A 1 407 ? -9.159 -6.426 -12.699 1.00 41.66 407 GLY A O 1
ATOM 3227 N N . LYS A 1 408 ? -7.880 -8.242 -12.481 1.00 48.25 408 LYS A N 1
ATOM 3228 C CA . LYS A 1 408 ? -8.107 -8.754 -13.842 1.00 48.25 408 LYS A CA 1
ATOM 3229 C C . LYS A 1 408 ? -9.525 -9.285 -14.038 1.00 48.25 408 LYS A C 1
ATOM 3231 O O . LYS A 1 408 ? -10.083 -9.115 -15.115 1.00 48.25 408 LYS A O 1
ATOM 3236 N N . LEU A 1 409 ? -10.155 -9.827 -12.993 1.00 49.19 409 LEU A N 1
ATOM 3237 C CA . LEU A 1 409 ? -11.585 -10.156 -13.005 1.00 49.19 409 LEU A CA 1
ATOM 3238 C C . LEU A 1 409 ? -12.464 -8.913 -13.207 1.00 49.19 409 LEU A C 1
ATOM 3240 O O . LEU A 1 409 ? -13.503 -9.009 -13.857 1.00 49.19 409 LEU A O 1
ATOM 3244 N N . SER A 1 410 ? -12.048 -7.750 -12.691 1.00 42.22 410 SER A N 1
ATOM 3245 C CA . SER A 1 410 ? -12.746 -6.481 -12.939 1.00 42.22 410 SER A CA 1
ATOM 3246 C C . SER A 1 410 ? -12.471 -5.864 -14.318 1.00 42.22 410 SER A C 1
ATOM 3248 O O . SER A 1 410 ? -13.209 -4.973 -14.725 1.00 42.22 410 SER A O 1
ATOM 3250 N N . ALA A 1 411 ? -11.474 -6.363 -15.062 1.00 41.69 411 ALA A N 1
ATOM 3251 C CA . ALA A 1 411 ? -11.067 -5.856 -16.379 1.00 41.69 411 ALA A CA 1
ATOM 3252 C C . ALA A 1 411 ? -11.781 -6.533 -17.574 1.00 41.69 411 ALA A C 1
ATOM 3254 O O . ALA A 1 411 ? -11.466 -6.258 -18.729 1.00 41.69 411 ALA A O 1
ATOM 3255 N N . GLY A 1 412 ? -12.759 -7.414 -17.333 1.00 58.53 412 GLY A N 1
ATOM 3256 C CA . GLY A 1 412 ? -13.553 -8.037 -18.400 1.00 58.53 412 GLY A CA 1
ATOM 3257 C C . GLY A 1 412 ? -12.815 -9.134 -19.185 1.00 58.53 412 GLY A C 1
ATOM 3258 O O . GLY A 1 412 ? -11.997 -9.864 -18.630 1.00 58.53 412 GLY A O 1
ATOM 3259 N N . VAL A 1 413 ? -13.157 -9.315 -20.469 1.00 50.41 413 VAL A N 1
ATOM 3260 C CA . VAL A 1 413 ? -12.775 -10.488 -21.296 1.00 50.41 413 VAL A CA 1
ATOM 3261 C C . VAL A 1 413 ? -11.269 -10.570 -21.582 1.00 50.41 413 VAL A C 1
ATOM 3263 O O . VAL A 1 413 ? -10.714 -11.669 -21.562 1.00 50.41 413 VAL A O 1
ATOM 3266 N N . ASP A 1 414 ? -10.589 -9.438 -21.765 1.00 47.97 414 ASP A N 1
ATOM 3267 C CA . ASP A 1 414 ? -9.131 -9.416 -21.970 1.00 47.97 414 ASP A CA 1
ATOM 3268 C C . ASP A 1 414 ? -8.376 -9.857 -20.709 1.00 47.97 414 ASP A C 1
ATOM 3270 O O . ASP A 1 414 ? -7.390 -10.594 -20.788 1.00 47.97 414 ASP A O 1
ATOM 3274 N N . GLY A 1 415 ? -8.916 -9.520 -19.532 1.00 46.62 415 GLY A N 1
ATOM 3275 C CA . GLY A 1 415 ? -8.426 -10.015 -18.250 1.00 46.62 415 GLY A CA 1
ATOM 3276 C C . GLY A 1 415 ? -8.496 -11.539 -18.139 1.00 46.62 415 GLY A C 1
ATOM 3277 O O . GLY A 1 415 ? -7.573 -12.137 -17.594 1.00 46.62 415 GLY A O 1
ATOM 3278 N N . TRP A 1 416 ? -9.531 -12.180 -18.702 1.00 55.81 416 TRP A N 1
ATOM 3279 C CA . TRP A 1 416 ? -9.685 -13.643 -18.718 1.00 55.81 416 TRP A CA 1
ATOM 3280 C C . TRP A 1 416 ? -8.698 -14.350 -19.650 1.00 55.81 416 TRP A C 1
ATOM 3282 O O . TRP A 1 416 ? -8.224 -15.436 -19.312 1.00 55.81 416 TRP A O 1
ATOM 3292 N N . ILE A 1 417 ? -8.385 -13.763 -20.808 1.00 60.34 417 ILE A N 1
ATOM 3293 C CA . ILE A 1 417 ? -7.460 -14.356 -21.786 1.00 60.34 417 ILE A CA 1
ATOM 3294 C C . ILE A 1 417 ? -6.027 -14.342 -21.248 1.00 60.34 417 ILE A C 1
ATOM 3296 O O . ILE A 1 417 ? -5.344 -15.366 -21.314 1.00 60.34 417 ILE A O 1
ATOM 3300 N N . ASP A 1 418 ? -5.596 -13.230 -20.654 1.00 53.81 418 ASP A N 1
ATOM 3301 C CA . ASP A 1 418 ? -4.280 -13.132 -20.012 1.00 53.81 418 ASP A CA 1
ATOM 3302 C C . ASP A 1 418 ? -4.188 -14.077 -18.797 1.00 53.81 418 ASP A C 1
ATOM 3304 O O . ASP A 1 418 ? -3.215 -14.812 -18.626 1.00 53.81 418 ASP A O 1
ATOM 3308 N N . LEU A 1 419 ? -5.259 -14.187 -18.003 1.00 56.66 419 LEU A N 1
ATOM 3309 C CA . LEU A 1 419 ? -5.323 -15.156 -16.905 1.00 56.66 419 LEU A CA 1
ATOM 3310 C C . LEU A 1 419 ? -5.206 -16.606 -17.382 1.00 56.66 419 LEU A C 1
ATOM 3312 O O . LEU A 1 419 ? -4.468 -17.403 -16.798 1.00 56.66 419 LEU A O 1
ATOM 3316 N N . PHE A 1 420 ? -5.906 -16.949 -18.461 1.00 66.19 420 PHE A N 1
ATOM 3317 C CA . PHE A 1 420 ? -5.820 -18.269 -19.068 1.00 66.19 420 PHE A CA 1
ATOM 3318 C C . PHE A 1 420 ? -4.404 -18.556 -19.578 1.00 66.19 420 PHE A C 1
ATOM 3320 O O . PHE A 1 420 ? -3.878 -19.638 -19.320 1.00 66.19 420 PHE A O 1
ATOM 3327 N N . GLN A 1 421 ? -3.746 -17.589 -20.223 1.00 69.12 421 GLN A N 1
ATOM 3328 C CA . GLN A 1 421 ? -2.358 -17.729 -20.671 1.00 69.12 421 GLN A CA 1
ATOM 3329 C C . GLN A 1 421 ? -1.387 -17.941 -19.505 1.00 69.12 421 GLN A C 1
ATOM 3331 O O . GLN A 1 421 ? -0.531 -18.818 -19.592 1.00 69.12 421 GLN A O 1
ATOM 3336 N N . GLN A 1 422 ? -1.547 -17.220 -18.391 1.00 66.25 422 GLN A N 1
ATOM 3337 C CA . GLN A 1 422 ? -0.697 -17.390 -17.205 1.00 66.25 422 GLN A CA 1
ATOM 3338 C C . GLN A 1 422 ? -0.897 -18.753 -16.535 1.00 66.25 422 GLN A C 1
ATOM 3340 O O . GLN A 1 422 ? 0.073 -19.405 -16.145 1.00 66.25 422 GLN A O 1
ATOM 3345 N N . VAL A 1 423 ? -2.142 -19.231 -16.451 1.00 74.06 423 VAL A N 1
ATOM 3346 C CA . VAL A 1 423 ? -2.449 -20.575 -15.940 1.00 74.06 423 VAL A CA 1
ATOM 3347 C C . VAL A 1 423 ? -1.872 -21.648 -16.865 1.00 74.06 423 VAL A C 1
ATOM 3349 O O . VAL A 1 423 ? -1.245 -22.592 -16.390 1.00 74.06 423 VAL A O 1
ATOM 3352 N N . VAL A 1 424 ? -2.014 -21.493 -18.183 1.00 74.62 424 VAL A N 1
ATOM 3353 C CA . VAL A 1 424 ? -1.431 -22.410 -19.173 1.00 74.62 424 VAL A CA 1
ATOM 3354 C C 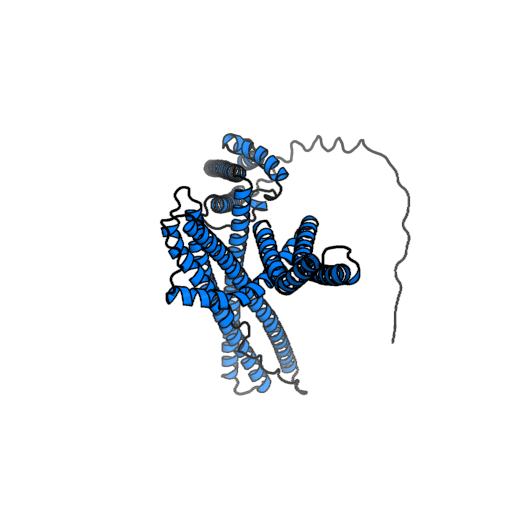. VAL A 1 424 ? 0.095 -22.411 -19.095 1.00 74.62 424 VAL A C 1
ATOM 3356 O O . VAL A 1 424 ? 0.687 -23.486 -19.082 1.00 74.62 424 VAL A O 1
ATOM 3359 N N . ALA A 1 425 ? 0.740 -21.250 -18.972 1.00 71.44 425 ALA A N 1
ATOM 3360 C CA . ALA A 1 425 ? 2.188 -21.147 -18.802 1.00 71.44 425 ALA A CA 1
ATOM 3361 C C . ALA A 1 425 ? 2.658 -21.857 -17.524 1.00 71.44 425 ALA A C 1
ATOM 3363 O O . ALA A 1 425 ? 3.628 -22.613 -17.562 1.00 71.44 425 ALA A O 1
ATOM 3364 N N . LEU A 1 426 ? 1.927 -21.704 -16.415 1.00 73.19 426 LEU A N 1
ATOM 3365 C CA . LEU A 1 426 ? 2.205 -22.411 -15.166 1.00 73.19 426 LEU A CA 1
ATOM 3366 C C . LEU A 1 426 ? 2.047 -23.933 -15.320 1.00 73.19 426 LEU A C 1
ATOM 3368 O O . LEU A 1 426 ? 2.903 -24.689 -14.862 1.00 73.19 426 LEU A O 1
ATOM 3372 N N . PHE A 1 427 ? 0.999 -24.394 -16.009 1.00 76.06 427 PHE A N 1
ATOM 3373 C CA . PHE A 1 427 ? 0.814 -25.814 -16.324 1.00 76.06 427 PHE A CA 1
ATOM 3374 C C . PHE A 1 427 ? 1.914 -26.356 -17.238 1.00 76.06 427 PHE A C 1
ATOM 3376 O O . PHE A 1 427 ? 2.385 -27.468 -17.010 1.00 76.06 427 PHE A O 1
ATOM 3383 N N . ILE A 1 428 ? 2.359 -25.588 -18.235 1.00 76.12 428 ILE A N 1
ATOM 3384 C CA . ILE A 1 428 ? 3.486 -25.953 -19.101 1.00 76.12 428 ILE A CA 1
ATOM 3385 C C . ILE A 1 428 ? 4.760 -26.072 -18.261 1.00 76.12 428 ILE A C 1
ATOM 3387 O O . ILE A 1 428 ? 5.461 -27.076 -18.360 1.00 76.12 428 ILE A O 1
ATOM 3391 N N . LEU A 1 429 ? 5.026 -25.105 -17.383 1.00 75.06 429 LEU A N 1
ATOM 3392 C CA . LEU A 1 429 ? 6.214 -25.093 -16.533 1.00 75.06 429 LEU A CA 1
ATOM 3393 C C . LEU A 1 429 ? 6.223 -26.271 -15.544 1.00 75.06 429 LEU A C 1
ATOM 3395 O O . LEU A 1 429 ? 7.252 -26.924 -15.381 1.00 75.06 429 LEU A O 1
ATOM 3399 N N . LEU A 1 430 ? 5.069 -26.620 -14.965 1.00 76.81 430 LEU A N 1
ATOM 3400 C CA . LEU A 1 430 ? 4.886 -27.831 -14.151 1.00 76.81 430 LEU A CA 1
ATOM 3401 C C . LEU A 1 430 ? 4.972 -29.129 -14.969 1.00 76.81 430 LEU A C 1
ATOM 3403 O O . LEU A 1 430 ? 5.405 -30.161 -14.452 1.00 76.81 430 LEU A O 1
ATOM 3407 N N . ALA A 1 431 ? 4.584 -29.099 -16.244 1.00 75.50 431 ALA A N 1
ATOM 3408 C CA . ALA A 1 431 ? 4.642 -30.259 -17.124 1.00 75.50 431 ALA A CA 1
ATOM 3409 C C . ALA A 1 431 ? 6.068 -30.574 -17.597 1.00 75.50 431 ALA A C 1
ATOM 3411 O O . ALA A 1 431 ? 6.374 -31.748 -17.799 1.00 75.50 431 ALA A O 1
ATOM 3412 N N . ILE A 1 432 ? 6.956 -29.580 -17.731 1.00 75.19 432 ILE A N 1
ATOM 3413 C CA . ILE A 1 432 ? 8.358 -29.775 -18.149 1.00 75.19 432 ILE A CA 1
ATOM 3414 C C . ILE A 1 432 ? 9.069 -30.865 -17.328 1.00 75.19 432 ILE A C 1
ATOM 3416 O O . ILE A 1 432 ? 9.530 -31.831 -17.941 1.00 75.19 432 ILE A O 1
ATOM 3420 N N . PRO A 1 433 ? 9.141 -30.811 -15.981 1.00 70.38 433 PRO A N 1
ATOM 3421 C CA . PRO A 1 433 ? 9.826 -31.848 -15.209 1.00 70.38 433 PRO A CA 1
ATOM 3422 C C . PRO A 1 433 ? 9.171 -33.229 -15.359 1.00 70.38 433 PRO A C 1
ATOM 3424 O O . PRO A 1 433 ? 9.878 -34.235 -15.409 1.00 70.38 433 PRO A O 1
ATOM 3427 N N . LEU A 1 434 ? 7.843 -33.302 -15.506 1.00 77.19 434 LEU A N 1
ATOM 3428 C CA . LEU A 1 434 ? 7.119 -34.565 -15.703 1.00 77.19 434 LEU A CA 1
ATOM 3429 C C . LEU A 1 434 ? 7.387 -35.182 -17.082 1.00 77.19 434 LEU A C 1
ATOM 3431 O O . LEU A 1 434 ? 7.638 -36.385 -17.188 1.00 77.19 434 LEU A O 1
ATOM 3435 N N . ILE A 1 435 ? 7.361 -34.367 -18.139 1.00 78.06 435 ILE A N 1
ATOM 3436 C CA . ILE A 1 435 ? 7.659 -34.787 -19.513 1.00 78.06 435 ILE A CA 1
ATOM 3437 C C . ILE A 1 435 ? 9.111 -35.244 -19.600 1.00 78.06 435 ILE A C 1
ATOM 3439 O O . ILE A 1 435 ? 9.383 -36.303 -20.160 1.00 78.06 435 ILE A O 1
ATOM 3443 N N . LEU A 1 436 ? 10.030 -34.490 -18.999 1.00 75.31 436 LEU A N 1
ATOM 3444 C CA . LEU A 1 436 ? 11.457 -34.778 -19.021 1.00 75.31 436 LEU A CA 1
ATOM 3445 C C . LEU A 1 436 ? 11.775 -36.064 -18.237 1.00 75.31 436 LEU A C 1
ATOM 3447 O O . LEU A 1 436 ? 12.497 -36.928 -18.726 1.00 75.31 436 LEU A O 1
ATOM 3451 N N . LEU A 1 437 ? 11.145 -36.284 -17.080 1.00 75.50 437 LEU A N 1
ATOM 3452 C CA . LEU A 1 437 ? 11.261 -37.547 -16.342 1.00 75.50 437 LEU A CA 1
ATOM 3453 C C . LEU A 1 437 ? 10.702 -38.732 -17.148 1.00 75.50 437 LEU A C 1
ATOM 3455 O O . LEU A 1 437 ? 11.298 -39.812 -17.180 1.00 75.50 437 LEU A O 1
ATOM 3459 N N . ARG A 1 438 ? 9.580 -38.536 -17.849 1.00 80.81 438 ARG A N 1
ATOM 3460 C CA . ARG A 1 438 ? 8.963 -39.575 -18.683 1.00 80.81 438 ARG A CA 1
ATOM 3461 C C . ARG A 1 438 ? 9.800 -39.910 -19.921 1.00 80.81 438 ARG A C 1
ATOM 3463 O O . ARG A 1 438 ? 9.931 -41.093 -20.239 1.00 80.81 438 ARG A O 1
ATOM 3470 N N . THR A 1 439 ? 10.390 -38.922 -20.595 1.00 77.50 439 THR A N 1
ATOM 3471 C CA . THR A 1 439 ? 11.265 -39.141 -21.760 1.00 77.50 439 THR A CA 1
ATOM 3472 C C . THR A 1 439 ? 12.582 -39.798 -21.362 1.00 77.50 439 THR A C 1
ATOM 3474 O O . THR A 1 439 ? 13.009 -40.730 -22.042 1.00 77.50 439 THR A O 1
ATOM 3477 N N . LEU A 1 440 ? 13.183 -39.411 -20.232 1.00 75.75 440 LEU A N 1
ATOM 3478 C CA . LEU A 1 440 ? 14.384 -40.063 -19.698 1.00 75.75 440 LEU A CA 1
ATOM 3479 C C . LEU A 1 440 ? 14.121 -41.521 -19.315 1.00 75.75 440 LEU A C 1
ATOM 3481 O O . LEU A 1 440 ? 14.897 -42.400 -19.683 1.00 75.75 440 LEU A O 1
ATOM 3485 N N . ASN A 1 441 ? 13.007 -41.807 -18.632 1.00 77.38 441 ASN A N 1
ATOM 3486 C CA . ASN A 1 441 ? 12.632 -43.182 -18.295 1.00 77.38 441 ASN A CA 1
ATOM 3487 C C . ASN A 1 441 ? 12.383 -44.025 -19.548 1.00 77.38 441 ASN A C 1
ATOM 3489 O O . ASN A 1 441 ? 12.839 -45.165 -19.630 1.00 77.38 441 ASN A O 1
ATOM 3493 N N . TRP A 1 442 ? 11.712 -43.459 -20.552 1.00 81.31 442 TRP A N 1
ATOM 3494 C CA . TRP A 1 442 ? 11.536 -44.123 -21.840 1.00 81.31 442 TRP A CA 1
ATOM 3495 C C . TRP A 1 442 ? 12.878 -44.400 -22.531 1.00 81.31 442 TRP A C 1
ATOM 3497 O O . TRP A 1 442 ? 13.095 -45.506 -23.028 1.00 81.31 442 TRP A O 1
ATOM 3507 N N . PHE A 1 443 ? 13.802 -43.436 -22.516 1.00 75.38 443 PHE A N 1
ATOM 3508 C CA . PHE A 1 443 ? 15.131 -43.579 -23.105 1.00 75.38 443 PHE A CA 1
ATOM 3509 C C . PHE A 1 443 ? 15.978 -44.631 -22.375 1.00 75.38 443 PHE A C 1
ATOM 3511 O O . PHE A 1 443 ? 16.588 -45.471 -23.032 1.00 75.38 443 PHE A O 1
ATOM 3518 N N . ASN A 1 444 ? 15.929 -44.677 -21.041 1.00 75.06 444 ASN A N 1
ATOM 3519 C CA . ASN A 1 444 ? 16.586 -45.707 -20.228 1.00 75.06 444 ASN A CA 1
ATOM 3520 C C . ASN A 1 444 ? 16.065 -47.116 -20.556 1.00 75.06 444 ASN A C 1
ATOM 3522 O O . ASN A 1 444 ? 16.851 -48.039 -20.773 1.00 75.06 444 ASN A O 1
ATOM 3526 N N . VAL A 1 445 ? 14.741 -47.289 -20.658 1.00 79.31 445 VAL A N 1
ATOM 3527 C CA . VAL A 1 445 ? 14.121 -48.575 -21.030 1.00 79.31 445 VAL A CA 1
ATOM 3528 C C . VAL A 1 445 ? 14.497 -48.972 -22.460 1.00 79.31 445 VAL A C 1
ATOM 3530 O O . VAL A 1 445 ? 14.798 -50.138 -22.730 1.00 79.31 445 VAL A O 1
ATOM 3533 N N . LYS A 1 446 ? 14.527 -48.009 -23.388 1.00 79.88 446 LYS A N 1
ATOM 3534 C CA . LYS A 1 446 ? 14.915 -48.253 -24.780 1.00 79.88 446 LYS A CA 1
ATOM 3535 C C . LYS A 1 446 ? 16.394 -48.614 -24.897 1.00 79.88 446 LYS A C 1
ATOM 3537 O O . LYS A 1 446 ? 16.715 -49.552 -25.622 1.00 79.88 446 LYS A O 1
ATOM 3542 N N . LEU A 1 447 ? 17.283 -47.943 -24.167 1.00 71.38 447 LEU A N 1
ATOM 3543 C CA . LEU A 1 447 ? 18.713 -48.256 -24.125 1.00 71.38 447 LEU A CA 1
ATOM 3544 C C . LEU A 1 447 ? 18.976 -49.645 -23.546 1.00 71.38 447 LEU A C 1
ATOM 3546 O O . LEU A 1 447 ? 19.771 -50.391 -24.116 1.00 71.38 447 LEU A O 1
ATOM 3550 N N . ASP A 1 448 ? 18.278 -50.033 -22.478 1.00 72.25 448 ASP A N 1
ATOM 3551 C CA . ASP A 1 448 ? 18.427 -51.368 -21.891 1.00 72.25 448 ASP A CA 1
ATOM 3552 C C . ASP A 1 448 ? 17.872 -52.469 -22.815 1.00 72.25 448 ASP A C 1
ATOM 3554 O O . ASP A 1 448 ? 18.492 -53.518 -22.998 1.00 72.25 448 ASP A O 1
ATOM 3558 N N . SER A 1 449 ? 16.755 -52.203 -23.499 1.00 76.00 449 SER A N 1
ATOM 3559 C CA . SER A 1 449 ? 16.234 -53.073 -24.563 1.00 76.00 449 SER A CA 1
ATOM 3560 C C . SER A 1 449 ? 17.214 -53.197 -25.738 1.00 76.00 449 SER A C 1
ATOM 3562 O O . SER A 1 449 ? 17.486 -54.298 -26.220 1.00 76.00 449 SER A O 1
ATOM 3564 N N . THR A 1 450 ? 17.839 -52.091 -26.150 1.00 70.69 450 THR A N 1
ATOM 3565 C CA . THR A 1 450 ? 18.843 -52.070 -27.225 1.00 70.69 450 THR A CA 1
ATOM 3566 C C . THR A 1 450 ? 20.105 -52.829 -26.812 1.00 70.69 450 THR A C 1
ATOM 3568 O O . THR A 1 450 ? 20.619 -53.630 -27.591 1.00 70.69 450 THR A O 1
ATOM 3571 N N . ARG A 1 451 ? 20.556 -52.683 -25.559 1.00 68.25 451 ARG A N 1
ATOM 3572 C CA . ARG A 1 451 ? 21.645 -53.477 -24.968 1.00 68.25 451 ARG A CA 1
ATOM 3573 C C . ARG A 1 451 ? 21.327 -54.972 -25.020 1.00 68.25 451 ARG A C 1
ATOM 3575 O O . ARG A 1 451 ? 22.145 -55.750 -25.510 1.00 68.25 451 ARG A O 1
ATOM 3582 N N . LYS A 1 452 ? 20.136 -55.376 -24.565 1.00 70.31 452 LYS A N 1
ATOM 3583 C CA . LYS A 1 452 ? 19.671 -56.775 -24.596 1.00 70.31 452 LYS A CA 1
ATOM 3584 C C . LYS A 1 452 ? 19.576 -57.314 -26.026 1.00 70.31 452 LYS A C 1
ATOM 3586 O O . LYS A 1 452 ? 19.994 -58.443 -26.279 1.00 70.31 452 LYS A O 1
ATOM 3591 N N . SER A 1 453 ? 19.105 -56.508 -26.976 1.00 69.94 453 SER A N 1
ATOM 3592 C CA . SER A 1 453 ? 19.011 -56.876 -28.395 1.00 69.94 453 SER A CA 1
ATOM 3593 C C . SER A 1 453 ? 20.386 -57.016 -29.063 1.00 69.94 453 SER A C 1
ATOM 3595 O O . SER A 1 453 ? 20.611 -57.962 -29.817 1.00 69.94 453 SER A O 1
ATOM 3597 N N . ILE A 1 454 ? 21.340 -56.130 -28.760 1.00 66.69 454 ILE A N 1
ATOM 3598 C CA . ILE A 1 454 ? 22.717 -56.208 -29.278 1.00 66.69 454 ILE A CA 1
ATOM 3599 C C . ILE A 1 454 ? 23.437 -57.455 -28.743 1.00 66.69 454 ILE A C 1
ATOM 3601 O O . ILE A 1 454 ? 24.166 -58.107 -29.491 1.00 66.69 454 ILE A O 1
ATOM 3605 N N . LEU A 1 455 ? 23.210 -57.815 -27.476 1.00 59.84 455 LEU A N 1
ATOM 3606 C CA . LEU A 1 455 ? 23.818 -58.995 -26.855 1.00 59.84 455 LEU A CA 1
ATOM 3607 C C . LEU A 1 455 ? 23.193 -60.316 -27.334 1.00 59.84 455 LEU A C 1
ATOM 3609 O O . LEU A 1 455 ? 23.922 -61.287 -27.502 1.00 59.84 455 LEU A O 1
ATOM 3613 N N . SER A 1 456 ? 21.880 -60.352 -27.589 1.00 63.12 456 SER A N 1
ATOM 3614 C CA . SER A 1 456 ? 21.155 -61.594 -27.918 1.00 63.12 456 SER A CA 1
ATOM 3615 C C . SER A 1 456 ? 20.950 -61.868 -29.413 1.00 63.12 456 SER A C 1
ATOM 3617 O O . SER A 1 456 ? 20.808 -63.030 -29.782 1.00 63.12 456 SER A O 1
ATOM 3619 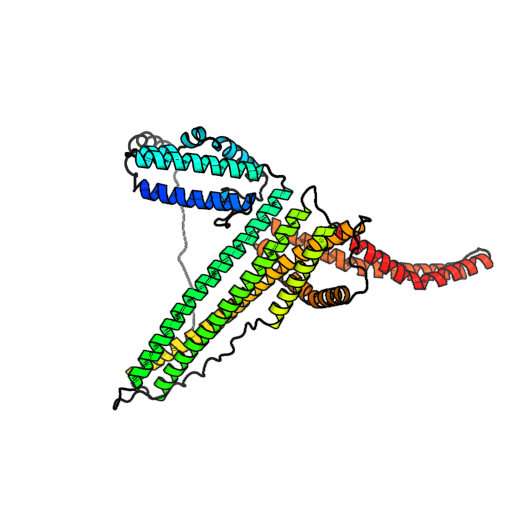N N . ARG A 1 457 ? 20.913 -60.845 -30.285 1.00 55.44 457 ARG A N 1
ATOM 3620 C CA . ARG A 1 457 ? 20.491 -60.995 -31.699 1.00 55.44 457 ARG A CA 1
ATOM 3621 C C . ARG A 1 457 ? 21.422 -60.392 -32.759 1.00 55.44 457 ARG A C 1
ATOM 3623 O O . ARG A 1 457 ? 21.154 -60.550 -33.944 1.00 55.44 457 ARG A O 1
ATOM 3630 N N . SER A 1 458 ? 22.492 -59.690 -32.385 1.00 51.31 458 SER A N 1
ATOM 3631 C CA . SER A 1 458 ? 23.385 -59.052 -33.371 1.00 51.31 458 SER A CA 1
ATOM 3632 C C . SER A 1 458 ? 24.232 -60.082 -34.154 1.00 51.31 458 SER A C 1
ATOM 3634 O O . SER A 1 458 ? 24.463 -61.182 -33.660 1.00 51.31 458 SER A O 1
ATOM 3636 N N . MET A 1 459 ? 24.725 -59.730 -35.352 1.00 56.03 459 MET A N 1
ATOM 3637 C CA . MET A 1 459 ? 25.770 -60.449 -36.122 1.00 56.03 459 MET A CA 1
ATOM 3638 C C . MET A 1 459 ? 27.147 -59.739 -36.071 1.00 56.03 459 MET A C 1
ATOM 3640 O O . MET A 1 459 ? 28.068 -60.115 -36.780 1.00 56.03 459 MET A O 1
ATOM 3644 N N . MET A 1 460 ? 27.331 -58.722 -35.217 1.00 57.16 460 MET A N 1
ATOM 3645 C CA . MET A 1 460 ? 28.613 -57.996 -35.083 1.00 57.16 460 MET A CA 1
ATOM 3646 C C . MET A 1 460 ? 29.730 -58.831 -34.426 1.00 57.16 460 MET A C 1
ATOM 3648 O O . MET A 1 460 ? 29.451 -59.776 -33.697 1.00 57.16 460 MET A O 1
ATOM 3652 N N . ASP A 1 461 ? 30.997 -58.447 -34.577 1.00 61.50 461 ASP A N 1
ATOM 3653 C CA . ASP A 1 461 ? 32.104 -59.061 -33.827 1.00 61.50 461 ASP A CA 1
ATOM 3654 C C . ASP A 1 461 ? 31.911 -58.978 -32.305 1.00 61.50 461 ASP A C 1
ATOM 3656 O O . ASP A 1 461 ? 31.547 -57.927 -31.764 1.00 61.50 461 ASP A O 1
ATOM 3660 N N . PHE A 1 462 ? 32.235 -60.067 -31.599 1.00 59.06 462 PHE A N 1
ATOM 3661 C CA . PHE A 1 462 ? 32.086 -60.201 -30.142 1.00 59.06 462 PHE A CA 1
ATOM 3662 C C . PHE A 1 462 ? 32.739 -59.039 -29.375 1.00 59.06 462 PHE A C 1
ATOM 3664 O O . PHE A 1 462 ? 32.143 -58.463 -28.467 1.00 59.06 462 PHE A O 1
ATOM 3671 N N . ARG A 1 463 ? 33.928 -58.601 -29.809 1.00 60.12 463 ARG A N 1
ATOM 3672 C CA . ARG A 1 463 ? 34.679 -57.498 -29.185 1.00 60.12 463 ARG A CA 1
ATOM 3673 C C . ARG A 1 463 ? 33.953 -56.149 -29.281 1.00 60.12 463 ARG A C 1
ATOM 3675 O O . ARG A 1 463 ? 33.948 -55.384 -28.317 1.00 60.12 463 ARG A O 1
ATOM 3682 N N . LYS A 1 464 ? 33.304 -55.870 -30.419 1.00 61.16 464 LYS A N 1
ATOM 3683 C CA . LYS A 1 464 ? 32.539 -54.631 -30.643 1.00 61.16 464 LYS A CA 1
ATOM 3684 C C . LYS A 1 464 ? 31.218 -54.644 -29.871 1.00 61.16 464 LYS A C 1
ATOM 3686 O O . LYS A 1 464 ? 30.858 -53.626 -29.286 1.00 61.16 464 LYS A O 1
ATOM 3691 N N . ARG A 1 465 ? 30.539 -55.796 -29.780 1.00 60.25 465 ARG A N 1
ATOM 3692 C CA . ARG A 1 465 ? 29.303 -55.942 -28.983 1.00 60.25 465 ARG A CA 1
ATOM 3693 C C . ARG A 1 465 ? 29.534 -55.671 -27.503 1.00 60.25 465 ARG A C 1
ATOM 3695 O O . ARG A 1 465 ? 28.792 -54.900 -26.902 1.00 60.25 465 ARG A O 1
ATOM 3702 N N . THR A 1 466 ? 30.576 -56.270 -26.931 1.00 62.88 466 THR A N 1
ATOM 3703 C CA . THR A 1 466 ? 30.893 -56.113 -25.507 1.00 62.88 466 THR A CA 1
ATOM 3704 C C . THR A 1 466 ? 31.338 -54.684 -25.197 1.00 62.88 466 THR A C 1
ATOM 3706 O O . THR A 1 466 ? 30.921 -54.123 -24.188 1.00 62.88 466 THR A O 1
ATOM 3709 N N . SER A 1 467 ? 32.100 -54.050 -26.096 1.00 69.06 467 SER A N 1
ATOM 3710 C CA . SER A 1 467 ? 32.498 -52.642 -25.964 1.00 69.06 467 SER A CA 1
ATOM 3711 C C . SER A 1 467 ? 31.295 -51.689 -25.963 1.00 69.06 467 SER A C 1
ATOM 3713 O O . SER A 1 467 ? 31.181 -50.865 -25.059 1.00 69.06 467 SER A O 1
ATOM 3715 N N . ILE A 1 468 ? 30.354 -51.846 -26.901 1.00 66.50 468 ILE A N 1
ATOM 3716 C CA . ILE A 1 468 ? 29.149 -51.003 -26.982 1.00 66.50 468 ILE A CA 1
ATOM 3717 C C . ILE A 1 468 ? 28.227 -51.240 -25.777 1.00 66.50 468 ILE A C 1
ATOM 3719 O O . ILE A 1 468 ? 27.725 -50.286 -25.188 1.00 66.50 468 ILE A O 1
ATOM 3723 N N . ALA A 1 469 ? 28.039 -52.494 -25.354 1.00 64.31 469 ALA A N 1
ATOM 3724 C CA . ALA A 1 469 ? 27.215 -52.818 -24.190 1.00 64.31 469 ALA A CA 1
ATOM 3725 C C . ALA A 1 469 ? 27.794 -52.258 -22.876 1.00 64.31 469 ALA A C 1
ATOM 3727 O O . ALA A 1 469 ? 27.030 -51.795 -22.027 1.00 64.31 469 ALA A O 1
ATOM 3728 N N . LEU A 1 470 ? 29.124 -52.263 -22.722 1.00 69.44 470 LEU A N 1
ATOM 3729 C CA . LEU A 1 470 ? 29.820 -51.625 -21.598 1.00 69.44 470 LEU A CA 1
ATOM 3730 C C . LEU A 1 470 ? 29.714 -50.098 -21.649 1.00 69.44 470 LEU A C 1
ATOM 3732 O O . LEU A 1 470 ? 29.609 -49.452 -20.609 1.00 69.44 470 LEU A O 1
ATOM 3736 N N . TRP A 1 471 ? 29.725 -49.509 -22.845 1.00 70.94 471 TRP A N 1
ATOM 3737 C CA . TRP A 1 471 ? 29.567 -48.065 -23.008 1.00 70.94 471 TRP A CA 1
ATOM 3738 C C . TRP A 1 471 ? 28.149 -47.614 -22.633 1.00 70.94 471 TRP A C 1
ATOM 3740 O O . TRP A 1 471 ? 27.982 -46.692 -21.837 1.00 70.94 471 TRP A O 1
ATOM 3750 N N . ILE A 1 472 ? 27.127 -48.347 -23.088 1.00 65.69 472 ILE A N 1
ATOM 3751 C CA . ILE A 1 472 ? 25.727 -48.119 -22.702 1.00 65.69 472 ILE A CA 1
ATOM 3752 C C . ILE A 1 472 ? 25.548 -48.285 -21.185 1.00 65.69 472 ILE A C 1
ATOM 3754 O O . ILE A 1 472 ? 24.908 -47.445 -20.556 1.00 65.69 472 ILE A O 1
ATOM 3758 N N . SER A 1 473 ? 26.151 -49.309 -20.561 1.00 62.16 473 SER A N 1
ATOM 3759 C CA . SER A 1 473 ? 26.030 -49.509 -19.107 1.00 62.16 473 SER A CA 1
ATOM 3760 C C . SER A 1 473 ? 26.731 -48.429 -18.282 1.00 62.16 473 SER A C 1
ATOM 3762 O O . SER A 1 473 ? 26.324 -48.182 -17.152 1.00 62.16 473 SER A O 1
ATOM 3764 N N . ARG A 1 474 ? 27.778 -47.796 -18.823 1.00 71.81 474 ARG A N 1
ATOM 3765 C CA . ARG A 1 474 ? 28.483 -46.685 -18.167 1.00 71.81 474 ARG A CA 1
ATOM 3766 C C . ARG A 1 474 ? 27.733 -45.362 -18.268 1.00 71.81 474 ARG A C 1
ATOM 3768 O O . ARG A 1 474 ? 27.896 -44.542 -17.379 1.00 71.81 474 ARG A O 1
ATOM 3775 N N . ILE A 1 475 ? 26.925 -45.152 -19.307 1.00 69.69 475 ILE A N 1
ATOM 3776 C CA . ILE A 1 475 ? 26.208 -43.884 -19.529 1.00 69.69 475 ILE A CA 1
ATOM 3777 C C . ILE A 1 475 ? 24.831 -43.872 -18.876 1.00 69.69 475 ILE A C 1
ATOM 3779 O O . ILE A 1 475 ? 24.417 -42.835 -18.366 1.00 69.69 475 ILE A O 1
ATOM 3783 N N . ASN A 1 476 ? 24.151 -45.020 -18.826 1.00 65.88 476 ASN A N 1
ATOM 3784 C CA . ASN A 1 476 ? 22.808 -45.150 -18.252 1.00 65.88 476 ASN A CA 1
ATOM 3785 C C . ASN A 1 476 ? 22.625 -44.487 -16.861 1.00 65.88 476 ASN A C 1
ATOM 3787 O O . ASN A 1 476 ? 21.596 -43.850 -16.648 1.00 65.88 476 ASN A O 1
ATOM 3791 N N . PRO A 1 477 ? 23.601 -44.551 -15.926 1.00 71.38 477 PRO A N 1
ATOM 3792 C CA . PRO A 1 477 ? 23.489 -43.899 -14.617 1.00 71.38 477 PRO A CA 1
ATOM 3793 C C . PRO A 1 477 ? 23.521 -42.362 -14.660 1.00 71.38 477 PRO A C 1
ATOM 3795 O O . PRO A 1 477 ? 23.020 -41.723 -13.740 1.00 71.38 477 PRO A O 1
ATOM 3798 N N . PHE A 1 478 ? 24.103 -41.758 -15.702 1.00 70.06 478 PHE A N 1
ATOM 3799 C CA . PHE A 1 478 ? 24.290 -40.303 -15.807 1.00 70.06 478 PHE A CA 1
ATOM 3800 C C . PHE A 1 478 ? 23.161 -39.597 -16.566 1.00 70.06 478 PHE A C 1
ATOM 3802 O O . PHE A 1 478 ? 22.979 -38.392 -16.409 1.00 70.06 478 PHE A O 1
ATOM 3809 N N . ILE A 1 479 ? 22.365 -40.343 -17.338 1.00 68.56 479 ILE A N 1
ATOM 3810 C CA . ILE A 1 479 ? 21.247 -39.818 -18.137 1.00 68.56 479 ILE A CA 1
ATOM 3811 C C . ILE A 1 479 ? 20.242 -39.013 -17.287 1.00 68.56 479 ILE A C 1
ATOM 3813 O O . ILE A 1 479 ? 19.896 -37.904 -17.701 1.00 68.56 479 ILE A O 1
ATOM 3817 N N . PRO A 1 480 ? 19.817 -39.469 -16.087 1.00 65.69 480 PRO A N 1
ATOM 3818 C CA . PRO A 1 480 ? 18.921 -38.684 -15.238 1.00 65.69 480 PRO A CA 1
ATOM 3819 C C . PRO A 1 480 ? 19.513 -37.341 -14.791 1.00 65.69 480 PRO A C 1
ATOM 3821 O O . PRO A 1 480 ? 18.820 -36.327 -14.819 1.00 65.69 480 PRO A O 1
ATOM 3824 N N . ALA A 1 481 ? 20.800 -37.312 -14.428 1.00 68.19 481 ALA A N 1
ATOM 3825 C CA . ALA A 1 481 ? 21.479 -36.098 -13.973 1.00 68.19 481 ALA A CA 1
ATOM 3826 C C . ALA A 1 481 ? 21.681 -35.089 -15.117 1.00 68.19 481 ALA A C 1
ATOM 3828 O O . ALA A 1 481 ? 21.413 -33.899 -14.951 1.00 68.19 481 ALA A O 1
ATOM 3829 N N . SER A 1 482 ? 22.082 -35.561 -16.302 1.00 69.50 482 SER A N 1
ATOM 3830 C CA . SER A 1 482 ? 22.194 -34.718 -17.499 1.00 69.50 482 SER A CA 1
ATOM 3831 C C . SER A 1 482 ? 20.839 -34.144 -17.919 1.00 69.50 482 SER A C 1
ATOM 3833 O O . SER A 1 482 ? 20.748 -32.974 -18.284 1.00 69.50 482 SER A O 1
ATOM 3835 N N . GLY A 1 483 ? 19.770 -34.937 -17.818 1.00 68.44 483 GLY A N 1
ATOM 3836 C CA . GLY A 1 483 ? 18.418 -34.470 -18.097 1.00 68.44 483 GLY A CA 1
ATOM 3837 C C . GLY A 1 483 ? 17.915 -33.424 -17.097 1.00 68.44 483 GLY A C 1
ATOM 3838 O O . GLY A 1 483 ? 17.343 -32.425 -17.523 1.00 68.44 483 GLY A O 1
ATOM 3839 N N . MET A 1 484 ? 18.188 -33.579 -15.794 1.00 68.69 484 MET A N 1
ATOM 3840 C CA . MET A 1 484 ? 17.878 -32.537 -14.803 1.00 68.69 484 MET A CA 1
ATOM 3841 C C . MET A 1 484 ? 18.611 -31.224 -15.103 1.00 68.69 484 MET A C 1
ATOM 3843 O O . MET A 1 484 ? 17.993 -30.166 -15.052 1.00 68.69 484 MET A O 1
ATOM 3847 N N . ALA A 1 485 ? 19.895 -31.277 -15.472 1.00 69.50 485 ALA A N 1
ATOM 3848 C CA . ALA A 1 485 ? 20.665 -30.081 -15.820 1.00 69.50 485 ALA A CA 1
ATOM 3849 C C . ALA A 1 485 ? 20.091 -29.349 -17.049 1.00 69.50 485 ALA A C 1
ATOM 3851 O O . ALA A 1 485 ? 19.955 -28.126 -17.030 1.00 69.50 485 ALA A O 1
ATOM 3852 N N . ILE A 1 486 ? 19.688 -30.089 -18.089 1.00 70.75 486 ILE A N 1
ATOM 3853 C CA . ILE A 1 486 ? 19.028 -29.526 -19.280 1.00 70.75 486 ILE A CA 1
ATOM 3854 C C . ILE A 1 486 ? 17.639 -28.975 -18.927 1.00 70.75 486 ILE A C 1
ATOM 3856 O O . ILE A 1 486 ? 17.258 -27.913 -19.416 1.00 70.75 486 ILE A O 1
ATOM 3860 N N . GLY A 1 487 ? 16.891 -29.654 -18.054 1.00 67.81 487 GLY A N 1
ATOM 3861 C CA . GLY A 1 487 ? 15.597 -29.188 -17.552 1.00 67.81 487 GLY A CA 1
ATOM 3862 C C . GLY A 1 487 ? 15.700 -27.870 -16.785 1.00 67.81 487 GLY A C 1
ATOM 3863 O O . GLY A 1 487 ? 14.931 -26.950 -17.037 1.00 67.81 487 GLY A O 1
ATOM 3864 N N . ILE A 1 488 ? 16.697 -27.738 -15.908 1.00 70.31 488 ILE A N 1
ATOM 3865 C CA . ILE A 1 488 ? 16.975 -26.492 -15.178 1.00 70.31 488 ILE A CA 1
ATOM 3866 C C . ILE A 1 488 ? 17.396 -25.384 -16.149 1.00 70.31 488 ILE A C 1
ATOM 3868 O O . ILE A 1 488 ? 16.923 -24.255 -16.040 1.00 70.31 488 ILE A O 1
ATOM 3872 N N . TRP A 1 489 ? 18.255 -25.696 -17.123 1.00 73.00 489 TRP A N 1
ATOM 3873 C CA . TRP A 1 489 ? 18.711 -24.725 -18.119 1.00 73.00 489 TRP A CA 1
ATOM 3874 C C . TRP A 1 489 ? 17.570 -24.221 -19.018 1.00 73.00 489 TRP A C 1
ATOM 3876 O O . TRP A 1 489 ? 17.444 -23.018 -19.234 1.00 73.00 489 TRP A O 1
ATOM 3886 N N . THR A 1 490 ? 16.701 -25.117 -19.490 1.00 66.94 490 THR A N 1
ATOM 3887 C CA . THR A 1 490 ? 15.528 -24.758 -20.308 1.00 66.94 490 THR A CA 1
ATOM 3888 C C . THR A 1 490 ? 14.475 -23.996 -19.510 1.00 66.94 490 THR A C 1
ATOM 3890 O O . THR A 1 490 ? 13.958 -23.000 -20.007 1.00 66.94 490 THR A O 1
ATOM 3893 N N . ALA A 1 491 ? 14.199 -24.397 -18.264 1.00 63.28 491 ALA A N 1
ATOM 3894 C CA . ALA A 1 491 ? 13.313 -23.648 -17.374 1.00 63.28 491 ALA A CA 1
ATOM 3895 C C . ALA A 1 491 ? 13.837 -22.226 -17.125 1.00 63.28 491 ALA A C 1
ATOM 3897 O O . ALA A 1 491 ? 13.069 -21.271 -17.174 1.00 63.28 491 ALA A O 1
ATOM 3898 N N . ARG A 1 492 ? 15.153 -22.074 -16.931 1.00 63.62 492 ARG A N 1
ATOM 3899 C CA . ARG A 1 492 ? 15.797 -20.768 -16.767 1.00 63.62 492 ARG A CA 1
ATOM 3900 C C . ARG A 1 492 ? 15.652 -19.884 -18.007 1.00 63.62 492 ARG A C 1
ATOM 3902 O O . ARG A 1 492 ? 15.305 -18.722 -17.864 1.00 63.62 492 ARG A O 1
ATOM 3909 N N . GLN A 1 493 ? 15.870 -20.433 -19.202 1.00 68.06 493 GLN A N 1
ATOM 3910 C CA . GLN A 1 493 ? 15.692 -19.690 -20.455 1.00 68.06 493 GLN A CA 1
ATOM 3911 C C . GLN A 1 493 ? 14.240 -19.257 -20.674 1.00 68.06 493 GLN A C 1
ATOM 3913 O O . GLN A 1 493 ? 14.000 -18.123 -21.063 1.00 68.06 493 GLN A O 1
ATOM 3918 N N . LEU A 1 494 ? 13.272 -20.125 -20.369 1.00 54.41 494 LEU A N 1
ATOM 3919 C CA . LEU A 1 494 ? 11.853 -19.781 -20.464 1.00 54.41 494 LEU A CA 1
ATOM 3920 C C . LEU A 1 494 ? 11.486 -18.623 -19.529 1.00 54.41 494 LEU A C 1
ATOM 3922 O O . LEU A 1 494 ? 10.873 -17.670 -19.994 1.00 54.41 494 LEU A O 1
ATOM 3926 N N . ILE A 1 495 ? 11.938 -18.665 -18.270 1.00 59.25 495 ILE A N 1
ATOM 3927 C CA . ILE A 1 495 ? 11.724 -17.595 -17.278 1.00 59.25 495 ILE A CA 1
ATOM 3928 C C . ILE A 1 495 ? 12.408 -16.278 -17.686 1.00 59.25 495 ILE A C 1
ATOM 3930 O O . ILE A 1 495 ? 11.918 -15.214 -17.346 1.00 59.25 495 ILE A O 1
ATOM 3934 N N . GLU A 1 496 ? 13.538 -16.323 -18.395 1.00 46.59 496 GLU A N 1
ATOM 3935 C CA . GLU A 1 496 ? 14.219 -15.116 -18.892 1.00 46.59 496 GLU A CA 1
ATOM 3936 C C . GLU A 1 496 ? 13.507 -14.486 -20.112 1.00 46.59 496 GLU A C 1
ATOM 3938 O O . GLU A 1 496 ? 13.745 -13.318 -20.414 1.00 46.59 496 GLU A O 1
ATOM 3943 N N . THR A 1 497 ? 12.649 -15.239 -20.814 1.00 40.53 497 THR A N 1
ATOM 3944 C CA . THR A 1 497 ? 11.955 -14.798 -22.046 1.00 40.53 497 THR A CA 1
ATOM 3945 C C . THR A 1 497 ? 10.472 -14.452 -21.880 1.00 40.53 497 THR A C 1
ATOM 3947 O O . THR A 1 497 ? 9.904 -13.830 -22.778 1.00 40.53 497 THR A O 1
ATOM 3950 N N . THR A 1 498 ? 9.848 -14.864 -20.776 1.00 39.16 498 THR A N 1
ATOM 3951 C CA . THR A 1 498 ? 8.484 -14.481 -20.361 1.00 39.16 498 THR A CA 1
ATOM 3952 C C . THR A 1 498 ? 8.549 -13.454 -19.253 1.00 39.16 498 THR A C 1
ATOM 3954 O O . THR A 1 498 ? 7.785 -12.471 -19.322 1.00 39.16 498 THR A O 1
#

Sequence (498 aa):
MTKSIIATISSEHMSKPKLSVAMIVLSIFFCKNLLADSQCTSTNTALKSKSSNLEKQIESITFLIEKSGFPQLPLELVFQVDVTDSEQVKRRLLEVRKLTTVDSVQNTRDYEALLRCSSEAKEQSEIAEYARRVAYLNILKVKFFEFPEDKQKVLVENYISQRSLSNDRATVQKEVQKTEAALTEAQSKLSQSSETFGDSDGASKDEDLAVAKTTLQQYLADYATEHLEFLKLIEEKKVSLDKIKAEVGALIQREQSDNANVAELLPPSNLNWEQTVDFISDLFKGLNVGTQIDLPEPLEPQNKFSDEDAKDYSTYIKAYAEAKRARLDQTQKRTEIVNDLRFQAFQVLTEAGQLRSRLFLNCDRTSKCDGHRSLNAKNLADFAREIEIVPIKVQAGGVSKVLEFKGKLSAGVDGWIDLFQQVVALFILLAIPLILLRTLNWFNVKLDSTRKSILSRSMMDFRKRTSIALWISRINPFIPASGMAIGIWTARQLIETT

Foldseek 3Di:
DDDDDDDDDDDDDDDDDDDDPPPPVVVVPPPPPPPLPPPLPPLPVVLVVLLVLLVLLQQLLCCLPVVPHANDDDPCSNQVDDPPDPVRLVVSLVVLVQLLDLVSLCPDPVLVSSVSSDDDPVSVVSSSVSSNSSSVSSVSSNVLSPDDPVSNVVSNVVSVLRNVLVVLVVVLVVVLVVLVVQLVVLVVVLVVLVVVVVPPPDDDDPVVLSVLVNLQSVLSNVQSVQVNVLSVVLVVLSVLLVVLLVQLVVLVVLCPDPPRDLQVSQVSLLVSLVSLLVSLVCLVPPRDLADPRDQDDQDDDDPDDDPVVVVSSVVSVVSSVVVVVVNVVSSVVSVVSSVVSSLSSLVSNVSSVVSNVVSLVVLVVDPPHPRPPDPDPVVVVVVVSVVVCVVVNVVSVVVVVVVLLVVLVVVPDVSVVVVVVVVVVVVVLVCLVVVLVVVLVVVLVVLVVVLVCLVPPDPDDPVVNVVVSVVSVVCSVCSVVVSVVVSVVVSVVVVVVD

pLDDT: mean 71.43, std 16.14, range [24.78, 90.5]

Secondary structure (DSSP, 8-state):
--------------------TTSSSSSSSSSSSSSSSS----HHHHHHHHHHHHHHHHHHHHHHHH--S---S-HHHHHSS-TT-HHHHHHHHHHHHTTSSHHHHHTSHHHHHHHHT--SHHHHHHHHHHHHHHHHHHHHHHHHHTS-HHHHHHHHHHHHHHHHHHHHHHHHHHHHHHHHHHHHHHHHHHHHHHHHHHS-SS----HHHHHHHHHHHHHHHHHHHHHHHHHHHHHHHHHHHHHHHHHHHHHHHHHTSTT--HHHHHHHHHHHHHHHHHHHHHHHHH---S-SSPPPPPPPPPS---HHHHHHHHHHHHHHHHHHHHHHHHHHHHHHHHHHHHHHHHHHHHHHHHHHHHHHHHHHHSTT---S-S--HHHHHHHHHHHHHHHHHHHHHHHHHHHHHHHHHHT-HHHHHHHHHHHHHHHHHHHHHHHHHHHHHHHHHHHHHHHHHHHHH--S-HHHHHHHHHHHHHHTTTHHHHHHHHHHHHHHHHHHH-